Protein AF-A0A7Y5BNW5-F1 (afdb_monomer_lite)

pLDDT: mean 91.75, std 8.3, range [51.16, 98.75]

Foldseek 3Di:
DPQVLVAAWWDDDLWIWGWDDDPNFTWTDTPQDDPQLTWTFDDDDDQWTATPFWQLHRWIKGFDADPVRHTQWIDTFHTTIGGDHPVVVVPDNHFHKYWDDDADDDPVNVVVLVVQVCVLPVAQPQEERPPPDPDQVVNSLVVQLVVLFWWKAAACDAPDQKDAQAFPDFDFPPLPCLRPGSWDKTFSRNLQRNCNNWAQPVPADFDKDWFWIWGAGPVRDIIIMIGTEGAQVCVVVLRTDKGKMFIAGSVQWDFTPPGPPGTGRMITHNHMGGTSYMYIDGLVSNPCSVVHYHDHCVLVVLLVVLLVVLLVQFQAWEDDPQKIKTKGFDDPVNVVSLVSNQVSVCVRCVVWDWDWDDDPTIIITMIGNHRPSVSVVCCVSCVVRYDD

Radius of gyration: 23.51 Å; chains: 1; bounding box: 56×50×73 Å

Secondary structure (DSSP, 8-state):
--GGGG-EEEEETTEEEEEEEETTEEEEE-TTSPTT-PEEEEEEETTEEEEESSTTTT-EEEEEE-TTS-EEEEEETTEEEEEE-HHHHHHS-PPP-EEPPP----HHHHHHHHHHHHHHHHS--SPBP----SS-HHHHHHHHHTTT-EEEEEES----SSB-----S--TT-TTSGGGSSSEEEES-HHHHHHHHHB-TTT--S-EEEEEEEEE-TT--EEEEEEEEEETTTGGG--B--EEEEEEEGGG-EEEESSSS-EEEEEEE-S-B--SEEEEE-GGGSTTGGGPEEE--HHHHHHHHHHHHHHHH-SEEEEETTEEEEEEE--HHHHHHHHHHHHHHHHH-TTSEEEEEE-SSEEEEEEES--HHHHHHHHHHTTTTB--

Sequence (388 aa):
MNLQAYYGIYYMMGFVLHVQEMDGLLVAAVPGVPAGYEIILTPQSNDTFVMHGGPLDNAPLTFTRNPAGEITGATVAHFDFTKISSEKAATLPISERYPGPDFTLTPEKETAFQHLLDTITTAPTGAWIPYDLPYPKHEFIQYLMARDLFIFHGSNKQDIETFVPIRTSVELYDKRGIGNLPAIYGTHDGLWAMFFAIVNRGQLRGSIRNGVTYFHNRTGAQLPIYNFSINQEQLPEKPWTEGALYFFPREKFERQRFTETNYANEWACTEAIPPLAKLHLHPEDFPFLEQIGGHDDSALEKAGKLSHAVRQITLTATLNGDQFTLTVPHTPENLQLLTEFQEVQQTFIPAATISITPAETSLLFTVQNLPPAYQHVYAETYKDLLSA

Structure (mmCIF, N/CA/C/O backbone):
data_AF-A0A7Y5BNW5-F1
#
_entry.id   AF-A0A7Y5BNW5-F1
#
loop_
_atom_site.group_PDB
_atom_site.id
_atom_site.type_symbol
_atom_site.label_atom_id
_atom_site.label_alt_id
_atom_site.label_comp_id
_atom_site.label_asym_id
_atom_site.label_entity_id
_atom_site.label_seq_id
_atom_site.pdbx_PDB_ins_code
_atom_site.Cartn_x
_atom_site.Cartn_y
_atom_site.Cartn_z
_atom_site.occupancy
_atom_site.B_iso_or_equiv
_atom_site.auth_seq_id
_atom_site.auth_comp_id
_atom_site.auth_asym_id
_atom_site.auth_atom_id
_atom_site.pdbx_PDB_model_num
ATOM 1 N N . MET A 1 1 ? -19.134 -31.582 0.088 1.00 82.31 1 MET A N 1
ATOM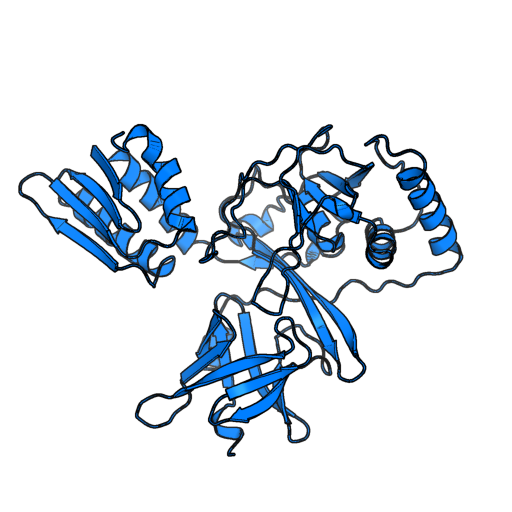 2 C CA . MET A 1 1 ? -19.232 -30.266 0.753 1.00 82.31 1 MET A CA 1
ATOM 3 C C . MET A 1 1 ? -20.235 -29.431 -0.031 1.00 82.31 1 MET A C 1
ATOM 5 O O . MET A 1 1 ? -20.166 -29.469 -1.251 1.00 82.31 1 MET A O 1
ATOM 9 N N . ASN A 1 2 ? -21.195 -28.760 0.615 1.00 91.38 2 ASN A N 1
ATOM 10 C CA . ASN A 1 2 ? -22.135 -27.882 -0.095 1.00 91.38 2 ASN A CA 1
ATOM 11 C C . ASN A 1 2 ? -21.459 -26.526 -0.361 1.00 91.38 2 ASN A C 1
ATOM 13 O O . ASN A 1 2 ? -21.404 -25.694 0.542 1.00 91.38 2 ASN A O 1
ATOM 17 N N . LEU A 1 3 ? -20.933 -26.321 -1.574 1.00 93.62 3 LEU A N 1
ATOM 18 C CA . LEU A 1 3 ? -20.198 -25.100 -1.929 1.00 93.62 3 LEU A CA 1
ATOM 19 C C . LEU A 1 3 ? -21.069 -23.836 -1.861 1.00 93.62 3 LEU A C 1
ATOM 21 O O . LEU A 1 3 ? -20.572 -22.766 -1.517 1.00 93.62 3 LEU A O 1
ATOM 25 N N . GLN A 1 4 ? -22.379 -23.969 -2.085 1.00 96.12 4 GLN A N 1
ATOM 26 C CA . GLN A 1 4 ? -23.316 -22.842 -2.078 1.00 96.12 4 GLN A CA 1
ATOM 27 C C . GLN A 1 4 ? -23.391 -22.130 -0.724 1.00 96.12 4 GLN A C 1
ATOM 29 O O . GLN A 1 4 ? -23.685 -20.939 -0.667 1.00 96.12 4 GLN A O 1
ATOM 34 N N . ALA A 1 5 ? -23.077 -22.829 0.373 1.00 96.50 5 ALA A N 1
ATOM 35 C CA . ALA A 1 5 ? -23.056 -22.232 1.706 1.00 96.50 5 ALA A CA 1
ATOM 36 C C . ALA A 1 5 ? -22.009 -21.105 1.839 1.00 96.50 5 ALA A C 1
ATOM 38 O O . ALA A 1 5 ? -22.191 -20.191 2.647 1.00 96.50 5 ALA A O 1
ATOM 39 N N . TYR A 1 6 ? -20.934 -21.153 1.045 1.00 97.81 6 TYR A N 1
ATOM 40 C CA . TYR A 1 6 ? -19.828 -20.192 1.094 1.00 97.81 6 TYR A CA 1
ATOM 41 C C . TYR A 1 6 ? -20.026 -18.996 0.165 1.00 97.81 6 TYR A C 1
ATOM 43 O O . TYR A 1 6 ? -19.313 -18.003 0.310 1.00 97.81 6 TYR A O 1
ATOM 51 N N . TYR A 1 7 ? -20.985 -19.047 -0.762 1.00 98.06 7 TYR A N 1
ATOM 52 C CA . TYR A 1 7 ? -21.181 -17.962 -1.717 1.00 98.06 7 TYR A CA 1
ATOM 53 C C . TYR A 1 7 ? -21.555 -16.656 -1.021 1.00 98.06 7 TYR A C 1
ATOM 55 O O . TYR A 1 7 ? -22.270 -16.652 -0.012 1.00 98.06 7 TYR A O 1
ATOM 63 N N . GLY A 1 8 ? -21.104 -15.542 -1.584 1.00 96.81 8 GLY A N 1
ATOM 64 C CA . GLY A 1 8 ? -21.474 -14.207 -1.136 1.00 96.81 8 GLY A CA 1
ATOM 65 C C . GLY A 1 8 ? -20.341 -13.201 -1.257 1.00 96.81 8 GLY A C 1
ATOM 66 O O . GLY A 1 8 ? -19.291 -13.473 -1.838 1.00 96.81 8 GLY A O 1
ATOM 67 N N . ILE A 1 9 ? -20.582 -12.024 -0.689 1.00 95.81 9 ILE A N 1
ATOM 68 C CA . ILE A 1 9 ? -19.645 -10.908 -0.698 1.00 95.81 9 ILE A CA 1
ATOM 69 C C . ILE A 1 9 ? -19.010 -10.809 0.682 1.00 95.81 9 ILE A C 1
ATOM 71 O O . ILE A 1 9 ? -19.710 -10.737 1.691 1.00 95.81 9 ILE A O 1
ATOM 75 N N . TYR A 1 10 ? -17.687 -10.800 0.721 1.00 94.00 10 TYR A N 1
ATOM 76 C CA . TYR A 1 10 ? -16.893 -10.718 1.938 1.00 94.00 10 TYR A CA 1
ATOM 77 C C . TYR A 1 10 ? -16.089 -9.427 1.898 1.00 94.00 10 TYR A C 1
ATOM 79 O O . TYR A 1 10 ? -15.409 -9.147 0.913 1.00 94.00 10 TYR A O 1
ATOM 87 N N . TYR A 1 11 ? -16.192 -8.628 2.953 1.00 85.75 11 TYR A N 1
ATOM 88 C CA . TYR A 1 11 ? -15.617 -7.292 3.010 1.00 85.75 11 TYR A CA 1
ATOM 89 C C . TYR A 1 11 ? -14.651 -7.144 4.174 1.00 85.75 11 TYR A C 1
ATOM 91 O O . TYR A 1 11 ? -14.938 -7.570 5.295 1.00 85.75 11 TYR A O 1
ATOM 99 N N . MET A 1 12 ? -13.543 -6.469 3.896 1.00 83.62 12 MET A N 1
ATOM 100 C CA . MET A 1 12 ? -12.568 -6.028 4.876 1.00 83.62 12 MET A CA 1
ATOM 101 C C . MET A 1 12 ? -11.947 -4.715 4.399 1.00 83.62 12 MET A C 1
ATOM 103 O O . MET A 1 12 ? -11.213 -4.709 3.420 1.00 83.62 12 MET A O 1
ATOM 107 N N . MET A 1 13 ? -12.202 -3.612 5.108 1.00 71.19 13 MET A N 1
ATOM 108 C CA . MET A 1 13 ? -11.435 -2.358 4.984 1.00 71.19 13 MET A CA 1
ATOM 109 C C . MET A 1 13 ? -11.188 -1.876 3.533 1.00 71.19 13 MET A C 1
ATOM 111 O O . MET A 1 13 ? -10.055 -1.640 3.127 1.00 71.19 13 MET A O 1
ATOM 115 N N . GLY A 1 14 ? -12.243 -1.752 2.724 1.00 72.88 14 GLY A N 1
ATOM 116 C CA . GLY A 1 14 ? -12.150 -1.352 1.308 1.00 72.88 14 GLY A CA 1
ATOM 117 C C . GLY A 1 14 ? -11.799 -2.493 0.341 1.00 72.88 14 GLY A C 1
ATOM 118 O O . GLY A 1 14 ? -11.855 -2.325 -0.878 1.00 72.88 14 GLY A O 1
ATOM 119 N N . PHE A 1 15 ? -11.480 -3.678 0.860 1.00 82.50 15 PHE A N 1
ATOM 120 C CA . PHE A 1 15 ? -11.256 -4.893 0.089 1.00 82.50 15 PHE A CA 1
ATOM 121 C C . PHE A 1 15 ? -12.512 -5.762 0.050 1.00 82.50 15 PHE A C 1
ATOM 123 O O . PHE A 1 15 ? -13.187 -5.957 1.062 1.00 82.50 15 PHE A O 1
ATOM 130 N N . VAL A 1 16 ? -12.819 -6.296 -1.132 1.00 89.50 16 VAL A N 1
ATOM 131 C CA . VAL A 1 16 ? -14.009 -7.112 -1.384 1.00 89.50 16 VAL A CA 1
ATOM 132 C C . VAL A 1 16 ? -13.605 -8.402 -2.086 1.00 89.50 16 VAL A C 1
ATOM 134 O O . VAL A 1 16 ? -12.867 -8.369 -3.069 1.00 89.50 16 VAL A O 1
ATOM 137 N N . LEU A 1 17 ? -14.129 -9.522 -1.592 1.00 94.25 17 LEU A N 1
ATOM 138 C CA . LEU A 1 17 ? -14.067 -10.840 -2.215 1.00 94.25 17 LEU A CA 1
ATOM 139 C C . LEU A 1 17 ? -15.481 -11.287 -2.595 1.00 94.25 17 LEU A C 1
ATOM 141 O O . LEU A 1 17 ? -16.368 -11.355 -1.744 1.00 94.25 17 LEU A O 1
ATOM 145 N N . HIS A 1 18 ? -15.687 -11.618 -3.864 1.00 96.50 18 HIS A N 1
ATOM 146 C CA . HIS A 1 18 ? -16.896 -12.271 -4.356 1.00 96.50 18 HIS A CA 1
ATOM 147 C C . HIS A 1 18 ? -16.633 -13.769 -4.433 1.00 96.50 18 HIS A C 1
ATOM 149 O O . HIS A 1 18 ? -15.961 -14.240 -5.350 1.00 96.50 18 HIS A O 1
ATOM 155 N N . VAL A 1 19 ? -17.142 -14.511 -3.453 1.00 98.12 19 VAL A N 1
ATOM 156 C CA . VAL A 1 19 ? -17.009 -15.967 -3.418 1.00 98.12 19 VAL A CA 1
ATOM 157 C C . VAL A 1 19 ? -18.179 -16.586 -4.169 1.00 98.12 19 VAL A C 1
ATOM 159 O O . VAL A 1 19 ? -19.339 -16.328 -3.841 1.00 98.12 19 VAL A O 1
ATOM 162 N N . GLN A 1 20 ? -17.875 -17.404 -5.169 1.00 97.56 20 GLN A N 1
ATOM 163 C CA . GLN A 1 20 ? -18.852 -18.056 -6.041 1.00 97.56 20 GLN A CA 1
ATOM 164 C C . GLN A 1 20 ? -18.287 -19.358 -6.619 1.00 97.56 20 GLN A C 1
ATOM 166 O O . GLN A 1 20 ? -17.123 -19.690 -6.401 1.00 97.56 20 GLN A O 1
ATOM 171 N N . GLU A 1 21 ? -19.108 -20.101 -7.357 1.00 96.88 21 GLU A N 1
ATOM 172 C CA . GLU A 1 21 ? -18.652 -21.261 -8.124 1.00 96.88 21 GLU A CA 1
ATOM 173 C C . GLU A 1 21 ? -18.349 -20.882 -9.575 1.00 96.88 21 GLU A C 1
ATOM 175 O O . GLU A 1 21 ? -19.108 -20.148 -10.207 1.00 96.88 21 GLU A O 1
ATOM 180 N N . MET A 1 22 ? -17.244 -21.408 -10.099 1.00 95.12 22 MET A N 1
ATOM 181 C CA . MET A 1 22 ? -16.827 -21.274 -11.490 1.00 95.12 22 MET A CA 1
ATOM 182 C C . MET A 1 22 ? -16.191 -22.589 -11.942 1.00 95.12 22 MET A C 1
ATOM 184 O O . MET A 1 22 ? -15.249 -23.069 -11.315 1.00 95.12 22 MET A O 1
ATOM 188 N N . ASP A 1 23 ? -16.723 -23.195 -13.005 1.00 93.56 23 ASP A N 1
ATOM 189 C CA . ASP A 1 23 ? -16.281 -24.498 -13.531 1.00 93.56 23 ASP A CA 1
ATOM 190 C C . ASP A 1 23 ? -16.211 -25.620 -12.471 1.00 93.56 23 ASP A C 1
ATOM 192 O O . ASP A 1 23 ? -15.296 -26.444 -12.474 1.00 93.56 23 ASP A O 1
ATOM 196 N N . GLY A 1 24 ? -17.161 -25.648 -11.528 1.00 93.69 24 GLY A N 1
ATOM 197 C CA . GLY A 1 24 ? -17.190 -26.637 -10.442 1.00 93.69 24 GLY A CA 1
ATOM 198 C C . GLY A 1 24 ? -16.185 -26.385 -9.311 1.00 93.69 24 GLY A C 1
ATOM 199 O O . GLY A 1 24 ? -16.056 -27.215 -8.410 1.00 93.69 24 GLY A O 1
ATOM 200 N N . LEU A 1 25 ? -15.470 -25.257 -9.341 1.00 95.12 25 LEU A N 1
ATOM 201 C CA . LEU A 1 25 ? -14.518 -24.840 -8.313 1.00 95.12 25 LEU A CA 1
ATOM 202 C C . LEU A 1 25 ? -15.071 -23.658 -7.521 1.00 95.12 25 LEU A C 1
ATOM 204 O O . LEU A 1 25 ? -15.709 -22.767 -8.078 1.00 95.12 25 LEU A O 1
ATOM 208 N N . LEU A 1 26 ? -14.783 -23.621 -6.220 1.00 97.81 26 LEU A N 1
ATOM 209 C CA . LEU A 1 26 ? -15.026 -22.433 -5.411 1.00 97.81 26 LEU A CA 1
ATOM 210 C C . LEU A 1 26 ? -13.926 -21.410 -5.710 1.00 97.81 26 LEU A C 1
ATOM 212 O O . LEU A 1 26 ? -12.740 -21.720 -5.592 1.00 97.81 26 LEU A O 1
ATOM 216 N N . VAL A 1 27 ? -14.316 -20.201 -6.096 1.00 97.62 27 VAL A N 1
ATOM 217 C CA . VAL A 1 27 ? -13.388 -19.117 -6.422 1.00 97.62 27 VAL A CA 1
ATOM 218 C C . VAL A 1 27 ? -13.749 -17.852 -5.658 1.00 97.62 27 VAL A C 1
ATOM 220 O O . VAL A 1 27 ? -14.920 -17.608 -5.368 1.00 97.62 27 VAL A O 1
ATOM 223 N N . ALA A 1 28 ? -12.746 -17.035 -5.351 1.00 97.38 28 ALA A N 1
ATOM 224 C CA . ALA A 1 28 ? -12.906 -15.687 -4.836 1.00 97.38 28 ALA A CA 1
ATOM 225 C C . ALA A 1 28 ? -12.423 -14.682 -5.891 1.00 97.38 28 ALA A C 1
ATOM 227 O O . ALA A 1 28 ? -11.228 -14.568 -6.169 1.00 97.38 28 ALA A O 1
ATOM 228 N N . ALA A 1 29 ? -13.365 -13.957 -6.490 1.00 95.31 29 ALA A N 1
ATOM 229 C CA . ALA A 1 29 ? -13.084 -12.885 -7.434 1.00 95.31 29 ALA A CA 1
ATOM 230 C C . ALA A 1 29 ? -12.920 -11.550 -6.696 1.00 95.31 29 ALA A C 1
ATOM 232 O O . ALA A 1 29 ? -13.643 -11.259 -5.740 1.00 95.31 29 ALA A O 1
ATOM 233 N N . VAL A 1 30 ? -11.986 -10.723 -7.154 1.00 93.31 30 VAL A N 1
ATOM 234 C CA . VAL A 1 30 ? -11.744 -9.382 -6.608 1.00 93.31 30 VAL A CA 1
ATOM 235 C C . VAL A 1 30 ? -12.225 -8.357 -7.637 1.00 93.31 30 VAL A C 1
ATOM 237 O O . VAL A 1 30 ? -11.793 -8.430 -8.787 1.00 93.31 30 VAL A O 1
ATOM 240 N N . PRO A 1 31 ? -13.097 -7.395 -7.282 1.00 90.06 31 PRO A N 1
ATOM 241 C CA . PRO A 1 31 ? -13.533 -6.367 -8.225 1.00 90.06 31 PRO A CA 1
ATOM 242 C C . PRO A 1 31 ? -12.350 -5.618 -8.855 1.00 90.06 31 PRO A C 1
ATOM 244 O O . PRO A 1 31 ? -11.447 -5.183 -8.134 1.00 90.06 31 PRO A O 1
ATOM 247 N N . GLY A 1 32 ? -12.377 -5.493 -10.187 1.00 88.56 32 GLY A N 1
ATOM 248 C CA . GLY A 1 32 ? -11.316 -4.907 -11.020 1.00 88.56 32 GLY A CA 1
ATOM 249 C C . GLY A 1 32 ? -10.221 -5.887 -11.463 1.00 88.56 32 GLY A C 1
ATOM 250 O O . GLY A 1 32 ? -9.386 -5.531 -12.289 1.00 88.56 32 GLY A O 1
ATOM 251 N N . VAL A 1 33 ? -10.236 -7.132 -10.976 1.00 93.12 33 VAL A N 1
ATOM 252 C CA . VAL A 1 33 ? -9.357 -8.197 -11.478 1.00 93.12 33 VAL A CA 1
ATOM 253 C C . VAL A 1 33 ? -10.026 -8.889 -12.674 1.00 93.12 33 VAL A C 1
ATOM 255 O O . VAL A 1 33 ? -11.183 -9.301 -12.550 1.00 93.12 33 VAL A O 1
ATOM 258 N N . PRO A 1 34 ? -9.349 -9.008 -13.834 1.00 93.06 34 PRO A N 1
ATOM 259 C CA . PRO A 1 34 ? -9.910 -9.648 -15.021 1.00 93.06 34 PRO A CA 1
ATOM 260 C C . PRO A 1 34 ? -10.296 -11.113 -14.801 1.00 93.06 34 PRO A C 1
ATOM 262 O O . PRO A 1 34 ? -9.694 -11.819 -13.990 1.00 93.06 34 PRO A O 1
ATOM 265 N N . ALA A 1 35 ? -11.259 -11.583 -15.595 1.00 93.56 35 ALA A N 1
ATOM 266 C CA . ALA A 1 35 ? -11.637 -12.990 -15.610 1.00 93.56 35 ALA A CA 1
ATOM 267 C C . ALA A 1 35 ? -10.436 -13.891 -15.952 1.00 93.56 35 ALA A C 1
ATOM 269 O O . ALA A 1 35 ? -9.610 -13.548 -16.802 1.00 93.56 35 ALA A O 1
ATOM 270 N N . GLY A 1 36 ? -10.346 -15.047 -15.296 1.00 94.25 36 GLY A N 1
ATOM 271 C CA . GLY A 1 36 ? -9.221 -15.981 -15.406 1.00 94.25 36 GLY A CA 1
ATOM 272 C C . GLY A 1 36 ? -8.105 -15.764 -14.376 1.00 94.25 36 GLY A C 1
ATOM 273 O O . GLY A 1 36 ? -7.190 -16.587 -14.307 1.00 94.25 36 GLY A O 1
ATOM 274 N N . TYR A 1 37 ? -8.179 -14.696 -13.577 1.00 96.38 37 TYR A N 1
ATOM 275 C CA . TYR A 1 37 ? -7.280 -14.400 -12.451 1.00 96.38 37 TYR A CA 1
ATOM 276 C C . TYR A 1 37 ? -7.985 -14.520 -11.088 1.00 96.38 37 TYR A C 1
ATOM 278 O O . TYR A 1 37 ? -7.538 -13.954 -10.089 1.00 96.38 37 TYR A O 1
ATOM 286 N N . GLU A 1 38 ? -9.112 -15.232 -11.026 1.00 96.50 38 GLU A N 1
ATOM 287 C CA . GLU A 1 38 ? -9.806 -15.503 -9.772 1.00 96.50 38 GLU A CA 1
ATOM 288 C C . GLU A 1 38 ? -8.948 -16.366 -8.840 1.00 96.50 38 GLU A C 1
ATOM 290 O O . GLU A 1 38 ? -8.232 -17.272 -9.272 1.00 96.50 38 GLU A O 1
ATOM 295 N N . ILE A 1 39 ? -9.082 -16.134 -7.533 1.00 97.25 39 ILE A N 1
ATOM 296 C CA . ILE A 1 39 ? -8.398 -16.937 -6.525 1.00 97.25 39 ILE A CA 1
ATOM 297 C C . ILE A 1 39 ? -9.153 -18.256 -6.367 1.00 97.25 39 ILE A C 1
ATOM 299 O O . ILE A 1 39 ? -10.319 -18.254 -5.977 1.00 97.25 39 ILE A O 1
ATOM 303 N N . ILE A 1 40 ? -8.504 -19.388 -6.621 1.00 97.25 40 ILE A N 1
ATOM 304 C CA . ILE A 1 40 ? -9.112 -20.711 -6.438 1.00 97.25 40 ILE A CA 1
ATOM 305 C C . ILE A 1 40 ? -9.028 -21.098 -4.962 1.00 97.25 40 ILE A C 1
ATOM 307 O O . ILE A 1 40 ? -7.971 -20.980 -4.347 1.00 97.25 40 ILE A O 1
ATOM 311 N N . LEU A 1 41 ? -10.137 -21.576 -4.399 1.00 97.75 41 LEU A N 1
ATOM 312 C CA . LEU A 1 41 ? -10.224 -22.049 -3.022 1.00 97.75 41 LEU A CA 1
ATOM 313 C C . LEU A 1 41 ? -10.304 -23.580 -3.014 1.00 97.75 41 LEU A C 1
ATOM 315 O O . LEU A 1 41 ? -11.370 -24.162 -3.226 1.00 97.75 41 LEU A O 1
ATOM 319 N N . THR A 1 42 ? -9.176 -24.244 -2.759 1.00 96.94 42 THR A N 1
ATOM 320 C CA . THR A 1 42 ? -9.113 -25.713 -2.689 1.00 96.94 42 THR A CA 1
ATOM 321 C C . THR A 1 42 ? -9.442 -26.178 -1.271 1.00 96.94 42 THR A C 1
ATOM 323 O O . THR A 1 42 ? -8.801 -25.716 -0.329 1.00 96.94 42 THR A O 1
ATOM 326 N N . PRO A 1 43 ? -10.409 -27.088 -1.064 1.00 96.88 43 PRO A N 1
ATOM 327 C CA . PRO A 1 43 ? -10.777 -27.535 0.277 1.00 96.88 43 PRO A CA 1
ATOM 328 C C . PRO A 1 43 ? -9.619 -28.275 0.961 1.00 96.88 43 PRO A C 1
ATOM 330 O O . PRO A 1 43 ? -9.002 -29.154 0.359 1.00 96.88 43 PRO A O 1
ATOM 333 N N . GLN A 1 44 ? -9.364 -27.956 2.232 1.00 95.56 44 GLN A N 1
ATOM 334 C CA . GLN A 1 44 ? -8.353 -28.625 3.058 1.00 95.56 44 GLN A CA 1
ATOM 335 C C . GLN A 1 44 ? -9.007 -29.476 4.153 1.00 95.56 44 GLN A C 1
ATOM 337 O O . GLN A 1 44 ? -8.820 -30.691 4.195 1.00 95.56 44 GLN A O 1
ATOM 342 N N . SER A 1 45 ? -9.792 -28.857 5.035 1.00 93.44 45 SER A N 1
ATOM 343 C CA . SER A 1 45 ? -10.547 -29.541 6.089 1.00 93.44 45 SER A CA 1
ATOM 344 C C . SER A 1 45 ? -11.641 -28.627 6.641 1.00 93.44 45 SER A C 1
ATOM 346 O O . SER A 1 45 ? -11.445 -27.423 6.753 1.00 93.44 45 SER A O 1
ATOM 348 N N . ASN A 1 46 ? -12.799 -29.184 7.008 1.00 91.75 46 ASN A N 1
ATOM 349 C CA . ASN A 1 46 ? -13.941 -28.415 7.525 1.00 91.75 46 ASN A CA 1
ATOM 350 C C . ASN A 1 46 ? -14.300 -27.211 6.622 1.00 91.75 46 ASN A C 1
ATOM 352 O O . ASN A 1 46 ? -14.542 -27.395 5.432 1.00 91.75 46 ASN A O 1
ATOM 356 N N . ASP A 1 47 ? -14.335 -26.004 7.193 1.00 96.62 47 ASP A N 1
ATOM 357 C CA . ASP A 1 47 ? -14.563 -24.722 6.520 1.00 96.62 47 ASP A CA 1
ATOM 358 C C . ASP A 1 47 ? -13.244 -24.023 6.113 1.00 96.62 47 ASP A C 1
ATOM 360 O O . ASP A 1 47 ? -13.235 -22.821 5.847 1.00 96.62 47 ASP A O 1
ATOM 364 N N . THR A 1 48 ? -12.126 -24.755 6.071 1.00 97.62 48 THR A N 1
ATOM 365 C CA . THR A 1 48 ? -10.800 -24.254 5.686 1.00 97.62 48 THR A CA 1
ATOM 366 C C . THR A 1 48 ? -10.430 -24.675 4.264 1.00 97.62 48 THR A C 1
ATOM 368 O O . THR A 1 48 ? -10.540 -25.843 3.875 1.00 97.62 48 THR A O 1
ATOM 371 N N . PHE A 1 49 ? -9.936 -23.702 3.505 1.00 97.88 49 PHE A N 1
ATOM 372 C CA . PHE A 1 49 ? -9.505 -23.803 2.118 1.00 97.88 49 PHE A CA 1
ATOM 373 C C . PHE A 1 49 ? -8.093 -23.237 1.967 1.00 97.88 49 PHE A C 1
ATOM 375 O O . PHE A 1 49 ? -7.684 -22.373 2.736 1.00 97.88 49 PHE A O 1
ATOM 382 N N . VAL A 1 50 ? -7.363 -23.681 0.951 1.00 96.50 50 VAL A N 1
ATOM 383 C CA . VAL A 1 50 ? -6.103 -23.067 0.520 1.00 96.50 50 VAL A CA 1
ATOM 384 C C . VAL A 1 50 ? -6.388 -22.152 -0.664 1.00 96.50 50 VAL A C 1
ATOM 386 O O . VAL A 1 50 ? -7.103 -22.538 -1.590 1.00 96.50 50 VAL A O 1
ATOM 389 N N . MET A 1 51 ? -5.849 -20.936 -0.618 1.00 96.12 51 MET A N 1
ATOM 390 C CA . MET A 1 51 ? -5.960 -19.956 -1.697 1.00 96.12 51 MET A CA 1
ATOM 391 C C . MET A 1 51 ? -4.908 -20.207 -2.781 1.00 96.12 51 MET A C 1
ATOM 393 O O . MET A 1 51 ? -3.742 -20.426 -2.455 1.00 96.12 51 MET A O 1
ATOM 397 N N . HIS A 1 52 ? -5.295 -20.101 -4.054 1.00 95.38 52 HIS A N 1
ATOM 398 C CA . HIS A 1 52 ? -4.374 -20.178 -5.190 1.00 95.38 52 HIS A CA 1
ATOM 399 C C . HIS A 1 52 ? -4.584 -19.031 -6.186 1.00 95.38 52 HIS A C 1
ATOM 401 O O . HIS A 1 52 ? -5.715 -18.796 -6.603 1.00 95.38 52 HIS A O 1
ATOM 407 N N . GLY A 1 53 ? -3.512 -18.355 -6.605 1.00 92.31 53 GLY A N 1
ATOM 408 C CA . GLY A 1 53 ? -3.533 -17.346 -7.675 1.00 92.31 53 GLY A CA 1
ATOM 409 C C . GLY A 1 53 ? -3.710 -15.886 -7.234 1.00 92.31 53 GLY A C 1
ATOM 410 O O . GLY A 1 53 ? -3.941 -15.017 -8.070 1.00 92.31 53 GLY A O 1
ATOM 411 N N . GLY A 1 54 ? -3.595 -15.581 -5.940 1.00 91.75 54 GLY A N 1
ATOM 412 C CA . GLY A 1 54 ? -3.747 -14.220 -5.402 1.00 91.75 54 GLY A CA 1
ATOM 413 C C . GLY A 1 54 ? -2.576 -13.765 -4.524 1.00 91.75 54 GLY A C 1
ATOM 414 O O . GLY A 1 54 ? -1.608 -14.500 -4.354 1.00 91.75 54 GLY A O 1
ATOM 415 N N . PRO A 1 55 ? -2.671 -12.589 -3.878 1.00 88.75 55 PRO A N 1
ATOM 416 C CA . PRO A 1 55 ? -1.597 -12.056 -3.023 1.00 88.75 55 PRO A CA 1
ATOM 417 C C . PRO A 1 55 ? -1.273 -12.905 -1.791 1.00 88.75 55 PRO A C 1
ATOM 419 O O . PRO A 1 55 ? -0.203 -12.777 -1.200 1.00 88.75 55 PRO A O 1
ATOM 422 N N . LEU A 1 56 ? -2.217 -13.752 -1.393 1.00 91.12 56 LEU A N 1
ATOM 423 C CA . LEU A 1 56 ? -2.098 -14.690 -0.285 1.00 91.12 56 LEU A CA 1
ATOM 424 C C . LEU A 1 56 ? -2.053 -16.125 -0.821 1.00 91.12 56 LEU A C 1
ATOM 426 O O . LEU A 1 56 ? -2.670 -17.024 -0.259 1.00 91.12 56 LEU A O 1
ATOM 430 N N . ASP A 1 57 ? -1.365 -16.326 -1.949 1.00 92.56 57 ASP A N 1
ATOM 431 C CA . ASP A 1 57 ? -1.159 -17.645 -2.542 1.00 92.56 57 ASP A CA 1
ATOM 432 C C . ASP A 1 57 ? -0.606 -18.625 -1.499 1.00 92.56 57 ASP A C 1
ATOM 434 O O . ASP A 1 57 ? 0.327 -18.304 -0.754 1.00 92.56 57 ASP A O 1
ATOM 438 N N . ASN A 1 58 ? -1.206 -19.813 -1.453 1.00 92.88 58 ASN A N 1
ATOM 439 C CA . ASN A 1 58 ? -0.971 -20.893 -0.493 1.00 92.88 58 ASN A CA 1
ATOM 440 C C . ASN A 1 58 ? -1.363 -20.595 0.965 1.00 92.88 58 ASN A C 1
ATOM 442 O O . ASN A 1 58 ? -1.127 -21.433 1.837 1.00 92.88 58 ASN A O 1
ATOM 446 N N . ALA A 1 59 ? -1.987 -19.450 1.256 1.00 93.25 59 ALA A N 1
ATOM 447 C CA . ALA A 1 59 ? -2.480 -19.167 2.597 1.00 93.25 59 ALA A CA 1
ATOM 448 C C . ALA A 1 59 ? -3.777 -19.946 2.895 1.00 93.25 59 ALA A C 1
ATOM 450 O O . ALA A 1 59 ? -4.633 -20.092 2.012 1.00 93.25 59 ALA A O 1
ATOM 451 N N . PRO A 1 60 ? -3.966 -20.411 4.144 1.00 95.56 60 PRO A N 1
ATOM 452 C CA . PRO A 1 60 ? -5.236 -20.967 4.576 1.00 95.56 60 PRO A CA 1
ATOM 453 C C . PRO A 1 60 ? -6.268 -19.850 4.779 1.00 95.56 60 PRO A C 1
ATOM 455 O O . PRO A 1 60 ? -6.025 -18.878 5.500 1.00 95.56 60 PRO A O 1
ATOM 458 N N . LEU A 1 61 ? -7.443 -20.026 4.184 1.00 96.38 61 LEU A N 1
ATOM 459 C CA . LEU A 1 61 ? -8.645 -19.231 4.399 1.00 96.38 61 LEU A CA 1
ATOM 460 C C . LEU A 1 61 ? -9.671 -20.093 5.131 1.00 96.38 61 LEU A C 1
ATOM 462 O O . LEU A 1 61 ? -10.056 -21.152 4.643 1.00 96.38 61 LEU A O 1
ATOM 466 N N . THR A 1 62 ? -10.127 -19.646 6.296 1.00 97.50 62 THR A N 1
ATOM 467 C CA . THR A 1 62 ? -11.125 -20.360 7.104 1.00 97.50 62 THR A CA 1
ATOM 468 C C . THR A 1 62 ? -12.403 -19.550 7.186 1.00 97.50 62 THR A C 1
ATOM 470 O O . THR A 1 62 ? -12.377 -18.410 7.640 1.00 97.50 62 THR A O 1
ATOM 473 N N . PHE A 1 63 ? -13.527 -20.124 6.763 1.00 97.81 63 PHE A N 1
ATOM 474 C CA . PHE A 1 63 ? -14.826 -19.485 6.937 1.00 97.81 63 PHE A CA 1
ATOM 475 C C . PHE A 1 63 ? -15.352 -19.664 8.364 1.00 97.81 63 PHE A C 1
ATOM 477 O O . PHE A 1 63 ? -15.186 -20.714 8.984 1.00 97.81 63 PHE A O 1
ATOM 484 N N . THR A 1 64 ? -16.043 -18.642 8.860 1.00 94.00 64 THR A N 1
ATOM 485 C CA . THR A 1 64 ? -16.620 -18.615 10.208 1.00 94.00 64 THR A CA 1
ATOM 486 C C . THR A 1 64 ? -18.127 -18.799 10.131 1.00 94.00 64 THR A C 1
ATOM 488 O O . THR A 1 64 ? -18.785 -18.172 9.296 1.00 94.00 64 THR A O 1
ATOM 491 N N . ARG A 1 65 ? -18.683 -19.633 11.020 1.00 95.62 65 ARG A N 1
ATOM 492 C CA . ARG A 1 65 ? -20.129 -19.854 11.153 1.00 95.62 65 ARG A CA 1
ATOM 493 C C . ARG A 1 65 ? -20.693 -19.267 12.443 1.00 95.62 65 ARG A C 1
ATOM 495 O O . ARG A 1 65 ? -20.019 -19.252 13.470 1.00 95.62 65 ARG A O 1
ATOM 502 N N . ASN A 1 66 ? -21.957 -18.855 12.403 1.00 89.06 66 ASN A N 1
ATOM 503 C CA . ASN A 1 66 ? -22.742 -18.567 13.605 1.00 89.06 66 ASN A CA 1
ATOM 504 C C . ASN A 1 66 ? -23.286 -19.869 14.251 1.00 89.06 66 ASN A C 1
ATOM 506 O O . ASN A 1 66 ? -23.183 -20.943 13.652 1.00 89.06 66 ASN A O 1
ATOM 510 N N . PRO A 1 67 ? -23.906 -19.813 15.450 1.00 93.38 67 PRO A N 1
ATOM 511 C CA . PRO A 1 67 ? -24.490 -20.993 16.102 1.00 93.38 67 PRO A CA 1
ATOM 512 C C . PRO A 1 67 ? -25.609 -21.693 15.314 1.00 93.38 67 PRO A C 1
ATOM 514 O O . PRO A 1 67 ? -25.878 -22.865 15.561 1.00 93.38 67 PRO A O 1
ATOM 517 N N . ALA A 1 68 ? -26.251 -21.000 14.367 1.00 94.94 68 ALA A N 1
ATOM 518 C CA . ALA A 1 68 ? -27.238 -21.586 13.457 1.00 94.94 68 ALA A CA 1
ATOM 519 C C . ALA A 1 68 ? -26.588 -22.331 12.271 1.00 94.94 68 ALA A C 1
ATOM 521 O O . ALA A 1 68 ? -27.285 -22.945 11.466 1.00 94.94 68 ALA A O 1
ATOM 522 N N . GLY A 1 69 ? -25.254 -22.306 12.170 1.00 94.56 69 GLY A N 1
ATOM 523 C CA . GLY A 1 69 ? -24.488 -22.961 11.116 1.00 94.56 69 GLY A CA 1
ATOM 524 C C . GLY A 1 69 ? -24.344 -22.133 9.838 1.00 94.56 69 GLY A C 1
ATOM 525 O O . GLY A 1 69 ? -23.870 -22.663 8.835 1.00 94.56 69 GLY A O 1
ATOM 526 N N . GLU A 1 70 ? -24.714 -20.855 9.832 1.00 94.38 70 GLU A N 1
ATOM 527 C CA . GLU A 1 70 ? -24.609 -19.982 8.656 1.00 94.38 70 GLU A CA 1
ATOM 528 C C . GLU A 1 70 ? -23.229 -19.332 8.576 1.00 94.38 70 GLU A C 1
ATOM 530 O O . GLU A 1 70 ? -22.689 -18.907 9.595 1.00 94.38 70 GLU A O 1
ATOM 535 N N . ILE A 1 71 ? -22.669 -19.210 7.369 1.00 96.50 71 ILE A N 1
ATOM 536 C CA . ILE A 1 71 ? -21.381 -18.537 7.154 1.00 96.50 71 ILE A CA 1
ATOM 537 C C . ILE A 1 71 ? -21.553 -17.026 7.334 1.00 96.50 71 ILE A C 1
ATOM 539 O O . ILE A 1 71 ? -22.323 -16.404 6.601 1.00 96.50 71 ILE A O 1
ATOM 543 N N . THR A 1 72 ? -20.805 -16.433 8.263 1.00 90.94 72 THR A N 1
ATOM 544 C CA . THR A 1 72 ? -20.856 -14.998 8.597 1.00 90.94 72 THR A CA 1
ATOM 545 C C . THR A 1 72 ? -19.587 -14.238 8.231 1.00 90.94 72 THR A C 1
ATOM 547 O O . THR A 1 72 ? -19.582 -13.008 8.248 1.00 90.94 72 THR A O 1
ATOM 550 N N . GLY A 1 73 ? -18.508 -14.936 7.887 1.00 93.19 73 GLY A N 1
ATOM 551 C CA . GLY A 1 73 ? -17.234 -14.307 7.561 1.00 93.19 73 GLY A CA 1
ATOM 552 C C . GLY A 1 73 ? -16.179 -15.306 7.116 1.00 93.19 73 GLY A C 1
ATOM 553 O O . GLY A 1 73 ? -16.466 -16.493 6.950 1.00 93.19 73 GLY A O 1
ATOM 554 N N . ALA A 1 74 ? -14.965 -14.807 6.923 1.00 95.44 74 ALA A N 1
ATOM 555 C CA . ALA A 1 74 ? -13.788 -15.607 6.623 1.00 95.44 74 ALA A CA 1
ATOM 556 C C . ALA A 1 74 ? -12.534 -14.940 7.184 1.00 95.44 74 ALA A C 1
ATOM 558 O O . ALA A 1 74 ? -12.454 -13.718 7.216 1.00 95.44 74 ALA A O 1
ATOM 559 N N . THR A 1 75 ? -11.545 -15.734 7.566 1.00 92.94 75 THR A N 1
ATOM 560 C CA . THR A 1 75 ? -10.248 -15.252 8.038 1.00 92.94 75 THR A CA 1
ATOM 561 C C . THR A 1 75 ? -9.147 -15.855 7.177 1.00 92.94 75 THR A C 1
ATOM 563 O O . THR A 1 75 ? -9.125 -17.065 6.953 1.00 92.94 75 THR A O 1
ATOM 566 N N . VAL A 1 76 ? -8.222 -15.022 6.704 1.00 90.81 76 VAL A N 1
ATOM 567 C CA . VAL A 1 76 ? -6.983 -15.452 6.037 1.00 90.81 76 VAL A CA 1
ATOM 568 C C . VAL A 1 76 ? -5.808 -14.711 6.659 1.00 90.81 76 VAL A C 1
ATOM 570 O O . VAL A 1 76 ? -5.814 -13.487 6.767 1.00 90.81 76 VAL A O 1
ATOM 573 N N . ALA A 1 77 ? -4.782 -15.447 7.084 1.00 86.00 77 ALA A N 1
ATOM 574 C CA . ALA A 1 77 ? -3.683 -14.899 7.879 1.00 86.00 77 ALA A CA 1
ATOM 575 C C . ALA A 1 77 ? -4.199 -14.102 9.101 1.00 86.00 77 ALA A C 1
ATOM 577 O O . ALA A 1 77 ? -4.709 -14.698 10.042 1.00 86.00 77 ALA A O 1
ATOM 578 N N . HIS A 1 78 ? -4.063 -12.775 9.102 1.00 80.25 78 HIS A N 1
ATOM 579 C CA . HIS A 1 78 ? -4.520 -11.880 10.176 1.00 80.25 78 HIS A CA 1
ATOM 580 C C . HIS A 1 78 ? -5.637 -10.921 9.722 1.00 80.25 78 HIS A C 1
ATOM 582 O O . HIS A 1 78 ? -5.900 -9.914 10.388 1.00 80.25 78 HIS A O 1
ATOM 588 N N . PHE A 1 79 ? -6.245 -11.228 8.575 1.00 84.19 79 PHE A N 1
ATOM 589 C CA . PHE A 1 79 ? -7.291 -10.463 7.916 1.00 84.19 79 PHE A CA 1
ATOM 590 C C . PHE A 1 79 ? -8.645 -11.119 8.148 1.00 84.19 79 PHE A C 1
ATOM 592 O O . PHE A 1 79 ? -8.849 -12.273 7.766 1.00 84.19 79 PHE A O 1
ATOM 599 N N . ASP A 1 80 ? -9.566 -10.361 8.737 1.00 84.75 80 ASP A N 1
ATOM 600 C CA . ASP A 1 80 ? -10.919 -10.808 9.044 1.00 84.75 80 ASP A CA 1
ATOM 601 C C . ASP A 1 80 ? -11.917 -10.147 8.096 1.00 84.75 80 ASP A C 1
ATOM 603 O O . ASP A 1 80 ? -12.085 -8.926 8.062 1.00 84.75 80 ASP A O 1
ATOM 607 N N . PHE A 1 81 ? -12.605 -10.980 7.329 1.00 89.56 81 PHE A N 1
ATOM 608 C CA . PHE A 1 81 ? -13.640 -10.584 6.398 1.00 89.56 81 PHE A CA 1
ATOM 609 C C . PHE A 1 81 ? -15.015 -10.844 6.991 1.00 89.56 81 PHE A C 1
ATOM 611 O O . PHE A 1 81 ? -15.321 -11.940 7.463 1.00 89.56 81 PHE A O 1
ATOM 618 N N . THR A 1 82 ? -15.892 -9.853 6.878 1.00 88.94 82 THR A N 1
ATOM 619 C CA . THR A 1 82 ? -17.306 -10.000 7.230 1.00 88.94 82 THR A CA 1
ATOM 620 C C . THR A 1 82 ? -18.115 -10.287 5.975 1.00 88.94 82 THR A C 1
ATOM 622 O O . THR A 1 82 ? -17.976 -9.578 4.977 1.00 88.94 82 THR A O 1
ATOM 625 N N . LYS A 1 83 ? -18.989 -11.295 6.019 1.00 92.00 83 LYS A N 1
ATOM 626 C CA . LYS A 1 83 ? -19.959 -11.527 4.949 1.00 92.00 83 LYS A CA 1
ATOM 627 C C . LYS A 1 83 ? -21.013 -10.421 4.986 1.00 92.00 83 LYS A C 1
ATOM 629 O O . LYS A 1 83 ? -21.609 -10.160 6.029 1.00 92.00 83 LYS A O 1
ATOM 634 N N . ILE A 1 84 ? -21.240 -9.762 3.858 1.00 87.31 84 ILE A N 1
ATOM 635 C CA . ILE A 1 84 ? -22.178 -8.644 3.726 1.00 87.31 84 ILE A CA 1
ATOM 636 C C . ILE A 1 84 ? -23.206 -8.917 2.629 1.00 87.31 84 ILE A C 1
ATOM 638 O O . ILE A 1 84 ? -22.993 -9.751 1.748 1.00 87.31 84 ILE A O 1
ATOM 642 N N . SER A 1 85 ? -24.333 -8.205 2.689 1.00 88.44 85 SER A N 1
ATOM 643 C CA . SER A 1 85 ? -25.350 -8.260 1.640 1.00 88.44 85 SER A CA 1
ATOM 644 C C . SER A 1 85 ? -24.922 -7.464 0.402 1.00 88.44 85 SER A C 1
ATOM 646 O O . SER A 1 85 ? -24.067 -6.575 0.480 1.00 88.44 85 SER A O 1
ATOM 648 N N . SER A 1 86 ? -25.542 -7.758 -0.740 1.00 89.00 86 SER A N 1
ATOM 649 C CA . SER A 1 86 ? -25.298 -7.043 -1.997 1.00 89.00 86 SER A CA 1
ATOM 650 C C . SER A 1 86 ? -25.679 -5.564 -1.917 1.00 89.00 86 SER A C 1
ATOM 652 O O . SER A 1 86 ? -24.975 -4.726 -2.473 1.00 89.00 86 SER A O 1
ATOM 654 N N . GLU A 1 87 ? -26.733 -5.222 -1.174 1.00 85.81 87 GLU A N 1
ATOM 655 C CA . GLU A 1 87 ? -27.154 -3.834 -0.953 1.00 85.81 87 GLU A CA 1
ATOM 656 C C . GLU A 1 87 ? -26.087 -3.061 -0.180 1.00 85.81 87 GLU A C 1
ATOM 658 O O . GLU A 1 87 ? -25.720 -1.955 -0.570 1.00 85.81 87 GLU A O 1
ATOM 663 N N . LYS A 1 88 ? -25.532 -3.660 0.885 1.00 77.31 88 LYS A N 1
ATOM 664 C CA . LYS A 1 88 ? -24.442 -3.040 1.643 1.00 77.31 88 LYS A CA 1
ATOM 665 C C . LYS A 1 88 ? -23.200 -2.882 0.768 1.00 77.31 88 LYS A C 1
ATOM 667 O O . LYS A 1 88 ? -22.607 -1.809 0.771 1.00 77.31 88 LYS A O 1
ATOM 672 N N . ALA A 1 89 ? -22.840 -3.905 -0.008 1.00 81.44 89 ALA A N 1
ATOM 673 C CA . ALA A 1 89 ? -21.689 -3.858 -0.909 1.00 81.44 89 ALA A CA 1
ATOM 674 C C . ALA A 1 89 ? -21.775 -2.707 -1.924 1.00 81.44 89 ALA A C 1
ATOM 676 O O . ALA A 1 89 ? -20.780 -2.025 -2.144 1.00 81.44 89 ALA A O 1
ATOM 677 N N . ALA A 1 90 ? -22.966 -2.437 -2.468 1.00 82.12 90 ALA A N 1
ATOM 678 C CA . ALA A 1 90 ? -23.198 -1.357 -3.429 1.00 82.12 90 ALA A CA 1
ATOM 679 C C . ALA A 1 90 ? -22.995 0.058 -2.851 1.00 82.12 90 ALA A C 1
ATOM 681 O O . ALA A 1 90 ? -22.813 1.007 -3.607 1.00 82.12 90 ALA A O 1
ATOM 682 N N . THR A 1 91 ? -23.032 0.208 -1.524 1.00 75.75 91 THR A N 1
ATOM 683 C CA . THR A 1 91 ? -22.825 1.499 -0.840 1.00 75.75 91 THR A CA 1
ATOM 684 C C . THR A 1 91 ? -21.405 1.709 -0.326 1.00 75.75 91 THR A C 1
ATOM 686 O O . THR A 1 91 ? -21.086 2.795 0.154 1.00 75.75 91 THR A O 1
ATOM 689 N N . LEU A 1 92 ? -20.556 0.678 -0.367 1.00 70.56 92 LEU A N 1
ATOM 690 C CA . LEU A 1 92 ? -19.214 0.776 0.193 1.00 70.56 92 LEU A CA 1
ATOM 691 C C . LEU A 1 92 ? -18.276 1.495 -0.782 1.00 70.56 92 LEU A C 1
ATOM 693 O O . LEU A 1 92 ? -18.300 1.202 -1.978 1.00 70.56 92 LEU A O 1
ATOM 697 N N . PRO A 1 93 ? -17.401 2.384 -0.285 1.00 66.38 93 PRO A N 1
ATOM 698 C CA . PRO A 1 93 ? -16.346 2.963 -1.098 1.00 66.38 93 PRO A CA 1
ATOM 699 C C . PRO A 1 93 ? -15.305 1.876 -1.386 1.00 66.38 93 PRO A C 1
ATOM 701 O O . PRO A 1 93 ? -14.455 1.566 -0.547 1.00 66.38 93 PRO A O 1
ATOM 704 N N . ILE A 1 94 ? -15.402 1.250 -2.556 1.00 69.88 94 ILE A N 1
ATOM 705 C CA . ILE A 1 94 ? -14.418 0.279 -3.034 1.00 69.88 94 ILE A CA 1
ATOM 706 C C . ILE A 1 94 ? -13.408 1.051 -3.872 1.00 69.88 94 ILE A C 1
ATOM 708 O O . ILE A 1 94 ? -13.778 1.675 -4.862 1.00 69.88 94 ILE A O 1
ATOM 712 N N . SER A 1 95 ? -12.134 1.007 -3.479 1.00 71.38 95 SER A N 1
ATOM 713 C CA . SER A 1 95 ? -11.066 1.557 -4.310 1.00 71.38 95 SER A CA 1
ATOM 714 C C . SER A 1 95 ? -11.067 0.853 -5.661 1.00 71.38 95 SER A C 1
ATOM 716 O O . SER A 1 95 ? -11.033 -0.382 -5.719 1.00 71.38 95 SER A O 1
ATOM 718 N N . GLU A 1 96 ? -11.093 1.639 -6.732 1.00 84.31 96 GLU A N 1
ATOM 719 C CA . GLU A 1 96 ? -10.948 1.105 -8.077 1.00 84.31 96 GLU A CA 1
ATOM 720 C C . GLU A 1 96 ? -9.601 0.390 -8.221 1.00 84.31 96 GLU A C 1
ATOM 722 O O . GLU A 1 96 ? -8.603 0.736 -7.576 1.00 84.31 96 GLU A O 1
ATOM 727 N N . ARG A 1 97 ? -9.609 -0.666 -9.033 1.00 90.38 97 ARG A N 1
ATOM 728 C CA . ARG A 1 97 ? -8.462 -1.535 -9.264 1.00 90.38 97 ARG A CA 1
ATOM 729 C C . ARG A 1 97 ? -8.221 -1.654 -10.752 1.00 90.38 97 ARG A C 1
ATOM 731 O O . ARG A 1 97 ? -9.159 -1.927 -11.500 1.00 90.38 97 ARG A O 1
ATOM 738 N N . TYR A 1 98 ? -6.968 -1.500 -11.153 1.00 90.31 98 TYR A N 1
ATOM 739 C CA . TYR A 1 98 ? -6.592 -1.430 -12.557 1.00 90.31 98 TYR A CA 1
ATOM 740 C C . TYR A 1 98 ? -5.423 -2.367 -12.847 1.00 90.31 98 TYR A C 1
ATOM 742 O O . TYR A 1 98 ? -4.481 -2.418 -12.052 1.00 90.31 98 TYR A O 1
ATOM 750 N N . PRO A 1 99 ? -5.441 -3.098 -13.972 1.00 94.25 99 PRO A N 1
ATOM 751 C CA . PRO A 1 99 ? -4.245 -3.780 -14.440 1.00 94.25 99 PRO A CA 1
ATOM 752 C C . PRO A 1 99 ? -3.137 -2.768 -14.757 1.00 94.25 99 PRO A C 1
ATOM 754 O O . PRO A 1 99 ? -3.402 -1.594 -15.024 1.00 94.25 99 PRO A O 1
ATOM 757 N N . GLY A 1 100 ? -1.887 -3.234 -14.728 1.00 92.75 100 GLY A N 1
ATOM 758 C CA . GLY A 1 100 ? -0.750 -2.457 -15.227 1.00 92.75 100 GLY A CA 1
ATOM 759 C C . GLY A 1 100 ? -0.955 -1.975 -16.670 1.00 92.75 100 GLY A C 1
ATOM 760 O O . GLY A 1 100 ? -1.643 -2.660 -17.430 1.00 92.75 100 GLY A O 1
ATOM 761 N N . PRO A 1 101 ? -0.367 -0.830 -17.068 1.00 94.94 101 PRO A N 1
ATOM 762 C CA . PRO A 1 101 ? -0.423 -0.385 -18.453 1.00 94.94 101 PRO A CA 1
ATOM 763 C C . PRO A 1 101 ? 0.260 -1.410 -19.361 1.00 94.94 101 PRO A C 1
ATOM 765 O O . PRO A 1 101 ? 1.281 -2.005 -18.989 1.00 94.94 101 PRO A O 1
ATOM 768 N N . ASP A 1 102 ? -0.298 -1.591 -20.556 1.00 92.19 102 ASP A N 1
ATOM 769 C CA . ASP A 1 102 ? 0.280 -2.466 -21.568 1.00 92.19 102 ASP A CA 1
ATOM 770 C C . ASP A 1 102 ? 1.702 -2.018 -21.906 1.00 92.19 102 ASP A C 1
ATOM 772 O O . ASP A 1 102 ? 1.961 -0.848 -22.187 1.00 92.19 102 ASP A O 1
ATOM 776 N N . PHE A 1 103 ? 2.627 -2.974 -21.923 1.00 93.88 103 PHE A N 1
ATOM 777 C CA . PHE A 1 103 ? 4.019 -2.726 -22.258 1.00 93.88 103 PHE A CA 1
ATOM 778 C C . PHE A 1 103 ? 4.479 -3.686 -23.345 1.00 93.88 103 PHE A C 1
ATOM 780 O O . PHE A 1 103 ? 4.554 -4.898 -23.148 1.00 93.88 103 PHE A O 1
ATOM 787 N N . THR A 1 104 ? 4.809 -3.124 -24.505 1.00 95.94 104 THR A N 1
ATOM 788 C CA . THR A 1 104 ? 5.423 -3.867 -25.608 1.00 95.94 104 THR A CA 1
ATOM 789 C C . THR A 1 104 ? 6.868 -3.421 -25.766 1.00 95.94 104 THR A C 1
ATOM 791 O O . THR A 1 104 ? 7.133 -2.278 -26.154 1.00 95.94 104 THR A O 1
ATOM 794 N N . LEU A 1 105 ? 7.795 -4.337 -25.480 1.00 97.12 105 LEU A N 1
ATOM 795 C CA . LEU A 1 105 ? 9.229 -4.133 -25.649 1.00 97.12 105 LEU A CA 1
ATOM 796 C C . LEU A 1 105 ? 9.634 -4.463 -27.091 1.00 97.12 105 LEU A C 1
ATOM 798 O O . LEU A 1 105 ? 9.745 -5.629 -27.461 1.00 97.12 105 LEU A O 1
ATOM 802 N N . THR A 1 106 ? 9.832 -3.431 -27.910 1.00 98.06 106 THR A N 1
ATOM 803 C CA . THR A 1 106 ? 10.414 -3.584 -29.252 1.00 98.06 106 THR A CA 1
ATOM 804 C C . THR A 1 106 ? 11.947 -3.586 -29.171 1.00 98.06 106 THR A C 1
ATOM 806 O O . THR A 1 106 ? 12.494 -3.049 -28.202 1.00 98.06 106 THR A O 1
ATOM 809 N N . PRO A 1 107 ? 12.666 -4.117 -30.178 1.00 98.31 107 PRO A N 1
ATOM 810 C CA . PRO A 1 107 ? 14.133 -4.085 -30.202 1.00 98.31 107 PRO A CA 1
ATOM 811 C C . PRO A 1 107 ? 14.728 -2.671 -30.073 1.00 98.31 107 PRO A C 1
ATOM 813 O O . PRO A 1 107 ? 15.773 -2.477 -29.447 1.00 98.31 107 PRO A O 1
ATOM 816 N N . GLU A 1 108 ? 14.053 -1.660 -30.625 1.00 98.25 108 GLU A N 1
ATOM 817 C CA . GLU A 1 108 ? 14.467 -0.257 -30.537 1.00 98.25 108 GLU A CA 1
ATOM 818 C C . GLU A 1 108 ? 14.312 0.288 -29.112 1.00 98.25 108 GLU A C 1
ATOM 820 O O . GLU A 1 108 ? 15.224 0.947 -28.608 1.00 98.25 108 GLU A O 1
ATOM 825 N N . LYS A 1 109 ? 13.185 -0.011 -28.443 1.00 98.31 109 LYS A N 1
ATOM 826 C CA . LYS A 1 109 ? 12.970 0.332 -27.028 1.00 98.31 109 LYS A CA 1
ATOM 827 C C . LYS A 1 109 ? 13.990 -0.366 -26.140 1.00 98.31 109 LYS A C 1
ATOM 829 O O . LYS A 1 109 ? 14.589 0.283 -25.293 1.00 98.31 109 LYS A O 1
ATOM 834 N N . GLU A 1 110 ? 14.222 -1.659 -26.359 1.00 98.50 110 GLU A N 1
ATOM 835 C CA . GLU A 1 110 ? 15.201 -2.436 -25.597 1.00 98.50 110 GLU A CA 1
ATOM 836 C C . GLU A 1 110 ? 16.598 -1.833 -25.705 1.00 98.50 110 GLU A C 1
ATOM 838 O O . GLU A 1 110 ? 17.227 -1.576 -24.685 1.00 98.50 110 GLU A O 1
ATOM 843 N N . THR A 1 111 ? 17.047 -1.512 -26.918 1.00 98.50 111 THR A N 1
ATOM 844 C CA . THR A 1 111 ? 18.358 -0.885 -27.131 1.00 98.50 111 THR A CA 1
ATOM 845 C C . THR A 1 111 ? 18.457 0.470 -26.422 1.00 98.50 111 THR A C 1
ATOM 847 O O . THR A 1 111 ? 19.440 0.742 -25.732 1.00 98.50 111 THR A O 1
ATOM 850 N N . ALA A 1 112 ? 17.432 1.320 -26.550 1.00 98.38 112 ALA A N 1
ATOM 851 C CA . ALA A 1 112 ? 17.419 2.645 -25.931 1.00 98.38 112 ALA A CA 1
ATOM 852 C C . ALA A 1 112 ? 17.388 2.578 -24.393 1.00 98.38 112 ALA A C 1
ATOM 854 O O . ALA A 1 112 ? 18.135 3.287 -23.716 1.00 98.38 112 ALA A O 1
ATOM 855 N N . PHE A 1 113 ? 16.553 1.704 -23.831 1.00 98.50 113 PHE A N 1
ATOM 856 C CA . PHE A 1 113 ? 16.451 1.508 -22.389 1.00 98.50 113 PHE A CA 1
ATOM 857 C C . PHE A 1 113 ? 17.687 0.819 -21.809 1.00 98.50 113 PHE A C 1
ATOM 859 O O . PHE A 1 113 ? 18.105 1.170 -20.706 1.00 98.50 113 PHE A O 1
ATOM 866 N N . GLN A 1 114 ? 18.311 -0.106 -22.545 1.00 98.25 114 GLN A N 1
ATOM 867 C CA . GLN A 1 114 ? 19.573 -0.716 -22.134 1.00 98.25 114 GLN A CA 1
ATOM 868 C C . GLN A 1 114 ? 20.683 0.327 -22.039 1.00 98.25 114 GLN A C 1
ATOM 870 O O . GLN A 1 114 ? 21.393 0.348 -21.042 1.00 98.25 114 GLN A O 1
ATOM 875 N N . HIS A 1 115 ? 20.776 1.245 -23.003 1.00 97.12 115 HIS A N 1
ATOM 876 C CA . HIS A 1 115 ? 21.756 2.326 -22.940 1.00 97.12 115 HIS A CA 1
ATOM 877 C C . HIS A 1 115 ? 21.583 3.181 -21.674 1.00 97.12 115 HIS A C 1
ATOM 879 O O . HIS A 1 115 ? 22.560 3.454 -20.981 1.00 97.12 115 HIS A O 1
ATOM 885 N N . LEU A 1 116 ? 20.348 3.559 -21.311 1.00 96.88 116 LEU A N 1
ATOM 886 C CA . LEU A 1 116 ? 20.102 4.263 -20.045 1.00 96.88 116 LEU A CA 1
ATOM 887 C C . LEU A 1 116 ? 20.473 3.404 -18.829 1.00 96.88 116 LEU A C 1
ATOM 889 O O . LEU A 1 116 ? 21.120 3.896 -17.908 1.00 96.88 116 LEU A O 1
ATOM 893 N N . LEU A 1 117 ? 20.120 2.120 -18.820 1.00 97.38 117 LEU A N 1
ATOM 894 C CA . LEU A 1 117 ? 20.483 1.210 -17.734 1.00 97.38 117 LEU A CA 1
ATOM 895 C C . LEU A 1 117 ? 22.005 1.082 -17.549 1.00 97.38 117 LEU A C 1
ATOM 897 O O . LEU A 1 117 ? 22.494 1.089 -16.416 1.00 97.38 117 LEU A O 1
ATOM 901 N N . ASP A 1 118 ? 22.760 1.005 -18.641 1.00 96.19 118 ASP A N 1
ATOM 902 C CA . ASP A 1 118 ? 24.220 0.910 -18.604 1.00 96.19 118 ASP A CA 1
ATOM 903 C C . ASP A 1 118 ? 24.832 2.153 -17.945 1.00 96.19 118 ASP A C 1
ATOM 905 O O . ASP A 1 118 ? 25.765 2.030 -17.145 1.00 96.19 118 ASP A O 1
ATOM 909 N N . THR A 1 119 ? 24.259 3.342 -18.188 1.00 92.31 119 THR A N 1
ATOM 910 C CA . THR A 1 119 ? 24.703 4.580 -17.520 1.00 92.31 119 THR A CA 1
ATOM 911 C C . THR A 1 119 ? 24.480 4.548 -16.008 1.00 92.31 119 THR A C 1
ATOM 913 O O . THR A 1 119 ? 25.343 5.007 -15.262 1.00 92.31 119 THR A O 1
ATOM 916 N N . ILE A 1 120 ? 23.374 3.957 -15.541 1.00 95.06 120 ILE A N 1
ATOM 917 C CA . ILE A 1 120 ? 23.065 3.835 -14.107 1.00 95.06 120 ILE A CA 1
ATOM 918 C C . ILE A 1 120 ? 24.020 2.843 -13.431 1.00 95.06 120 ILE A C 1
ATOM 920 O O . ILE A 1 120 ? 24.471 3.073 -12.311 1.00 95.06 120 ILE A O 1
ATOM 924 N N . THR A 1 121 ? 24.314 1.724 -14.096 1.00 94.12 121 THR A N 1
ATOM 925 C CA . THR A 1 121 ? 25.026 0.589 -13.485 1.00 94.12 121 THR A CA 1
ATOM 926 C C . THR A 1 121 ? 26.546 0.695 -13.574 1.00 94.12 121 THR A C 1
ATOM 928 O O . THR A 1 121 ? 27.238 0.209 -12.682 1.00 94.12 121 THR A O 1
ATOM 931 N N . THR A 1 122 ? 27.085 1.350 -14.606 1.00 90.62 122 THR A N 1
ATOM 932 C CA . THR A 1 122 ? 28.540 1.441 -14.823 1.00 90.62 122 THR A CA 1
ATOM 933 C C . THR A 1 122 ? 29.188 2.554 -13.994 1.00 90.62 122 THR A C 1
ATOM 935 O O . THR A 1 122 ? 30.347 2.435 -13.597 1.00 90.62 122 THR A O 1
ATOM 938 N N . ALA A 1 123 ? 28.460 3.638 -13.713 1.00 83.75 123 ALA A N 1
ATOM 939 C CA . ALA A 1 123 ? 28.956 4.769 -12.931 1.00 83.75 123 ALA A CA 1
ATOM 940 C C . ALA A 1 123 ? 27.829 5.381 -12.074 1.00 83.75 123 ALA A C 1
ATOM 942 O O . ALA A 1 123 ? 27.323 6.458 -12.404 1.00 83.75 123 ALA A O 1
ATOM 943 N N . PRO A 1 124 ? 27.421 4.718 -10.972 1.00 83.44 124 PRO A N 1
ATOM 944 C CA . PRO A 1 124 ? 26.379 5.240 -10.099 1.00 83.44 124 PRO A CA 1
ATOM 945 C C . PRO A 1 124 ? 26.879 6.508 -9.403 1.00 83.44 124 PRO A C 1
ATOM 947 O O . PRO A 1 124 ? 27.801 6.478 -8.590 1.00 83.44 124 PRO A O 1
ATOM 950 N N . THR A 1 125 ? 26.277 7.639 -9.751 1.00 90.00 125 THR A N 1
ATOM 951 C CA . THR A 1 125 ? 26.654 8.969 -9.239 1.00 90.00 125 THR A CA 1
ATOM 952 C C . THR A 1 125 ? 25.555 9.599 -8.388 1.00 90.00 125 THR A C 1
ATOM 954 O O . THR A 1 125 ? 25.754 10.684 -7.849 1.00 90.00 125 THR A O 1
ATOM 957 N N . GLY A 1 126 ? 24.377 8.969 -8.303 1.00 93.62 126 GLY A N 1
ATOM 958 C CA . GLY A 1 126 ? 23.171 9.589 -7.748 1.00 93.62 126 GLY A CA 1
ATOM 959 C C . GLY A 1 126 ? 22.624 10.734 -8.610 1.00 93.62 126 GLY A C 1
ATOM 960 O O . GLY A 1 126 ? 21.714 11.450 -8.184 1.00 93.62 126 GLY A O 1
ATOM 961 N N . ALA A 1 127 ? 23.171 10.924 -9.816 1.00 95.06 127 ALA A N 1
ATOM 962 C CA . ALA A 1 127 ? 22.805 12.007 -10.713 1.00 95.06 127 ALA A CA 1
ATOM 963 C C . ALA A 1 127 ? 21.428 11.802 -11.359 1.00 95.06 127 ALA A C 1
ATOM 965 O O . ALA A 1 127 ? 20.835 10.718 -11.336 1.00 95.06 127 ALA A O 1
ATOM 966 N N . TRP A 1 128 ? 20.931 12.884 -11.956 1.00 97.38 128 TRP A N 1
ATOM 967 C CA . TRP A 1 128 ? 19.738 12.854 -12.788 1.00 97.38 128 TRP A CA 1
ATOM 968 C C . TRP A 1 128 ? 19.986 12.055 -14.064 1.00 97.38 128 TRP A C 1
ATOM 970 O O . TRP A 1 128 ? 20.986 12.271 -14.746 1.00 97.38 128 TRP A O 1
ATOM 980 N N . ILE A 1 129 ? 19.046 11.179 -14.409 1.00 96.88 129 ILE A N 1
ATOM 981 C CA . ILE A 1 129 ? 19.007 10.551 -15.727 1.00 96.88 129 ILE A CA 1
ATOM 982 C C . ILE A 1 129 ? 18.533 11.604 -16.740 1.00 96.88 129 ILE A C 1
ATOM 984 O O . ILE A 1 129 ? 17.402 12.082 -16.601 1.00 96.88 129 ILE A O 1
ATOM 988 N N . PRO A 1 130 ? 19.338 11.956 -17.761 1.00 94.94 130 PRO A N 1
ATOM 989 C CA . PRO A 1 130 ? 18.875 12.785 -18.868 1.00 94.94 130 PRO A CA 1
ATOM 990 C C . PRO A 1 130 ? 17.933 11.950 -19.743 1.00 94.94 130 PRO A C 1
ATOM 992 O O . PRO A 1 130 ? 18.361 11.168 -20.593 1.00 94.94 130 PRO A O 1
ATOM 995 N N . TYR A 1 131 ? 16.635 12.036 -19.459 1.00 97.50 131 TYR A N 1
ATOM 996 C CA . TYR A 1 131 ? 15.625 11.250 -20.156 1.00 97.50 131 TYR A CA 1
ATOM 997 C C . TYR A 1 131 ? 15.126 11.999 -21.396 1.00 97.50 131 TYR A C 1
ATOM 999 O O . TYR A 1 131 ? 14.125 12.707 -21.340 1.00 97.50 131 TYR A O 1
ATOM 1007 N N . ASP A 1 132 ? 15.818 11.795 -22.516 1.00 96.81 132 ASP A N 1
ATOM 1008 C CA . ASP A 1 132 ? 15.500 12.417 -23.814 1.00 96.81 132 ASP A CA 1
ATOM 1009 C C . ASP A 1 132 ? 14.862 11.424 -24.809 1.00 96.81 132 ASP A C 1
ATOM 1011 O O . ASP A 1 132 ? 14.799 11.671 -26.016 1.00 96.81 132 ASP A O 1
ATOM 1015 N N . LEU A 1 133 ? 14.420 10.257 -24.326 1.00 98.00 133 LEU A N 1
ATOM 1016 C CA . LEU A 1 133 ? 13.810 9.232 -25.173 1.00 98.00 133 LEU A CA 1
ATOM 1017 C C . LEU A 1 133 ? 12.378 9.624 -25.577 1.00 98.00 133 LEU A C 1
ATOM 1019 O O . LEU A 1 133 ? 11.638 10.159 -24.754 1.00 98.00 133 LEU A O 1
ATOM 1023 N N . PRO A 1 134 ? 11.925 9.276 -26.797 1.00 97.56 134 PRO A N 1
ATOM 1024 C CA . PRO A 1 134 ? 10.565 9.559 -27.264 1.00 97.56 134 PRO A CA 1
ATOM 1025 C C . PRO A 1 134 ? 9.518 8.575 -26.703 1.00 97.56 134 PRO A C 1
ATOM 1027 O O . PRO A 1 134 ? 8.442 8.420 -27.280 1.00 97.56 134 PRO A O 1
ATOM 1030 N N . TYR A 1 135 ? 9.845 7.862 -25.624 1.00 98.31 135 TYR A N 1
ATOM 1031 C CA . TYR A 1 135 ? 8.995 6.845 -25.010 1.00 98.31 135 TYR A CA 1
ATOM 1032 C C . TYR A 1 135 ? 8.498 7.333 -23.646 1.00 98.31 135 TYR A C 1
ATOM 1034 O O . TYR A 1 135 ? 9.208 8.087 -22.980 1.00 98.31 135 TYR A O 1
ATOM 1042 N N . PRO A 1 136 ? 7.307 6.913 -23.192 1.00 98.19 136 PRO A N 1
ATOM 1043 C CA . PRO A 1 136 ? 6.844 7.252 -21.854 1.00 98.19 136 PRO A CA 1
ATOM 1044 C C . PRO A 1 136 ? 7.805 6.740 -20.774 1.00 98.19 136 PRO A C 1
ATOM 1046 O O . PRO A 1 136 ? 8.253 5.591 -20.820 1.00 98.19 136 PRO A O 1
ATOM 1049 N N . LYS A 1 137 ? 8.068 7.555 -19.744 1.00 98.69 137 LYS A N 1
ATOM 1050 C CA . LYS A 1 137 ? 8.965 7.168 -18.641 1.00 98.69 137 LYS A CA 1
ATOM 1051 C C . LYS A 1 137 ? 8.515 5.881 -17.949 1.00 98.69 137 LYS A C 1
ATOM 1053 O O . LYS A 1 137 ? 9.360 5.061 -17.602 1.00 98.69 137 LYS A O 1
ATOM 1058 N N . HIS A 1 138 ? 7.207 5.663 -17.798 1.00 98.44 138 HIS A N 1
ATOM 1059 C CA . HIS A 1 138 ? 6.682 4.451 -17.166 1.00 98.44 138 HIS A CA 1
ATOM 1060 C C . HIS A 1 138 ? 7.068 3.160 -17.908 1.00 98.44 138 HIS A C 1
ATOM 1062 O O . HIS A 1 138 ? 7.292 2.146 -17.254 1.00 98.44 138 HIS A O 1
ATOM 1068 N N . GLU A 1 139 ? 7.242 3.190 -19.234 1.00 98.50 139 GLU A N 1
ATOM 1069 C CA . GLU A 1 139 ? 7.704 2.021 -19.992 1.00 98.50 139 GLU A CA 1
ATOM 1070 C C . GLU A 1 139 ? 9.167 1.685 -19.674 1.00 98.50 139 GLU A C 1
ATOM 1072 O O . GLU A 1 139 ? 9.527 0.517 -19.524 1.00 98.50 139 GLU A O 1
ATOM 1077 N N . PHE A 1 140 ? 10.016 2.707 -19.514 1.00 98.62 140 PHE A N 1
ATOM 1078 C CA . PHE A 1 140 ? 11.384 2.508 -19.033 1.00 98.62 140 PHE A CA 1
ATOM 1079 C C . PHE A 1 140 ? 11.385 1.936 -17.612 1.00 98.62 140 PHE A C 1
ATOM 1081 O O . PHE A 1 140 ? 12.147 1.022 -17.311 1.00 98.62 140 PHE A O 1
ATOM 1088 N N . ILE A 1 141 ? 10.492 2.410 -16.744 1.00 98.56 141 ILE A N 1
ATOM 1089 C CA . ILE A 1 141 ? 10.354 1.861 -15.392 1.00 98.56 141 ILE A CA 1
ATOM 1090 C C . ILE A 1 141 ? 9.911 0.391 -15.421 1.00 98.56 141 ILE A C 1
ATOM 1092 O O . ILE A 1 141 ? 10.524 -0.427 -14.738 1.00 98.56 141 ILE A O 1
ATOM 1096 N N . GLN A 1 142 ? 8.940 0.015 -16.258 1.00 98.12 142 GLN A N 1
ATOM 1097 C CA . GLN A 1 142 ? 8.546 -1.389 -16.449 1.00 98.12 142 GLN A CA 1
ATOM 1098 C C . GLN A 1 142 ? 9.705 -2.246 -16.982 1.00 98.12 142 GLN A C 1
ATOM 1100 O O . GLN A 1 142 ? 9.922 -3.365 -16.512 1.00 98.12 142 GLN A O 1
ATOM 1105 N N . TYR A 1 143 ? 10.506 -1.705 -17.905 1.00 98.44 143 TYR A N 1
ATOM 1106 C CA . TYR A 1 143 ? 11.731 -2.347 -18.381 1.00 98.44 143 TYR A CA 1
ATOM 1107 C C . TYR A 1 143 ? 12.739 -2.599 -17.247 1.00 98.44 143 TYR A C 1
ATOM 1109 O O . TYR A 1 143 ? 13.336 -3.678 -17.186 1.00 98.44 143 TYR A O 1
ATOM 1117 N N . LEU A 1 144 ? 12.922 -1.637 -16.336 1.00 98.31 144 LEU A N 1
ATOM 1118 C CA . LEU A 1 144 ? 13.798 -1.785 -15.170 1.00 98.31 144 LEU A CA 1
ATOM 1119 C C . LEU A 1 144 ? 13.249 -2.791 -14.147 1.00 98.31 144 LEU A C 1
ATOM 1121 O O . LEU A 1 144 ? 14.016 -3.601 -13.626 1.00 98.31 144 LEU A O 1
ATOM 1125 N N . MET A 1 145 ? 11.938 -2.782 -13.890 1.00 97.25 145 MET A N 1
ATOM 1126 C CA . MET A 1 145 ? 11.271 -3.729 -12.984 1.00 97.25 145 MET A CA 1
ATOM 1127 C C . MET A 1 145 ? 11.521 -5.184 -13.402 1.00 97.25 145 MET A C 1
ATOM 1129 O O . MET A 1 145 ? 11.818 -6.024 -12.559 1.00 97.25 145 MET A O 1
ATOM 1133 N N . ALA A 1 146 ? 11.490 -5.474 -14.708 1.00 95.88 146 ALA A N 1
ATOM 1134 C CA . ALA A 1 146 ? 11.727 -6.819 -15.241 1.00 95.88 146 ALA A CA 1
ATOM 1135 C C . ALA A 1 146 ? 13.159 -7.354 -15.019 1.00 95.88 146 ALA A C 1
ATOM 1137 O O . ALA A 1 146 ? 13.396 -8.548 -15.189 1.00 95.88 146 ALA A O 1
ATOM 1138 N N . ARG A 1 147 ? 14.120 -6.493 -14.661 1.00 96.50 147 ARG A N 1
ATOM 1139 C CA . ARG A 1 147 ? 15.529 -6.870 -14.432 1.00 96.50 147 ARG A CA 1
ATOM 1140 C C . ARG A 1 147 ? 15.854 -7.157 -12.975 1.00 96.50 147 ARG A C 1
ATOM 1142 O O . ARG A 1 147 ? 16.921 -7.687 -12.694 1.00 96.50 147 ARG A O 1
ATOM 1149 N N . ASP A 1 148 ? 14.947 -6.800 -12.070 1.00 95.56 148 ASP A N 1
ATOM 1150 C CA . ASP A 1 148 ? 15.066 -7.030 -10.630 1.00 95.56 148 ASP A CA 1
ATOM 1151 C C . ASP A 1 148 ? 16.369 -6.497 -9.999 1.00 95.56 148 ASP A C 1
ATOM 1153 O O . ASP A 1 148 ? 16.895 -7.063 -9.045 1.00 95.56 148 ASP A O 1
ATOM 1157 N N . LEU A 1 149 ? 16.901 -5.390 -10.531 1.00 97.06 149 LEU A N 1
ATOM 1158 C CA . LEU A 1 149 ? 18.158 -4.782 -10.066 1.00 97.06 149 LEU A CA 1
ATOM 1159 C C . LEU A 1 149 ? 17.954 -3.681 -9.020 1.00 97.06 149 LEU A C 1
ATOM 1161 O O . LEU A 1 149 ? 18.871 -3.376 -8.259 1.00 97.06 149 LEU A O 1
ATOM 1165 N N . PHE A 1 150 ? 16.769 -3.069 -8.991 1.00 98.31 150 PHE A N 1
ATOM 1166 C CA . PHE A 1 150 ? 16.541 -1.831 -8.253 1.00 98.31 150 PHE A CA 1
ATOM 1167 C C . PHE A 1 150 ? 15.417 -1.941 -7.235 1.00 98.31 150 PHE A C 1
ATOM 1169 O O . PHE A 1 150 ? 14.463 -2.705 -7.394 1.00 98.31 150 PHE A O 1
ATOM 1176 N N . ILE A 1 151 ? 15.526 -1.093 -6.218 1.00 98.62 151 ILE A N 1
ATOM 1177 C CA . ILE A 1 151 ? 14.400 -0.649 -5.403 1.00 98.62 151 ILE A CA 1
ATOM 1178 C C . ILE A 1 151 ? 14.127 0.816 -5.721 1.00 98.62 151 ILE A C 1
ATOM 1180 O O . ILE A 1 151 ? 15.040 1.638 -5.797 1.00 98.62 151 ILE A O 1
ATOM 1184 N N . PHE A 1 152 ? 12.856 1.126 -5.928 1.00 98.75 152 PHE A N 1
ATOM 1185 C CA . PHE A 1 152 ? 12.353 2.433 -6.303 1.00 98.75 152 PHE A CA 1
ATOM 1186 C C . PHE A 1 152 ? 11.798 3.163 -5.081 1.00 98.75 152 PHE A C 1
ATOM 1188 O O . PHE A 1 152 ? 11.089 2.577 -4.259 1.00 98.75 152 PHE A O 1
ATOM 1195 N N . HIS A 1 153 ? 12.076 4.461 -4.991 1.00 98.31 153 HIS A N 1
ATOM 1196 C CA . HIS A 1 153 ? 11.501 5.354 -3.988 1.00 98.31 153 HIS A CA 1
ATOM 1197 C C . HIS A 1 153 ? 11.020 6.641 -4.654 1.00 98.31 153 HIS A C 1
ATOM 1199 O O . HIS A 1 153 ? 11.812 7.347 -5.276 1.00 98.31 153 HIS A O 1
ATOM 1205 N N . GLY A 1 154 ? 9.735 6.964 -4.519 1.00 98.00 154 GLY A N 1
ATOM 1206 C CA . GLY A 1 154 ? 9.180 8.230 -4.996 1.00 98.00 154 GLY A CA 1
ATOM 1207 C C . GLY A 1 154 ? 9.137 9.281 -3.895 1.00 98.00 154 GLY A C 1
ATOM 1208 O O . GLY A 1 154 ? 8.738 8.982 -2.771 1.00 98.00 154 GLY A O 1
ATOM 1209 N N . SER A 1 155 ? 9.523 10.516 -4.210 1.00 96.75 155 SER A N 1
ATOM 1210 C CA . SER A 1 155 ? 9.462 11.634 -3.264 1.00 96.75 155 SER A CA 1
ATOM 1211 C C . SER A 1 155 ? 9.275 12.976 -3.969 1.00 96.75 155 SER A C 1
ATOM 1213 O O . SER A 1 155 ? 9.838 13.205 -5.039 1.00 96.75 155 SER A O 1
ATOM 1215 N N . ASN A 1 156 ? 8.544 13.904 -3.337 1.00 96.50 156 ASN A N 1
ATOM 1216 C CA . ASN A 1 156 ? 8.482 15.299 -3.795 1.00 96.50 156 ASN A CA 1
ATOM 1217 C C . ASN A 1 156 ? 9.794 16.062 -3.504 1.00 96.50 156 ASN A C 1
ATOM 1219 O O . ASN A 1 156 ? 10.035 17.118 -4.082 1.00 96.50 156 ASN A O 1
ATOM 1223 N N . LYS A 1 157 ? 10.652 15.554 -2.604 1.00 95.81 157 LYS A N 1
ATOM 1224 C CA . LYS A 1 157 ? 11.987 16.121 -2.349 1.00 95.81 157 LYS A CA 1
ATOM 1225 C C . LYS A 1 157 ? 12.953 15.601 -3.407 1.00 95.81 157 LYS A C 1
ATOM 1227 O O . LYS A 1 157 ? 13.234 14.405 -3.439 1.00 95.81 157 LYS A O 1
ATOM 1232 N N . GLN A 1 158 ? 13.450 16.488 -4.260 1.00 96.56 158 GLN A N 1
ATOM 1233 C CA . GLN A 1 158 ? 14.217 16.146 -5.467 1.00 96.56 158 GLN A CA 1
ATOM 1234 C C . GLN A 1 158 ? 15.745 16.232 -5.282 1.00 96.56 158 GLN A C 1
ATOM 1236 O O . GLN A 1 158 ? 16.526 15.775 -6.121 1.00 96.56 158 GLN A O 1
ATOM 1241 N N . ASP A 1 159 ? 16.188 16.812 -4.174 1.00 95.81 159 ASP A N 1
ATOM 1242 C CA . ASP A 1 159 ? 17.572 17.148 -3.848 1.00 95.81 159 ASP A CA 1
ATOM 1243 C C . ASP A 1 159 ? 18.196 16.205 -2.806 1.00 95.81 159 ASP A C 1
ATOM 1245 O O . ASP A 1 159 ? 19.246 16.508 -2.248 1.00 95.81 159 ASP A O 1
ATOM 1249 N N . ILE A 1 160 ? 17.592 15.038 -2.551 1.00 96.31 160 ILE A N 1
ATOM 1250 C CA . ILE A 1 160 ? 18.136 14.090 -1.575 1.00 96.31 160 ILE A CA 1
ATOM 1251 C C . ILE A 1 160 ? 19.385 13.418 -2.159 1.00 96.31 160 ILE A C 1
ATOM 1253 O O . ILE A 1 160 ? 19.300 12.640 -3.110 1.00 96.31 160 ILE A O 1
ATOM 1257 N N . GLU A 1 161 ? 20.545 13.710 -1.575 1.00 96.62 161 GLU A N 1
ATOM 1258 C CA . GLU A 1 161 ? 21.827 13.081 -1.930 1.00 96.62 161 GLU A CA 1
ATOM 1259 C C . GLU A 1 161 ? 22.072 11.784 -1.155 1.00 96.62 161 GLU A C 1
ATOM 1261 O O . GLU A 1 161 ? 22.682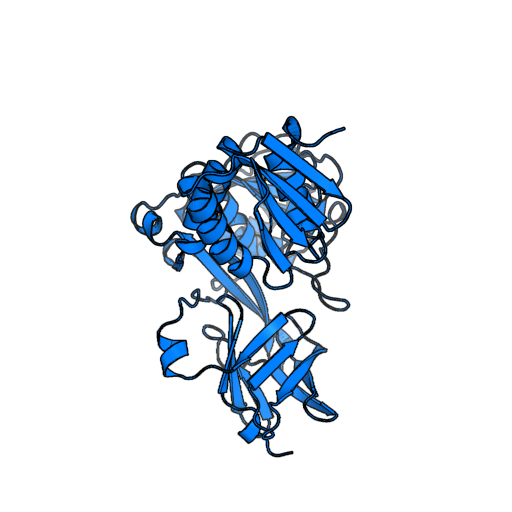 10.845 -1.656 1.00 96.62 161 GLU A O 1
ATOM 1266 N N . THR A 1 162 ? 21.604 11.718 0.090 1.00 97.12 162 THR A N 1
ATOM 1267 C CA . THR A 1 162 ? 21.716 10.536 0.947 1.00 97.12 162 THR A CA 1
ATOM 1268 C C . THR A 1 162 ? 20.446 10.395 1.757 1.00 97.12 162 THR A C 1
ATOM 1270 O O . THR A 1 162 ? 20.024 11.318 2.455 1.00 97.12 162 THR A O 1
ATOM 1273 N N . PHE A 1 163 ? 19.832 9.225 1.660 1.00 97.25 163 PHE A N 1
ATOM 1274 C CA . PHE A 1 163 ? 18.675 8.883 2.461 1.00 97.25 163 PHE A CA 1
ATOM 1275 C C . PHE A 1 163 ? 19.136 8.364 3.814 1.00 97.25 163 PHE A C 1
ATOM 1277 O O . PHE A 1 163 ? 20.105 7.611 3.905 1.00 97.25 163 PHE A O 1
ATOM 1284 N N . VAL A 1 164 ? 18.427 8.773 4.862 1.00 96.00 164 VAL A N 1
ATOM 1285 C CA . VAL A 1 164 ? 18.660 8.313 6.230 1.00 96.00 164 VAL A CA 1
ATOM 1286 C C . VAL A 1 164 ? 17.449 7.509 6.718 1.00 96.00 164 VAL A C 1
ATOM 1288 O O . VAL A 1 164 ? 16.319 7.891 6.404 1.00 96.00 164 VAL A O 1
ATOM 1291 N N . PRO A 1 165 ? 17.652 6.417 7.476 1.00 93.06 165 PRO A N 1
ATOM 1292 C CA . PRO A 1 165 ? 16.580 5.601 8.048 1.00 93.06 165 PRO A CA 1
ATOM 1293 C C . PRO A 1 165 ? 15.714 6.388 9.041 1.00 93.06 165 PRO A C 1
ATOM 1295 O O . PRO A 1 165 ? 16.033 6.504 10.223 1.00 93.06 165 PRO A O 1
ATOM 1298 N N . ILE A 1 166 ? 14.607 6.950 8.559 1.00 85.12 166 ILE A N 1
ATOM 1299 C CA . ILE A 1 166 ? 13.623 7.666 9.376 1.00 85.12 166 ILE A CA 1
ATOM 1300 C C . ILE A 1 166 ? 12.216 7.246 8.967 1.00 85.12 166 ILE A C 1
ATOM 1302 O O . ILE A 1 166 ? 11.937 7.042 7.788 1.00 85.12 166 ILE A O 1
ATOM 1306 N N . ARG A 1 167 ? 11.296 7.178 9.931 1.00 79.94 167 ARG A N 1
ATOM 1307 C CA . ARG A 1 167 ? 9.873 6.963 9.659 1.00 79.94 167 ARG A CA 1
ATOM 1308 C C . ARG A 1 167 ? 9.117 8.269 9.887 1.00 79.94 167 ARG A C 1
ATOM 1310 O O . ARG A 1 167 ? 9.142 8.820 10.980 1.00 79.94 167 ARG A O 1
ATOM 1317 N N . THR A 1 168 ? 8.467 8.776 8.842 1.00 70.06 168 THR A N 1
ATOM 1318 C CA . THR A 1 168 ? 7.681 10.029 8.890 1.00 70.06 168 THR A CA 1
ATOM 1319 C C . THR A 1 168 ? 6.184 9.816 8.661 1.00 70.06 168 THR A C 1
ATOM 1321 O O . THR A 1 168 ? 5.401 10.755 8.771 1.00 70.06 168 THR A O 1
ATOM 1324 N N . SER A 1 169 ? 5.767 8.591 8.345 1.00 69.00 169 SER A N 1
ATOM 1325 C CA . SER A 1 169 ? 4.369 8.175 8.204 1.00 69.00 169 SER A CA 1
ATOM 1326 C C . SER A 1 169 ? 4.083 6.984 9.107 1.00 69.00 169 SER A C 1
ATOM 1328 O O . SER A 1 169 ? 4.998 6.269 9.487 1.00 69.00 169 SER A O 1
ATOM 1330 N N . VAL A 1 170 ? 2.821 6.736 9.438 1.00 70.38 170 VAL A N 1
ATOM 1331 C CA . VAL A 1 170 ? 2.428 5.549 10.204 1.00 70.38 170 VAL A CA 1
ATOM 1332 C C . VAL A 1 170 ? 1.524 4.708 9.327 1.00 70.38 170 VAL A C 1
ATOM 1334 O O . VAL A 1 170 ? 0.563 5.226 8.759 1.00 70.38 170 VAL A O 1
ATOM 1337 N N . GLU A 1 171 ? 1.849 3.427 9.192 1.00 72.44 171 GLU A N 1
ATOM 1338 C CA . GLU A 1 171 ? 0.931 2.480 8.573 1.00 72.44 171 GLU A CA 1
ATOM 1339 C C . GLU A 1 171 ? -0.127 2.101 9.606 1.00 72.44 171 GLU A C 1
ATOM 1341 O O . GLU A 1 171 ? 0.174 1.520 10.654 1.00 72.44 171 GLU A O 1
ATOM 1346 N N . LEU A 1 172 ? -1.371 2.492 9.327 1.00 63.00 172 LEU A N 1
ATOM 1347 C CA . LEU A 1 172 ? -2.509 2.115 10.153 1.00 63.00 172 LEU A CA 1
ATOM 1348 C C . LEU A 1 172 ? -2.691 0.595 10.069 1.00 63.00 172 LEU A C 1
ATOM 1350 O O . LEU A 1 172 ? -2.534 0.010 9.003 1.00 63.00 172 LEU A O 1
ATOM 1354 N N . TYR A 1 173 ? -3.071 -0.034 11.182 1.00 59.84 173 TYR A N 1
ATOM 1355 C CA . TYR A 1 173 ? -3.344 -1.478 11.275 1.00 59.84 173 TYR A CA 1
ATOM 1356 C C . TYR A 1 173 ? -2.138 -2.420 11.143 1.00 59.84 173 TYR A C 1
ATOM 1358 O O . TYR A 1 173 ? -2.321 -3.640 11.127 1.00 59.84 173 TYR A O 1
ATOM 1366 N N . ASP A 1 174 ? -0.913 -1.897 11.172 1.00 66.50 174 ASP A N 1
ATOM 1367 C CA . ASP A 1 174 ? 0.289 -2.712 11.338 1.00 66.50 174 ASP A CA 1
ATOM 1368 C C . ASP A 1 174 ? 0.371 -3.277 12.769 1.00 66.50 174 ASP A C 1
ATOM 1370 O O . ASP A 1 174 ? 1.015 -2.740 13.672 1.00 66.50 174 ASP A O 1
ATOM 1374 N N . LYS A 1 175 ? -0.312 -4.401 12.996 1.00 60.72 175 LYS A N 1
ATOM 1375 C CA . LYS A 1 175 ? -0.344 -5.081 14.301 1.00 60.72 175 LYS A CA 1
ATOM 1376 C C . LYS A 1 175 ? 1.033 -5.598 14.735 1.00 60.72 175 LYS A C 1
ATOM 1378 O O . LYS A 1 175 ? 1.211 -5.894 15.914 1.00 60.72 175 LYS A O 1
ATOM 1383 N N . ARG A 1 176 ? 1.976 -5.759 13.800 1.00 64.44 176 ARG A N 1
ATOM 1384 C CA . ARG A 1 176 ? 3.280 -6.399 14.036 1.00 64.44 176 ARG A CA 1
ATOM 1385 C C . ARG A 1 176 ? 4.439 -5.400 14.113 1.00 64.44 176 ARG A C 1
ATOM 1387 O O . ARG A 1 176 ? 5.539 -5.813 14.462 1.00 64.44 176 ARG A O 1
ATOM 1394 N N . GLY A 1 177 ? 4.200 -4.118 13.835 1.00 65.19 177 GLY A N 1
ATOM 1395 C CA . GLY A 1 177 ? 5.221 -3.066 13.855 1.00 65.19 177 GLY A CA 1
ATOM 1396 C C . GLY A 1 177 ? 6.222 -3.144 12.696 1.00 65.19 177 GLY A C 1
ATOM 1397 O O . GLY A 1 177 ? 7.232 -2.444 12.718 1.00 65.19 177 GLY A O 1
ATOM 1398 N N . ILE A 1 178 ? 5.968 -4.003 11.705 1.00 67.12 178 ILE A N 1
ATOM 1399 C CA . ILE A 1 178 ? 6.883 -4.267 10.587 1.00 67.12 178 ILE A CA 1
ATOM 1400 C C . ILE A 1 178 ? 6.893 -3.130 9.561 1.00 67.12 178 ILE A C 1
ATOM 1402 O O . ILE A 1 178 ? 7.934 -2.836 8.985 1.00 67.12 178 ILE A O 1
ATOM 1406 N N . GLY A 1 179 ? 5.759 -2.455 9.376 1.00 69.25 179 GLY A N 1
ATOM 1407 C CA . GLY A 1 179 ? 5.603 -1.325 8.464 1.00 69.25 179 GLY A CA 1
ATOM 1408 C C . GLY A 1 179 ? 5.985 0.003 9.112 1.00 69.25 179 GLY A C 1
ATOM 1409 O O . GLY A 1 179 ? 5.847 1.049 8.493 1.00 69.25 179 GLY A O 1
ATOM 1410 N N . ASN A 1 180 ? 6.438 0.009 10.370 1.00 75.88 180 ASN A N 1
ATOM 1411 C CA . ASN A 1 180 ? 6.728 1.227 11.136 1.00 75.88 180 ASN A CA 1
ATOM 1412 C C . ASN A 1 180 ? 8.165 1.281 11.685 1.00 75.88 180 ASN A C 1
ATOM 1414 O O . ASN A 1 180 ? 8.455 2.028 12.619 1.00 75.88 180 ASN A O 1
ATOM 1418 N N . LEU A 1 181 ? 9.086 0.531 11.078 1.00 81.56 181 LEU A N 1
ATOM 1419 C CA . LEU A 1 181 ? 10.519 0.596 11.366 1.00 81.56 181 LEU A CA 1
ATOM 1420 C C . LEU A 1 181 ? 11.125 1.955 10.960 1.00 81.56 181 LEU A C 1
ATOM 1422 O O . LEU A 1 181 ? 10.706 2.533 9.948 1.00 81.56 181 LEU A O 1
ATOM 1426 N N . PRO A 1 182 ? 12.150 2.452 11.678 1.00 86.56 182 PRO A N 1
ATOM 1427 C CA . PRO A 1 182 ? 12.976 3.564 11.216 1.00 86.56 182 PRO A CA 1
ATOM 1428 C C . PRO A 1 182 ? 13.852 3.089 10.048 1.00 86.56 182 PRO A C 1
ATOM 1430 O O . PRO A 1 182 ? 14.945 2.564 10.242 1.00 86.56 182 PRO A O 1
ATOM 1433 N N . ALA A 1 183 ? 13.342 3.228 8.827 1.00 92.00 183 ALA A N 1
ATOM 1434 C CA . ALA A 1 183 ? 13.962 2.704 7.617 1.00 92.00 183 ALA A CA 1
ATOM 1435 C C . ALA A 1 183 ? 13.702 3.610 6.411 1.00 92.00 183 ALA A C 1
ATOM 1437 O O . ALA A 1 183 ? 12.767 4.409 6.393 1.00 92.00 183 ALA A O 1
ATOM 1438 N N . ILE A 1 184 ? 14.531 3.459 5.385 1.00 95.12 184 ILE A N 1
ATOM 1439 C CA . ILE A 1 184 ? 14.253 3.959 4.043 1.00 95.12 184 ILE A CA 1
ATOM 1440 C C . ILE A 1 184 ? 13.342 2.931 3.387 1.00 95.12 184 ILE A C 1
ATOM 1442 O O . ILE A 1 184 ? 13.736 1.780 3.205 1.00 95.12 184 ILE A O 1
ATOM 1446 N N . TYR A 1 185 ? 12.126 3.339 3.050 1.00 94.56 185 TYR A N 1
ATOM 1447 C CA . TYR A 1 185 ? 11.151 2.464 2.410 1.00 94.56 185 TYR A CA 1
ATOM 1448 C C . TYR A 1 185 ? 11.206 2.607 0.899 1.00 94.56 185 TYR A C 1
ATOM 1450 O O . TYR A 1 185 ? 11.372 3.707 0.381 1.00 94.56 185 TYR A O 1
ATOM 1458 N N . GLY A 1 186 ? 11.036 1.506 0.187 1.00 95.81 186 GLY A N 1
ATOM 1459 C CA . GLY A 1 186 ? 10.927 1.495 -1.261 1.00 95.81 186 GLY A CA 1
ATOM 1460 C C . GLY A 1 186 ? 10.139 0.288 -1.737 1.00 95.81 186 GLY A C 1
ATOM 1461 O O . GLY A 1 186 ? 9.606 -0.491 -0.950 1.00 95.81 186 GLY A O 1
ATOM 1462 N N . THR A 1 187 ? 10.058 0.124 -3.046 1.00 97.81 187 THR A N 1
ATOM 1463 C CA . THR A 1 187 ? 9.372 -1.007 -3.666 1.00 97.81 187 THR A CA 1
ATOM 1464 C C . THR A 1 187 ? 10.123 -1.460 -4.906 1.00 97.81 187 THR A C 1
ATOM 1466 O O . THR A 1 187 ? 10.800 -0.679 -5.561 1.00 97.81 187 THR A O 1
ATOM 1469 N N . HIS A 1 188 ? 10.002 -2.736 -5.242 1.00 97.44 188 HIS A N 1
ATOM 1470 C CA . HIS A 1 188 ? 10.459 -3.276 -6.523 1.00 97.44 188 HIS A CA 1
ATOM 1471 C C . HIS A 1 188 ? 9.516 -2.909 -7.684 1.00 97.44 188 HIS A C 1
ATOM 1473 O O . HIS A 1 188 ? 9.876 -3.070 -8.844 1.00 97.44 188 HIS A O 1
ATOM 1479 N N . ASP A 1 189 ? 8.314 -2.414 -7.378 1.00 98.00 189 ASP A N 1
ATOM 1480 C CA . ASP A 1 189 ? 7.352 -1.912 -8.354 1.00 98.00 189 ASP A CA 1
ATOM 1481 C C . ASP A 1 189 ? 7.525 -0.401 -8.538 1.00 98.00 189 ASP A C 1
ATOM 1483 O O . ASP A 1 189 ? 7.081 0.410 -7.721 1.00 98.00 189 ASP A O 1
ATOM 1487 N N . GLY A 1 190 ? 8.202 -0.016 -9.616 1.00 98.19 190 GLY A N 1
ATOM 1488 C CA . GLY A 1 190 ? 8.496 1.384 -9.880 1.00 98.19 190 GLY A CA 1
ATOM 1489 C C . GLY A 1 190 ? 7.259 2.213 -10.221 1.00 98.19 190 GLY A C 1
ATOM 1490 O O . GLY A 1 190 ? 7.240 3.395 -9.891 1.00 98.19 190 GLY A O 1
ATOM 1491 N N . LEU A 1 191 ? 6.205 1.621 -10.798 1.00 98.44 191 LEU A N 1
ATOM 1492 C CA . LEU A 1 191 ? 4.959 2.343 -11.085 1.00 98.44 191 LEU A CA 1
ATOM 1493 C C . LEU A 1 191 ? 4.254 2.753 -9.792 1.00 98.44 191 LEU A C 1
ATOM 1495 O O . LEU A 1 191 ? 3.791 3.884 -9.667 1.00 98.44 191 LEU A O 1
ATOM 1499 N N . TRP A 1 192 ? 4.237 1.869 -8.795 1.00 98.25 192 TRP A N 1
ATOM 1500 C CA . TRP A 1 192 ? 3.737 2.195 -7.466 1.00 98.25 192 TRP A CA 1
ATOM 1501 C C . TRP A 1 192 ? 4.562 3.316 -6.817 1.00 98.25 192 TRP A C 1
ATOM 1503 O O . TRP A 1 192 ? 3.994 4.256 -6.263 1.00 98.25 192 TRP A O 1
ATOM 1513 N N . ALA A 1 193 ? 5.891 3.285 -6.950 1.00 98.44 193 ALA A N 1
ATOM 1514 C CA . ALA A 1 193 ? 6.752 4.351 -6.439 1.00 98.44 193 ALA A CA 1
ATOM 1515 C C . ALA A 1 193 ? 6.507 5.714 -7.122 1.00 98.44 193 ALA A C 1
ATOM 1517 O O . ALA A 1 193 ? 6.578 6.741 -6.447 1.00 98.44 193 ALA A O 1
ATOM 1518 N N . MET A 1 194 ? 6.164 5.754 -8.417 1.00 98.75 194 MET A N 1
ATOM 1519 C CA . MET A 1 194 ? 5.851 7.007 -9.129 1.00 98.75 194 MET A CA 1
ATOM 1520 C C . MET A 1 194 ? 4.704 7.788 -8.472 1.00 98.75 194 MET A C 1
ATOM 1522 O O . MET A 1 194 ? 4.767 9.014 -8.410 1.00 98.75 194 MET A O 1
ATOM 1526 N N . PHE A 1 195 ? 3.705 7.103 -7.904 1.00 98.19 195 PHE A N 1
ATOM 1527 C CA . PHE A 1 195 ? 2.611 7.748 -7.168 1.00 98.19 195 PHE A CA 1
ATOM 1528 C C . PHE A 1 195 ? 3.126 8.614 -6.008 1.00 98.19 195 PHE A C 1
ATOM 1530 O O . PHE A 1 195 ? 2.709 9.759 -5.845 1.00 98.19 195 PHE A O 1
ATOM 1537 N N . PHE A 1 196 ? 4.094 8.117 -5.234 1.00 97.12 196 PHE A N 1
ATOM 1538 C CA . PHE A 1 196 ? 4.681 8.876 -4.125 1.00 97.12 196 PHE A CA 1
ATOM 1539 C C . PHE A 1 196 ? 5.524 10.069 -4.587 1.00 97.12 196 PHE A C 1
ATOM 1541 O O . PHE A 1 196 ? 5.679 11.033 -3.837 1.00 97.12 196 PHE A O 1
ATOM 1548 N N . ALA A 1 197 ? 6.065 10.022 -5.808 1.00 98.19 197 ALA A N 1
ATOM 1549 C CA . ALA A 1 197 ? 6.796 11.145 -6.384 1.00 98.19 197 ALA A CA 1
ATOM 1550 C C . ALA A 1 197 ? 5.860 12.288 -6.797 1.00 98.19 197 ALA A C 1
ATOM 1552 O O . ALA A 1 197 ? 6.220 13.449 -6.607 1.00 98.19 197 ALA A O 1
ATOM 1553 N N . ILE A 1 198 ? 4.673 11.966 -7.325 1.00 98.31 198 ILE A N 1
ATOM 1554 C CA . ILE A 1 198 ? 3.770 12.957 -7.928 1.00 98.31 198 ILE A CA 1
ATOM 1555 C C . ILE A 1 198 ? 2.671 13.459 -6.991 1.00 98.31 198 ILE A C 1
ATOM 1557 O O . ILE A 1 198 ? 2.117 14.531 -7.207 1.00 98.31 198 ILE A O 1
ATOM 1561 N N . VAL A 1 199 ? 2.342 12.727 -5.928 1.00 96.94 199 VAL A N 1
ATOM 1562 C CA . VAL A 1 199 ? 1.339 13.173 -4.955 1.00 96.94 199 VAL A CA 1
ATOM 1563 C C . VAL A 1 199 ? 1.933 14.222 -4.020 1.00 96.94 199 VAL A C 1
ATOM 1565 O O . VAL A 1 199 ? 2.897 13.937 -3.310 1.00 96.94 199 VAL A O 1
ATOM 1568 N N . ASN A 1 200 ? 1.337 15.417 -3.961 1.00 95.38 200 ASN A N 1
ATOM 1569 C CA . ASN A 1 200 ? 1.799 16.502 -3.098 1.00 95.38 200 ASN A CA 1
ATOM 1570 C C . ASN A 1 200 ? 1.364 16.280 -1.644 1.00 95.38 200 ASN A C 1
ATOM 1572 O O . ASN A 1 200 ? 0.373 16.835 -1.160 1.00 95.38 200 ASN A O 1
ATOM 1576 N N . ARG A 1 201 ? 2.142 15.482 -0.907 1.00 88.88 201 ARG A N 1
ATOM 1577 C CA . ARG A 1 201 ? 1.835 15.158 0.495 1.00 88.88 201 ARG A CA 1
ATOM 1578 C C . ARG A 1 201 ? 1.850 16.376 1.422 1.00 88.88 201 ARG A C 1
ATOM 1580 O O . ARG A 1 201 ? 1.238 16.314 2.480 1.00 88.88 201 ARG A O 1
ATOM 1587 N N . GLY A 1 202 ? 2.525 17.463 1.041 1.00 88.00 202 GLY A N 1
ATOM 1588 C CA . GLY A 1 202 ? 2.535 18.712 1.808 1.00 88.00 202 GLY A CA 1
ATOM 1589 C C . GLY A 1 202 ? 1.219 19.495 1.734 1.00 88.00 202 GLY A C 1
ATOM 1590 O O . GLY A 1 202 ? 0.962 20.322 2.603 1.00 88.00 202 GLY A O 1
ATOM 1591 N N . GLN A 1 203 ? 0.393 19.235 0.717 1.00 88.94 203 GLN A N 1
ATOM 1592 C CA . GLN A 1 203 ? -0.923 19.862 0.534 1.00 88.94 203 GLN A CA 1
ATOM 1593 C C . GLN A 1 203 ? -2.091 18.902 0.804 1.00 88.94 203 GLN A C 1
ATOM 1595 O O . GLN A 1 203 ? -3.234 19.336 0.964 1.00 88.94 203 GLN A O 1
ATOM 1600 N N . LEU A 1 204 ? -1.822 17.599 0.892 1.00 89.25 204 LEU A N 1
ATOM 1601 C CA . LEU A 1 204 ? -2.831 16.614 1.259 1.00 89.25 204 LEU A CA 1
ATOM 1602 C C . LEU A 1 204 ? -3.192 16.664 2.748 1.00 89.25 204 LEU A C 1
ATOM 1604 O O . LEU A 1 204 ? -2.348 16.815 3.629 1.00 89.25 204 LEU A O 1
ATOM 1608 N N . ARG A 1 205 ? -4.480 16.460 3.008 1.00 86.06 205 ARG A N 1
ATOM 1609 C CA . ARG A 1 205 ? -5.115 16.270 4.307 1.00 86.06 205 ARG A CA 1
ATOM 1610 C C . ARG A 1 205 ? -5.710 14.864 4.347 1.00 86.06 205 ARG A C 1
ATOM 1612 O O . ARG A 1 205 ? -6.311 14.397 3.383 1.00 86.06 205 ARG A O 1
ATOM 1619 N N . GLY A 1 206 ? -5.556 14.196 5.483 1.00 83.50 206 GLY A N 1
ATOM 1620 C CA . GLY A 1 206 ? -5.984 12.809 5.637 1.00 83.50 206 GLY A CA 1
ATOM 1621 C C . GLY A 1 206 ? -4.953 11.819 5.098 1.00 83.50 206 GLY A C 1
ATOM 1622 O O . GLY A 1 206 ? -3.744 12.012 5.245 1.00 83.50 206 GLY A O 1
ATOM 1623 N N . SER A 1 207 ? -5.441 10.720 4.539 1.00 86.12 207 SER A N 1
ATOM 1624 C CA . SER A 1 207 ? -4.657 9.564 4.125 1.00 86.12 207 SER A CA 1
ATOM 1625 C C . SER A 1 207 ? -4.589 9.409 2.608 1.00 86.12 207 SER A C 1
ATOM 1627 O O . SER A 1 207 ? -5.366 9.972 1.837 1.00 86.12 207 SER A O 1
ATOM 1629 N N . ILE A 1 208 ? -3.632 8.590 2.190 1.00 90.69 208 ILE A N 1
ATOM 1630 C CA . ILE A 1 208 ? -3.562 8.018 0.851 1.00 90.69 208 ILE A CA 1
ATOM 1631 C C . ILE A 1 208 ? -3.786 6.516 0.990 1.00 90.69 208 ILE A C 1
ATOM 1633 O O . ILE A 1 208 ? -3.259 5.902 1.918 1.00 90.69 208 ILE A O 1
ATOM 1637 N N . ARG A 1 209 ? -4.535 5.908 0.070 1.00 88.88 209 ARG A N 1
ATOM 1638 C CA . ARG A 1 209 ? -4.663 4.448 -0.015 1.00 88.88 209 ARG A CA 1
ATOM 1639 C C . ARG A 1 209 ? -4.099 4.030 -1.350 1.00 88.88 209 ARG A C 1
ATOM 1641 O O . ARG A 1 209 ? -4.502 4.525 -2.395 1.00 88.88 209 ARG A O 1
ATOM 1648 N N . ASN A 1 210 ? -3.103 3.172 -1.313 1.00 92.69 210 ASN A N 1
ATOM 1649 C CA . ASN A 1 210 ? -2.363 2.808 -2.500 1.00 92.69 210 ASN A CA 1
ATOM 1650 C C . ASN A 1 210 ? -1.836 1.393 -2.353 1.00 92.69 210 ASN A C 1
ATOM 1652 O O . ASN A 1 210 ? -1.710 0.883 -1.240 1.00 92.69 210 ASN A O 1
ATOM 1656 N N . GLY A 1 211 ? -1.551 0.767 -3.479 1.00 92.25 211 GLY A N 1
ATOM 1657 C CA . GLY A 1 211 ? -0.935 -0.537 -3.479 1.00 92.25 211 GLY A CA 1
ATOM 1658 C C . GLY A 1 211 ? -0.867 -1.122 -4.871 1.00 92.25 211 GLY A C 1
ATOM 1659 O O . GLY A 1 211 ? -1.581 -0.722 -5.790 1.00 92.25 211 GLY A O 1
ATOM 1660 N N . VAL A 1 212 ? -0.001 -2.115 -4.984 1.00 94.75 212 VAL A N 1
ATOM 1661 C CA . VAL A 1 212 ? -0.011 -3.084 -6.067 1.00 94.75 212 VAL A CA 1
ATOM 1662 C C . VAL A 1 212 ? -0.209 -4.456 -5.447 1.00 94.75 212 VAL A C 1
ATOM 1664 O O . VAL A 1 212 ? 0.321 -4.746 -4.376 1.00 94.75 212 VAL A O 1
ATOM 1667 N N . THR A 1 213 ? -1.001 -5.291 -6.100 1.00 92.94 213 THR A N 1
ATOM 1668 C CA . THR A 1 213 ? -1.287 -6.667 -5.707 1.00 92.94 213 THR A CA 1
ATOM 1669 C C . THR A 1 213 ? -1.041 -7.556 -6.914 1.00 92.94 213 THR A C 1
ATOM 1671 O O . THR A 1 213 ? -1.539 -7.262 -7.995 1.00 92.94 213 THR A O 1
ATOM 1674 N N . TYR A 1 214 ? -0.290 -8.639 -6.747 1.00 93.88 214 TYR A N 1
ATOM 1675 C CA . TYR A 1 214 ? -0.019 -9.567 -7.839 1.00 93.88 214 TYR A CA 1
ATOM 1676 C C . TYR A 1 214 ? -0.984 -10.749 -7.791 1.00 93.88 214 TYR A C 1
ATOM 1678 O O . TYR A 1 214 ? -1.153 -11.386 -6.750 1.00 93.88 214 TYR A O 1
ATOM 1686 N N . PHE A 1 215 ? -1.611 -11.017 -8.930 1.00 95.00 215 PHE A N 1
ATOM 1687 C CA . PHE A 1 215 ? -2.451 -12.184 -9.168 1.00 95.00 215 PHE A CA 1
ATOM 1688 C C . PHE A 1 215 ? -1.765 -13.101 -10.167 1.00 95.00 215 PHE A C 1
ATOM 1690 O O . PHE A 1 215 ? -1.004 -12.641 -11.017 1.00 95.00 215 PHE A O 1
ATOM 1697 N N . HIS A 1 216 ? -2.056 -14.391 -10.090 1.00 94.31 216 HIS A N 1
ATOM 1698 C CA . HIS A 1 216 ? -1.553 -15.385 -11.022 1.00 94.31 216 HIS A CA 1
ATOM 1699 C C . HIS A 1 216 ? -2.715 -16.206 -11.549 1.00 94.31 216 HIS A C 1
ATOM 1701 O O . HIS A 1 216 ? -3.533 -16.708 -10.781 1.00 94.31 216 HIS A O 1
ATOM 1707 N N . ASN A 1 217 ? -2.783 -16.361 -12.864 1.00 92.25 217 ASN A N 1
ATOM 1708 C CA . ASN A 1 217 ? -3.767 -17.249 -13.462 1.00 92.25 217 ASN A CA 1
ATOM 1709 C C . ASN A 1 217 ? -3.300 -18.717 -13.399 1.00 92.25 217 ASN A C 1
ATOM 1711 O O . ASN A 1 217 ? -2.185 -19.040 -12.979 1.00 92.25 217 ASN A O 1
ATOM 1715 N N . ARG A 1 218 ? -4.137 -19.628 -13.904 1.00 86.12 218 ARG A N 1
ATOM 1716 C CA . ARG A 1 218 ? -3.853 -21.076 -13.936 1.00 86.12 218 ARG A CA 1
ATOM 1717 C C . ARG A 1 218 ? -2.624 -21.466 -14.769 1.00 86.12 218 ARG A C 1
ATOM 1719 O O . ARG A 1 218 ? -2.110 -22.565 -14.593 1.00 86.12 218 ARG A O 1
ATOM 1726 N N . THR A 1 219 ? -2.157 -20.604 -15.675 1.00 90.00 219 THR A N 1
ATOM 1727 C CA . THR A 1 219 ? -0.936 -20.842 -16.465 1.00 90.00 219 THR A CA 1
ATOM 1728 C C . THR A 1 219 ? 0.316 -20.288 -15.782 1.00 90.00 219 THR A C 1
ATOM 1730 O O . THR A 1 219 ? 1.398 -20.358 -16.359 1.00 90.00 219 THR A O 1
ATOM 1733 N N . GLY A 1 220 ? 0.180 -19.709 -14.584 1.00 90.00 220 GLY A N 1
ATOM 1734 C CA . GLY A 1 220 ? 1.257 -19.052 -13.846 1.00 90.00 220 GLY A CA 1
ATOM 1735 C C . GLY A 1 220 ? 1.574 -17.635 -14.330 1.00 90.00 220 GLY A C 1
ATOM 1736 O O . GLY A 1 220 ? 2.508 -17.020 -13.816 1.00 90.00 220 GLY A O 1
ATOM 1737 N N . ALA A 1 221 ? 0.817 -17.093 -15.292 1.00 92.44 221 ALA A N 1
ATOM 1738 C CA . ALA A 1 221 ? 1.031 -15.727 -15.753 1.00 92.44 221 ALA A CA 1
ATOM 1739 C C . ALA A 1 221 ? 0.645 -14.756 -14.638 1.00 92.44 221 ALA A C 1
ATOM 1741 O O . ALA A 1 221 ? -0.451 -14.847 -14.087 1.00 92.44 221 ALA A O 1
ATOM 1742 N N . GLN A 1 222 ? 1.552 -13.837 -14.321 1.00 93.12 222 GLN A N 1
ATOM 1743 C CA . GLN A 1 222 ? 1.375 -12.835 -13.279 1.00 93.12 222 GLN A CA 1
ATOM 1744 C C . GLN A 1 222 ? 0.692 -11.583 -13.842 1.00 93.12 222 GLN A C 1
ATOM 1746 O O . GLN A 1 222 ? 0.974 -11.173 -14.966 1.00 93.12 222 GLN A O 1
ATOM 1751 N N . LEU A 1 223 ? -0.174 -10.960 -13.048 1.00 94.56 223 LEU A N 1
ATOM 1752 C CA . LEU A 1 223 ? -0.844 -9.702 -13.355 1.00 94.56 223 LEU A CA 1
ATOM 1753 C C . LEU A 1 223 ? -0.755 -8.765 -12.144 1.00 94.56 223 LEU A C 1
ATOM 1755 O O . LEU A 1 223 ? -1.319 -9.087 -11.093 1.00 94.56 223 LEU A O 1
ATOM 1759 N N . PRO A 1 224 ? -0.057 -7.622 -12.253 1.00 95.81 224 PRO A N 1
ATOM 1760 C CA . PRO A 1 224 ? -0.140 -6.578 -11.246 1.00 95.81 224 PRO A CA 1
ATOM 1761 C C . PRO A 1 224 ? -1.481 -5.849 -11.347 1.00 95.81 224 PRO A C 1
ATOM 1763 O O . PRO A 1 224 ? -1.918 -5.458 -12.431 1.00 95.81 224 PRO A O 1
ATOM 1766 N N . ILE A 1 225 ? -2.106 -5.645 -10.195 1.00 96.00 225 ILE A N 1
ATOM 1767 C CA . ILE A 1 225 ? -3.346 -4.900 -10.025 1.00 96.00 225 ILE A CA 1
ATOM 1768 C C . ILE A 1 225 ? -3.074 -3.754 -9.061 1.00 96.00 225 ILE A C 1
ATOM 1770 O O . ILE A 1 225 ? -2.697 -3.978 -7.910 1.00 96.00 225 ILE A O 1
ATOM 1774 N N . TYR A 1 226 ? -3.272 -2.536 -9.538 1.00 96.25 226 TYR A N 1
ATOM 1775 C CA . TYR A 1 226 ? -2.977 -1.304 -8.828 1.00 96.25 226 TYR A CA 1
ATOM 1776 C C . TYR A 1 226 ? -4.243 -0.670 -8.274 1.00 96.25 226 TYR A C 1
ATOM 1778 O O . TYR A 1 226 ? -5.301 -0.735 -8.897 1.00 96.25 226 TYR A O 1
ATOM 1786 N N . ASN A 1 227 ? -4.116 0.006 -7.138 1.00 94.44 227 ASN A N 1
ATOM 1787 C CA . ASN A 1 227 ? -5.120 0.928 -6.632 1.00 94.44 227 ASN A CA 1
ATOM 1788 C C . ASN A 1 227 ? -4.431 2.190 -6.117 1.00 94.44 227 ASN A C 1
ATOM 1790 O O . ASN A 1 227 ? -3.403 2.108 -5.447 1.00 94.44 227 ASN A O 1
ATOM 1794 N N . PHE A 1 228 ? -5.023 3.346 -6.395 1.00 94.56 228 PHE A N 1
ATOM 1795 C CA . PHE A 1 228 ? -4.540 4.641 -5.930 1.00 94.56 228 PHE A CA 1
ATOM 1796 C C . PHE A 1 228 ? -5.734 5.506 -5.565 1.00 94.56 228 PHE A C 1
ATOM 1798 O O . PHE A 1 228 ? -6.633 5.696 -6.381 1.00 94.56 228 PHE A O 1
ATOM 1805 N N . SER A 1 229 ? -5.752 6.037 -4.351 1.00 93.25 229 SER A N 1
ATOM 1806 C CA . SER A 1 229 ? -6.745 7.016 -3.946 1.00 93.25 229 SER A CA 1
ATOM 1807 C C . SER A 1 229 ? -6.211 7.986 -2.905 1.00 93.25 229 SER A C 1
ATOM 1809 O O . SER A 1 229 ? -5.309 7.682 -2.113 1.00 93.25 229 SER A O 1
ATOM 1811 N N . ILE A 1 230 ? -6.799 9.174 -2.923 1.00 93.31 230 ILE A N 1
ATOM 1812 C CA . ILE A 1 230 ? -6.588 10.239 -1.946 1.00 93.31 230 ILE A CA 1
ATOM 1813 C C . ILE A 1 230 ? -7.930 10.615 -1.316 1.00 93.31 230 ILE A C 1
ATOM 1815 O O . ILE A 1 230 ? -8.977 10.118 -1.730 1.00 93.31 230 ILE A O 1
ATOM 1819 N N . ASN A 1 231 ? -7.916 11.502 -0.326 1.00 90.31 231 ASN A N 1
ATOM 1820 C CA . ASN A 1 231 ? -9.146 12.039 0.245 1.00 90.31 231 ASN A CA 1
ATOM 1821 C C . ASN A 1 231 ? -10.067 12.603 -0.860 1.00 90.31 231 ASN A C 1
ATOM 1823 O O . ASN A 1 231 ? -9.663 13.461 -1.650 1.00 90.31 231 ASN A O 1
ATOM 1827 N N . GLN A 1 232 ? -11.308 12.110 -0.907 1.00 90.31 232 GLN A N 1
ATOM 1828 C CA . GLN A 1 232 ? -12.306 12.452 -1.921 1.00 90.31 232 GLN A CA 1
ATOM 1829 C C . GLN A 1 232 ? -12.577 13.958 -2.002 1.00 90.31 232 GLN A C 1
ATOM 1831 O O . GLN A 1 232 ? -12.830 14.465 -3.096 1.00 90.31 232 GLN A O 1
ATOM 1836 N N . GLU A 1 233 ? -12.502 14.674 -0.877 1.00 90.44 233 GLU A N 1
ATOM 1837 C CA . GLU A 1 233 ? -12.727 16.123 -0.836 1.00 90.44 233 GLU A CA 1
ATOM 1838 C C . GLU A 1 233 ? -11.637 16.909 -1.575 1.00 90.44 233 GLU A C 1
ATOM 1840 O O . GLU A 1 233 ? -11.903 17.993 -2.087 1.00 90.44 233 GLU A O 1
ATOM 1845 N N . GLN A 1 234 ? -10.425 16.355 -1.674 1.00 92.12 234 GLN A N 1
ATOM 1846 C CA . GLN A 1 234 ? -9.278 17.012 -2.303 1.00 92.12 234 GLN A CA 1
ATOM 1847 C C . GLN A 1 234 ? -8.994 16.527 -3.720 1.00 92.12 234 GLN A C 1
ATOM 1849 O O . GLN A 1 234 ? -8.224 17.161 -4.436 1.00 92.12 234 GLN A O 1
ATOM 1854 N N . LEU A 1 235 ? -9.617 15.433 -4.162 1.00 92.25 235 LEU A N 1
ATOM 1855 C CA . LEU A 1 235 ? -9.445 14.932 -5.525 1.00 92.25 235 LEU A CA 1
ATOM 1856 C C . LEU A 1 235 ? -9.712 15.998 -6.611 1.00 92.25 235 LEU A C 1
ATOM 1858 O O . LEU A 1 235 ? -8.899 16.102 -7.533 1.00 92.25 235 LEU A O 1
ATOM 1862 N N . PRO A 1 236 ? -10.757 16.852 -6.507 1.00 94.06 236 PRO A N 1
ATOM 1863 C CA . PRO A 1 236 ? -10.989 17.924 -7.480 1.00 94.06 236 PRO A CA 1
ATOM 1864 C C . PRO A 1 236 ? -9.889 18.994 -7.520 1.00 94.06 236 PRO A C 1
ATOM 1866 O O . PRO A 1 236 ? -9.745 19.671 -8.535 1.00 94.06 236 PRO A O 1
ATOM 1869 N N . GLU A 1 237 ? -9.113 19.150 -6.441 1.00 95.31 237 GLU A N 1
ATOM 1870 C CA . GLU A 1 237 ? -8.010 20.117 -6.354 1.00 95.31 237 GLU A CA 1
ATOM 1871 C C . GLU A 1 237 ? -6.779 19.663 -7.154 1.00 95.31 237 GLU A C 1
ATOM 1873 O O . GLU A 1 237 ? -5.876 20.467 -7.370 1.00 95.31 237 GLU A O 1
ATOM 1878 N N . LYS A 1 238 ? -6.747 18.397 -7.608 1.00 94.25 238 LYS A N 1
ATOM 1879 C CA . LYS A 1 238 ? -5.615 17.779 -8.316 1.00 94.25 238 LYS A CA 1
ATOM 1880 C C . LYS A 1 238 ? -4.278 18.074 -7.611 1.00 94.25 238 LYS A C 1
ATOM 1882 O O . LYS A 1 238 ? -3.433 18.758 -8.191 1.00 94.25 238 LYS A O 1
ATOM 1887 N N . PRO A 1 239 ? -4.075 17.594 -6.365 1.00 96.00 239 PRO A N 1
ATOM 1888 C CA . PRO A 1 239 ? -2.913 17.917 -5.531 1.00 96.00 239 PRO A CA 1
ATOM 1889 C C . PRO A 1 239 ? -1.654 17.167 -5.998 1.00 96.00 239 PRO A C 1
ATOM 1891 O O . PRO A 1 239 ? -1.039 16.393 -5.260 1.00 96.00 239 PRO A O 1
ATOM 1894 N N . TRP A 1 240 ? -1.285 17.380 -7.257 1.00 97.50 240 TRP A N 1
ATOM 1895 C CA . TRP A 1 240 ? -0.167 16.757 -7.942 1.00 97.50 240 TRP A CA 1
ATOM 1896 C C . TRP A 1 240 ? 1.002 17.736 -8.010 1.00 97.50 240 TRP A C 1
ATOM 1898 O O . TRP A 1 240 ? 0.823 18.952 -8.066 1.00 97.50 240 TRP A O 1
ATOM 1908 N N . THR A 1 241 ? 2.215 17.210 -7.996 1.00 98.00 241 THR A N 1
ATOM 1909 C CA . THR A 1 241 ? 3.451 17.982 -8.079 1.00 98.00 241 THR A CA 1
ATOM 1910 C C . THR A 1 241 ? 4.477 17.216 -8.893 1.00 98.00 241 THR A C 1
ATOM 1912 O O . THR A 1 241 ? 4.394 16.000 -9.042 1.00 98.00 241 THR A O 1
ATOM 1915 N N . GLU A 1 242 ? 5.478 17.926 -9.393 1.00 98.44 242 GLU A N 1
ATOM 1916 C CA . GLU A 1 242 ? 6.700 17.280 -9.846 1.00 98.44 242 GLU A CA 1
ATOM 1917 C C . GLU A 1 242 ? 7.450 16.652 -8.668 1.00 98.44 242 GLU A C 1
ATOM 1919 O O . GLU A 1 242 ? 7.395 17.143 -7.531 1.00 98.44 242 GLU A O 1
ATOM 1924 N N . GLY A 1 243 ? 8.202 15.597 -8.960 1.00 98.44 243 GLY A N 1
ATOM 1925 C CA . GLY A 1 243 ? 9.003 14.889 -7.975 1.00 98.44 243 GLY A CA 1
ATOM 1926 C C . GLY A 1 243 ? 10.152 14.113 -8.596 1.00 98.44 243 GLY A C 1
ATOM 1927 O O . GLY A 1 243 ? 10.506 14.279 -9.763 1.00 98.44 243 GLY A O 1
ATOM 1928 N N . ALA A 1 244 ? 10.754 13.259 -7.778 1.00 98.62 244 ALA A N 1
ATOM 1929 C CA . ALA A 1 244 ? 11.851 12.397 -8.175 1.00 98.62 244 ALA A CA 1
ATOM 1930 C C . ALA A 1 244 ? 11.527 10.937 -7.863 1.00 98.62 244 ALA A C 1
ATOM 1932 O O . ALA A 1 244 ? 11.011 10.609 -6.790 1.00 98.62 244 ALA A O 1
ATOM 1933 N N . LEU A 1 245 ? 11.889 10.065 -8.799 1.00 98.75 245 LEU A N 1
ATOM 1934 C CA . LEU A 1 245 ? 11.972 8.630 -8.591 1.00 98.75 245 LEU A CA 1
ATOM 1935 C C . LEU A 1 245 ? 13.438 8.247 -8.422 1.00 98.75 245 LEU A C 1
ATOM 1937 O O . LEU A 1 245 ? 14.237 8.379 -9.347 1.00 98.75 245 LEU A O 1
ATOM 1941 N N . TYR A 1 246 ? 13.787 7.795 -7.230 1.00 98.69 246 TYR A N 1
ATOM 1942 C CA . TYR A 1 246 ? 15.133 7.382 -6.865 1.00 98.69 246 TYR A CA 1
ATOM 1943 C C . TYR A 1 246 ? 15.306 5.882 -7.082 1.00 98.69 246 TYR A C 1
ATOM 1945 O O . TYR A 1 246 ? 14.412 5.099 -6.750 1.00 98.69 246 TYR A O 1
ATOM 1953 N N . PHE A 1 247 ? 16.469 5.494 -7.603 1.00 98.50 247 PHE A N 1
ATOM 1954 C CA . PHE A 1 247 ? 16.852 4.100 -7.810 1.00 98.50 247 PHE A CA 1
ATOM 1955 C C . PHE A 1 247 ? 17.918 3.705 -6.800 1.00 98.50 247 PHE A C 1
ATOM 1957 O O . PHE A 1 247 ? 18.959 4.355 -6.706 1.00 98.50 247 PHE A O 1
ATOM 1964 N N . PHE A 1 248 ? 17.686 2.620 -6.076 1.00 98.50 248 PHE A N 1
ATOM 1965 C CA . PHE A 1 248 ? 18.618 2.081 -5.096 1.00 98.50 248 PHE A CA 1
ATOM 1966 C C . PHE A 1 248 ? 19.093 0.678 -5.465 1.00 98.50 248 PHE A C 1
ATOM 1968 O O . PHE A 1 248 ? 18.350 -0.051 -6.128 1.00 98.50 248 PHE A O 1
ATOM 1975 N N . PRO A 1 249 ? 20.290 0.276 -4.997 1.00 97.00 249 PRO A N 1
ATOM 1976 C CA . PRO A 1 249 ? 20.737 -1.107 -5.107 1.00 97.00 249 PRO A CA 1
ATOM 1977 C C . PRO A 1 249 ? 19.790 -2.028 -4.335 1.00 97.00 249 PRO A C 1
ATOM 1979 O O . PRO A 1 249 ? 19.547 -1.824 -3.141 1.00 97.00 249 PRO A O 1
ATOM 1982 N N . ARG A 1 250 ? 19.238 -3.041 -5.006 1.00 97.31 250 ARG A N 1
ATOM 1983 C CA . ARG A 1 250 ? 18.259 -3.946 -4.395 1.00 97.31 250 ARG A CA 1
ATOM 1984 C C . ARG A 1 250 ? 18.815 -4.707 -3.199 1.00 97.31 250 ARG A C 1
ATOM 1986 O O . ARG A 1 250 ? 18.110 -4.891 -2.214 1.00 97.31 250 ARG A O 1
ATOM 1993 N N . GLU A 1 251 ? 20.075 -5.114 -3.262 1.00 96.69 251 GLU A N 1
ATOM 1994 C CA . GLU A 1 251 ? 20.757 -5.904 -2.238 1.00 96.69 251 GLU A CA 1
ATOM 1995 C C . GLU A 1 251 ? 20.897 -5.191 -0.885 1.00 96.69 251 GLU A C 1
ATOM 1997 O O . GLU A 1 251 ? 21.230 -5.829 0.110 1.00 96.69 251 GLU A O 1
ATOM 2002 N N . LYS A 1 252 ? 20.647 -3.877 -0.834 1.00 97.06 252 LYS A N 1
ATOM 2003 C CA . LYS A 1 252 ? 20.638 -3.085 0.404 1.00 97.06 252 LYS A CA 1
ATOM 2004 C C . LYS A 1 252 ? 19.296 -3.081 1.125 1.00 97.06 252 LYS A C 1
ATOM 2006 O O . LYS A 1 252 ? 19.209 -2.543 2.227 1.00 97.06 252 LYS A O 1
ATOM 2011 N N . PHE A 1 253 ? 18.261 -3.640 0.511 1.00 97.31 253 PHE A N 1
ATOM 2012 C CA . PHE A 1 253 ? 16.916 -3.640 1.053 1.00 97.31 253 PHE A CA 1
ATOM 2013 C C . PHE A 1 253 ? 16.464 -5.051 1.397 1.00 97.31 253 PHE A C 1
ATOM 2015 O O . PHE A 1 253 ? 16.740 -6.015 0.685 1.00 97.31 253 PHE A O 1
ATOM 2022 N N . GLU A 1 254 ? 15.661 -5.144 2.447 1.00 95.06 254 GLU A N 1
ATOM 2023 C CA . GLU A 1 254 ? 14.971 -6.363 2.831 1.00 95.06 254 GLU A CA 1
ATOM 2024 C C . GLU A 1 254 ? 13.480 -6.239 2.526 1.00 95.06 254 GLU A C 1
ATOM 2026 O O . GLU A 1 254 ? 12.809 -5.275 2.916 1.00 95.06 254 GLU A O 1
ATOM 2031 N N . ARG A 1 255 ? 12.943 -7.238 1.822 1.00 93.12 255 ARG A N 1
ATOM 2032 C CA . ARG A 1 255 ? 11.513 -7.309 1.531 1.00 93.12 255 ARG A CA 1
ATOM 2033 C C . ARG A 1 255 ? 10.743 -7.585 2.814 1.00 93.12 255 ARG A C 1
ATOM 2035 O O . ARG A 1 255 ? 11.029 -8.559 3.512 1.00 93.12 255 ARG A O 1
ATOM 2042 N N . GLN A 1 256 ? 9.734 -6.769 3.097 1.00 89.44 256 GLN A N 1
ATOM 2043 C CA . GLN A 1 256 ? 8.959 -6.910 4.323 1.00 89.44 256 GLN A CA 1
ATOM 2044 C C . GLN A 1 256 ? 8.068 -8.158 4.265 1.00 89.44 256 GLN A C 1
ATOM 2046 O O . GLN A 1 256 ? 7.505 -8.504 3.223 1.00 89.44 256 GLN A O 1
ATOM 2051 N N . ARG A 1 257 ? 7.955 -8.876 5.385 1.00 83.94 257 ARG A N 1
ATOM 2052 C CA . ARG A 1 257 ? 7.101 -10.070 5.488 1.00 83.94 257 ARG A CA 1
ATOM 2053 C C . ARG A 1 257 ? 5.652 -9.652 5.686 1.00 83.94 257 ARG A C 1
ATOM 2055 O O . ARG A 1 257 ? 5.348 -9.001 6.670 1.00 83.94 257 ARG A O 1
ATOM 2062 N N . PHE A 1 258 ? 4.751 -10.083 4.809 1.00 78.69 258 PHE A N 1
ATOM 2063 C CA . PHE A 1 258 ? 3.318 -9.799 4.944 1.00 78.69 258 PHE A CA 1
ATOM 2064 C C . PHE A 1 258 ? 2.604 -10.879 5.765 1.00 78.69 258 PHE A C 1
ATOM 2066 O O . PHE A 1 258 ? 1.776 -10.596 6.630 1.00 78.69 258 PHE A O 1
ATOM 2073 N N . THR A 1 259 ? 2.980 -12.138 5.541 1.00 76.00 259 THR A N 1
ATOM 2074 C CA . THR A 1 259 ? 2.561 -13.301 6.332 1.00 76.00 259 THR A CA 1
ATOM 2075 C C . THR A 1 259 ? 3.787 -14.168 6.649 1.00 76.00 259 THR A C 1
ATOM 2077 O O . THR A 1 259 ? 4.930 -13.762 6.428 1.00 76.00 259 THR A O 1
ATOM 2080 N N . GLU A 1 260 ? 3.586 -15.365 7.203 1.00 75.56 260 GLU A N 1
ATOM 2081 C CA . GLU A 1 260 ? 4.684 -16.324 7.401 1.00 75.56 260 GLU A CA 1
ATOM 2082 C C . GLU A 1 260 ? 5.292 -16.795 6.070 1.00 75.56 260 GLU A C 1
ATOM 2084 O O . GLU A 1 260 ? 6.500 -17.032 5.995 1.00 75.56 260 GLU A O 1
ATOM 2089 N N . THR A 1 261 ? 4.467 -16.872 5.023 1.00 78.44 261 THR A N 1
ATOM 2090 C CA . THR A 1 261 ? 4.803 -17.449 3.713 1.00 78.44 261 THR A CA 1
ATOM 2091 C C . THR A 1 261 ? 4.775 -16.441 2.564 1.00 78.44 261 THR A C 1
ATOM 2093 O O . THR A 1 261 ? 5.290 -16.740 1.491 1.00 78.44 261 THR A O 1
ATOM 2096 N N . ASN A 1 262 ? 4.203 -15.250 2.762 1.00 83.00 262 ASN A N 1
ATOM 2097 C CA . ASN A 1 262 ? 4.061 -14.217 1.738 1.00 83.00 262 ASN A CA 1
ATOM 2098 C C . ASN A 1 262 ? 4.797 -12.933 2.140 1.00 83.00 262 ASN A C 1
ATOM 2100 O O . ASN A 1 262 ? 4.904 -12.577 3.317 1.00 83.00 262 ASN A O 1
ATOM 2104 N N . TYR A 1 263 ? 5.269 -12.206 1.133 1.00 87.44 263 TYR A N 1
ATOM 2105 C CA . TYR A 1 263 ? 6.009 -10.960 1.295 1.00 87.44 263 TYR A CA 1
ATOM 2106 C C . TYR A 1 263 ? 5.194 -9.775 0.783 1.00 87.44 263 TYR A C 1
ATOM 2108 O O . TYR A 1 263 ? 4.475 -9.890 -0.208 1.00 87.44 263 TYR A O 1
ATOM 2116 N N . ALA A 1 264 ? 5.339 -8.632 1.446 1.00 88.44 264 ALA A N 1
ATOM 2117 C CA . ALA A 1 264 ? 4.753 -7.375 1.014 1.00 88.44 264 ALA A CA 1
ATOM 2118 C C . ALA A 1 264 ? 5.492 -6.860 -0.224 1.00 88.44 264 ALA A C 1
ATOM 2120 O O . ALA A 1 264 ? 6.595 -7.304 -0.549 1.00 88.44 264 ALA A O 1
ATOM 2121 N N . ASN A 1 265 ? 4.901 -5.903 -0.930 1.00 92.69 265 ASN A N 1
ATOM 2122 C CA . ASN A 1 265 ? 5.597 -5.239 -2.032 1.00 92.69 265 ASN A CA 1
ATOM 2123 C C . ASN A 1 265 ? 6.545 -4.138 -1.551 1.00 92.69 265 ASN A C 1
ATOM 2125 O O . ASN A 1 265 ? 7.400 -3.702 -2.320 1.00 92.69 265 ASN A O 1
ATOM 2129 N N . GLU A 1 266 ? 6.425 -3.760 -0.279 1.00 92.00 266 GLU A N 1
ATOM 2130 C CA . GLU A 1 266 ? 7.303 -2.832 0.416 1.00 92.00 266 GLU A CA 1
ATOM 2131 C C . GLU A 1 266 ? 8.622 -3.504 0.836 1.00 92.00 266 GLU A C 1
ATOM 2133 O O . GLU A 1 266 ? 8.679 -4.670 1.245 1.00 92.00 266 GLU A O 1
ATOM 2138 N N . TRP A 1 267 ? 9.695 -2.735 0.717 1.00 95.00 267 TRP A N 1
ATOM 2139 C CA . TRP A 1 267 ? 11.059 -3.080 1.077 1.00 95.00 267 TRP A CA 1
ATOM 2140 C C . TRP A 1 267 ? 11.615 -2.007 2.010 1.00 95.00 267 TRP A C 1
ATOM 2142 O O . TRP A 1 267 ? 11.279 -0.832 1.862 1.00 95.00 267 TRP A O 1
ATOM 2152 N N . ALA A 1 268 ? 12.497 -2.393 2.929 1.00 94.94 268 ALA A N 1
ATOM 2153 C CA . ALA A 1 268 ? 13.088 -1.478 3.899 1.00 94.94 268 ALA A CA 1
ATOM 2154 C C . ALA A 1 268 ? 14.616 -1.596 3.919 1.00 94.94 268 ALA A C 1
ATOM 2156 O O . ALA A 1 268 ? 15.161 -2.696 3.853 1.00 94.94 268 ALA A O 1
ATOM 2157 N N . CYS A 1 269 ? 15.300 -0.461 4.038 1.00 96.00 269 CYS A N 1
ATOM 2158 C CA . CYS A 1 269 ? 16.735 -0.374 4.289 1.00 96.00 269 CYS A CA 1
ATOM 2159 C C . CYS A 1 269 ? 16.979 0.384 5.601 1.00 96.00 269 CYS A C 1
ATOM 2161 O O . CYS A 1 269 ? 16.510 1.510 5.777 1.00 96.00 269 CYS A O 1
ATOM 2163 N N . THR A 1 270 ? 17.710 -0.227 6.531 1.00 94.88 270 THR A N 1
ATOM 2164 C CA . THR A 1 270 ? 18.027 0.351 7.851 1.00 94.88 270 THR A CA 1
ATOM 2165 C C . THR A 1 270 ? 19.383 1.057 7.888 1.00 94.88 270 THR A C 1
ATOM 2167 O O . THR A 1 270 ? 19.840 1.457 8.955 1.00 94.88 270 THR A O 1
ATOM 2170 N N . GLU A 1 271 ? 20.042 1.210 6.740 1.00 96.00 271 GLU A N 1
ATOM 2171 C CA . GLU A 1 271 ? 21.325 1.900 6.594 1.00 96.00 271 GLU A CA 1
ATOM 2172 C C . GLU A 1 271 ? 21.138 3.196 5.801 1.00 96.00 271 GLU A C 1
ATOM 2174 O O . GLU A 1 271 ? 20.260 3.293 4.948 1.00 96.00 271 GLU A O 1
ATOM 2179 N N . ALA A 1 272 ? 21.967 4.209 6.067 1.00 97.44 272 ALA A N 1
ATOM 2180 C CA . ALA A 1 272 ? 21.986 5.405 5.231 1.00 97.44 272 ALA A CA 1
ATOM 2181 C C . ALA A 1 272 ? 22.638 5.089 3.881 1.00 97.44 272 ALA A C 1
ATOM 2183 O O . ALA A 1 272 ? 23.738 4.534 3.847 1.00 97.44 272 ALA A O 1
ATOM 2184 N N . ILE A 1 273 ? 21.981 5.453 2.779 1.00 97.56 273 ILE A N 1
ATOM 2185 C CA . ILE A 1 273 ? 22.454 5.127 1.428 1.00 97.56 273 ILE A CA 1
ATOM 2186 C C . ILE A 1 273 ? 22.179 6.265 0.430 1.00 97.56 273 ILE A C 1
ATOM 2188 O O . ILE A 1 273 ? 21.115 6.894 0.478 1.00 97.56 273 ILE A O 1
ATOM 2192 N N . PRO A 1 274 ? 23.113 6.547 -0.495 1.00 97.38 274 PRO A N 1
ATOM 2193 C CA . PRO A 1 274 ? 22.834 7.383 -1.654 1.00 97.38 274 PRO A CA 1
ATOM 2194 C C . PRO A 1 274 ? 22.059 6.589 -2.726 1.00 97.38 274 PRO A C 1
ATOM 2196 O O . PRO A 1 274 ? 22.198 5.364 -2.810 1.00 97.38 274 PRO A O 1
ATOM 2199 N N . PRO A 1 275 ? 21.252 7.256 -3.567 1.00 97.81 275 PRO A N 1
ATOM 2200 C CA . PRO A 1 275 ? 20.675 6.630 -4.753 1.00 97.81 275 PRO A CA 1
ATOM 2201 C C . PRO A 1 275 ? 21.762 6.350 -5.805 1.00 97.81 275 PRO A C 1
ATOM 2203 O O . PRO A 1 275 ? 22.768 7.052 -5.879 1.00 97.81 275 PRO A O 1
ATOM 2206 N N . LEU A 1 276 ? 21.543 5.359 -6.672 1.00 98.00 276 LEU A N 1
ATOM 2207 C CA . LEU A 1 276 ? 22.400 5.093 -7.838 1.00 98.00 276 LEU A CA 1
ATOM 2208 C C . LEU A 1 276 ? 22.191 6.151 -8.925 1.00 98.00 276 LEU A C 1
ATOM 2210 O O . LEU A 1 276 ? 23.146 6.616 -9.547 1.00 98.00 276 LEU A O 1
ATOM 2214 N N . ALA A 1 277 ? 20.932 6.539 -9.120 1.00 98.12 277 ALA A N 1
ATOM 2215 C CA . ALA A 1 277 ? 20.486 7.600 -10.010 1.00 98.12 277 ALA A CA 1
ATOM 2216 C C . ALA A 1 277 ? 19.076 8.053 -9.595 1.00 98.12 277 ALA A C 1
ATOM 2218 O O . ALA A 1 277 ? 18.418 7.412 -8.766 1.00 98.12 277 ALA A O 1
ATOM 2219 N N . LYS A 1 278 ? 18.597 9.144 -10.191 1.00 98.06 278 LYS A N 1
ATOM 2220 C CA . LYS A 1 278 ? 17.224 9.627 -10.018 1.00 98.06 278 LYS A CA 1
ATOM 2221 C C . LYS A 1 278 ? 16.623 10.107 -11.330 1.00 98.06 278 LYS A C 1
ATOM 2223 O O . LYS A 1 278 ? 17.313 10.664 -12.179 1.00 98.06 278 LYS A O 1
ATOM 2228 N N . LEU A 1 279 ? 15.327 9.885 -11.491 1.00 98.56 279 LEU A N 1
ATOM 2229 C CA . LEU A 1 279 ? 14.546 10.307 -12.646 1.00 98.56 279 LEU A CA 1
ATOM 2230 C C . LEU A 1 279 ? 13.574 11.405 -12.222 1.00 98.56 279 LEU A C 1
ATOM 2232 O O . LEU A 1 279 ? 12.838 11.242 -11.248 1.00 98.56 279 LEU A O 1
ATOM 2236 N N . HIS A 1 280 ? 13.584 12.523 -12.944 1.00 98.62 280 HIS A N 1
ATOM 2237 C CA . HIS A 1 280 ? 12.618 13.601 -12.737 1.00 98.62 280 HIS A CA 1
ATOM 2238 C C . HIS A 1 280 ? 11.266 13.177 -13.302 1.00 98.62 280 HIS A C 1
ATOM 2240 O O . HIS A 1 280 ? 11.214 12.590 -14.385 1.00 98.62 280 HIS A O 1
ATOM 2246 N N . LEU A 1 281 ? 10.192 13.438 -12.562 1.00 98.69 281 LEU A N 1
ATOM 2247 C CA . LEU A 1 281 ? 8.831 13.068 -12.932 1.00 98.69 281 LEU A CA 1
ATOM 2248 C C . LEU A 1 281 ? 7.909 14.279 -12.869 1.00 98.69 281 LEU A C 1
ATOM 2250 O O . LEU A 1 281 ? 7.850 14.965 -11.846 1.00 98.69 281 LEU A O 1
ATOM 2254 N N . HIS A 1 282 ? 7.134 14.460 -13.930 1.00 98.56 282 HIS A N 1
ATOM 2255 C CA . HIS A 1 282 ? 5.927 15.269 -13.926 1.00 98.56 282 HIS A CA 1
ATOM 2256 C C . HIS A 1 282 ? 4.707 14.386 -13.614 1.00 98.56 282 HIS A C 1
ATOM 2258 O O . HIS A 1 282 ? 4.761 13.171 -13.835 1.00 98.56 282 HIS A O 1
ATOM 2264 N N . PRO A 1 283 ? 3.591 14.952 -13.117 1.00 98.50 283 PRO A N 1
ATOM 2265 C CA . PRO A 1 283 ? 2.363 14.193 -12.886 1.00 98.50 283 PRO A CA 1
ATOM 2266 C C . PRO A 1 283 ? 1.912 13.351 -14.087 1.00 98.50 283 PRO A C 1
ATOM 2268 O O . PRO A 1 283 ? 1.533 12.199 -13.908 1.00 98.50 283 PRO A O 1
ATOM 2271 N N . GLU A 1 284 ? 1.998 13.885 -15.305 1.00 98.44 284 GLU A N 1
ATOM 2272 C CA . GLU A 1 284 ? 1.607 13.211 -16.550 1.00 98.44 284 GLU A CA 1
ATOM 2273 C C . GLU A 1 284 ? 2.482 12.006 -16.926 1.00 98.44 284 GLU A C 1
ATOM 2275 O O . GLU A 1 284 ? 2.066 11.177 -17.736 1.00 98.44 284 GLU A O 1
ATOM 2280 N N . ASP A 1 285 ? 3.668 11.863 -16.326 1.00 98.56 285 ASP A N 1
ATOM 2281 C CA . ASP A 1 285 ? 4.489 10.665 -16.509 1.00 98.56 285 ASP A CA 1
ATOM 2282 C C . ASP A 1 285 ? 3.856 9.442 -15.820 1.00 98.56 285 ASP A C 1
ATOM 2284 O O . ASP A 1 285 ? 4.144 8.299 -16.193 1.00 98.56 285 ASP A O 1
ATOM 2288 N N . PHE A 1 286 ? 3.006 9.663 -14.808 1.00 98.56 286 PHE A N 1
ATOM 2289 C CA . PHE A 1 286 ? 2.341 8.610 -14.051 1.00 98.56 286 PHE A CA 1
ATOM 2290 C C . PHE A 1 286 ? 1.151 8.029 -14.836 1.00 98.56 286 PHE A C 1
ATOM 2292 O O . PHE A 1 286 ? 0.164 8.728 -15.070 1.00 98.56 286 PHE A O 1
ATOM 2299 N N . PRO A 1 287 ? 1.177 6.731 -15.199 1.00 98.06 287 PRO A N 1
ATOM 2300 C CA . PRO A 1 287 ? 0.201 6.153 -16.127 1.00 98.06 287 PRO A CA 1
ATOM 2301 C C . PRO A 1 287 ? -1.211 6.009 -15.543 1.00 98.06 287 PRO A C 1
ATOM 2303 O O . PRO A 1 287 ? -2.144 5.712 -16.285 1.00 98.06 287 PRO A O 1
ATOM 2306 N N . PHE A 1 288 ? -1.369 6.209 -14.231 1.00 97.62 288 PHE A N 1
ATOM 2307 C CA . PHE A 1 288 ? -2.651 6.101 -13.537 1.00 97.62 288 PHE A CA 1
ATOM 2308 C C . PHE A 1 288 ? -3.195 7.450 -13.051 1.00 97.62 288 PHE A C 1
ATOM 2310 O O . PHE A 1 288 ? -4.070 7.462 -12.190 1.00 97.62 288 PHE A O 1
ATOM 2317 N N . LEU A 1 289 ? -2.663 8.583 -13.533 1.00 97.50 289 LEU A N 1
ATOM 2318 C CA . LEU A 1 289 ? -2.998 9.911 -13.004 1.00 97.50 289 LEU A CA 1
ATOM 2319 C C . LEU A 1 289 ? -4.509 10.185 -12.987 1.00 97.50 289 LEU A C 1
ATOM 2321 O O . LEU A 1 289 ? -5.043 10.640 -11.979 1.00 97.50 289 LEU A O 1
ATOM 2325 N N . GLU A 1 290 ? -5.198 9.869 -14.082 1.00 95.69 290 GLU A N 1
ATOM 2326 C CA . GLU A 1 290 ? -6.645 10.087 -14.220 1.00 95.69 290 GLU A CA 1
ATOM 2327 C C . GLU A 1 290 ? -7.480 8.959 -13.578 1.00 95.69 290 GLU A C 1
ATOM 2329 O O . GLU A 1 290 ? -8.698 9.070 -13.478 1.00 95.69 290 GLU A O 1
ATOM 2334 N N . GLN A 1 291 ? -6.832 7.884 -13.121 1.00 94.88 291 GLN A N 1
ATOM 2335 C CA . GLN A 1 291 ? -7.434 6.746 -12.422 1.00 94.88 291 GLN A CA 1
ATOM 2336 C C . GLN A 1 291 ? -7.313 6.847 -10.890 1.00 94.88 291 GLN A C 1
ATOM 2338 O O . GLN A 1 291 ? -7.798 5.963 -10.174 1.00 94.88 291 GLN A O 1
ATOM 2343 N N . ILE A 1 292 ? -6.662 7.894 -10.365 1.00 94.69 292 ILE A N 1
ATOM 2344 C CA . ILE A 1 292 ? -6.594 8.131 -8.919 1.00 94.69 292 ILE A CA 1
ATOM 2345 C C . ILE A 1 292 ? -8.010 8.419 -8.407 1.00 94.69 292 ILE A C 1
ATOM 2347 O O . ILE A 1 292 ? -8.635 9.410 -8.780 1.00 94.69 292 ILE A O 1
ATOM 2351 N N . GLY A 1 293 ? -8.510 7.547 -7.533 1.00 91.69 293 GLY A N 1
ATOM 2352 C CA . GLY A 1 293 ? -9.838 7.661 -6.943 1.00 91.69 293 GLY A CA 1
ATOM 2353 C C . GLY A 1 293 ? -9.882 8.546 -5.698 1.00 91.69 293 GLY A C 1
ATOM 2354 O O . GLY A 1 293 ? -8.859 8.966 -5.149 1.00 91.69 293 GLY A O 1
ATOM 2355 N N . GLY A 1 294 ? -11.096 8.784 -5.210 1.00 89.81 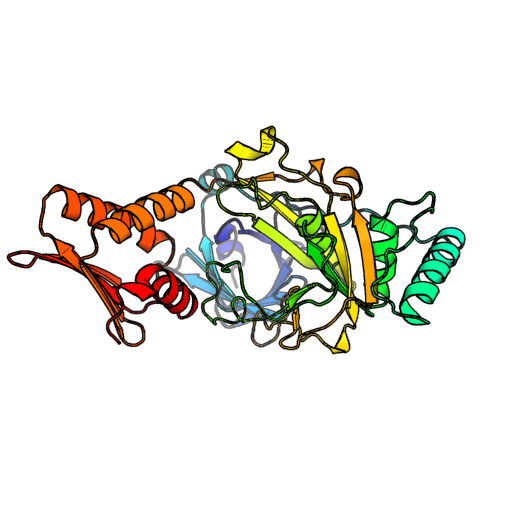294 GLY A N 1
ATOM 2356 C CA . GLY A 1 294 ? -11.338 9.407 -3.915 1.00 89.81 294 GLY A CA 1
ATOM 2357 C C . GLY A 1 294 ? -11.771 8.378 -2.875 1.00 89.81 294 GLY A C 1
ATOM 2358 O O . GLY A 1 294 ? -12.447 7.399 -3.194 1.00 89.81 294 GLY A O 1
ATOM 2359 N N . HIS A 1 295 ? -11.398 8.590 -1.617 1.00 86.81 295 HIS A N 1
ATOM 2360 C CA . HIS A 1 295 ? -11.920 7.824 -0.487 1.00 86.81 295 HIS A CA 1
ATOM 2361 C C . HIS A 1 295 ? -12.371 8.737 0.651 1.00 86.81 295 HIS A C 1
ATOM 2363 O O . HIS A 1 295 ? -11.902 9.864 0.787 1.00 86.81 295 HIS A O 1
ATOM 2369 N N . ASP A 1 296 ? -13.284 8.231 1.479 1.00 84.62 296 ASP A N 1
ATOM 2370 C CA . ASP A 1 296 ? -13.760 8.945 2.662 1.00 84.62 296 ASP A CA 1
ATOM 2371 C C . ASP A 1 296 ? -12.783 8.773 3.834 1.00 84.62 296 ASP A C 1
ATOM 2373 O O . ASP A 1 296 ? -12.513 7.646 4.269 1.00 84.62 296 ASP A O 1
ATOM 2377 N N . ASP A 1 297 ? -12.279 9.902 4.330 1.00 85.88 297 ASP A N 1
ATOM 2378 C CA . ASP A 1 297 ? -11.443 10.011 5.525 1.00 85.88 297 ASP A CA 1
ATOM 2379 C C . ASP A 1 297 ? -12.146 10.743 6.677 1.00 85.88 297 ASP A C 1
ATOM 2381 O O . ASP A 1 297 ? -11.510 11.040 7.684 1.00 85.88 297 ASP A O 1
ATOM 2385 N N . SER A 1 298 ? -13.459 10.980 6.600 1.00 84.06 298 SER A N 1
ATOM 2386 C CA . SER A 1 298 ? -14.243 11.683 7.627 1.00 84.06 298 SER A CA 1
ATOM 2387 C C . SER A 1 298 ? -14.002 11.143 9.041 1.00 84.06 298 SER A C 1
ATOM 2389 O O . SER A 1 298 ? -13.773 11.911 9.980 1.00 84.06 298 SER A O 1
ATOM 2391 N N . ALA A 1 299 ? -13.970 9.816 9.202 1.00 81.31 299 ALA A N 1
ATOM 2392 C CA . ALA A 1 299 ? -13.662 9.166 10.472 1.00 81.31 299 ALA A CA 1
ATOM 2393 C C . ALA A 1 299 ? -12.222 9.442 10.941 1.00 81.31 299 ALA A C 1
ATOM 2395 O O . ALA A 1 299 ? -12.001 9.688 12.127 1.00 81.31 299 ALA A O 1
ATOM 2396 N N . LEU A 1 300 ? -11.247 9.432 10.025 1.00 83.25 300 LEU A N 1
ATOM 2397 C CA . LEU A 1 300 ? -9.835 9.681 10.328 1.00 83.25 300 LEU A CA 1
ATOM 2398 C C . LEU A 1 300 ? -9.597 11.155 10.679 1.00 83.25 300 LEU A C 1
ATOM 2400 O O . LEU A 1 300 ? -8.904 11.462 11.646 1.00 83.25 300 LEU A O 1
ATOM 2404 N N . GLU A 1 301 ? -10.221 12.075 9.948 1.00 85.81 301 GLU A N 1
ATOM 2405 C CA . GLU A 1 301 ? -10.180 13.502 10.254 1.00 85.81 301 GLU A CA 1
ATOM 2406 C C . GLU A 1 301 ? -10.843 13.815 11.594 1.00 85.81 301 GLU A C 1
ATOM 2408 O O . GLU A 1 301 ? -10.301 14.592 12.386 1.00 85.81 301 GLU A O 1
ATOM 2413 N N . LYS A 1 302 ? -12.000 13.197 11.876 1.00 88.69 302 LYS A N 1
ATOM 2414 C CA . LYS A 1 302 ? -12.660 13.300 13.182 1.00 88.69 302 LYS A CA 1
ATOM 2415 C C . LYS A 1 302 ? -11.734 12.781 14.284 1.00 88.69 302 LYS A C 1
ATOM 2417 O O . LYS A 1 302 ? -11.574 13.464 15.294 1.00 88.69 302 LYS A O 1
ATOM 2422 N N . ALA A 1 303 ? -11.068 11.642 14.073 1.00 87.38 303 ALA A N 1
ATOM 2423 C CA . ALA A 1 303 ? -10.095 11.090 15.017 1.00 87.38 303 ALA A CA 1
ATOM 2424 C C . ALA A 1 303 ? -8.936 12.057 15.285 1.00 87.38 303 ALA A C 1
ATOM 2426 O O . ALA A 1 303 ? -8.587 12.276 16.442 1.00 87.38 303 ALA A O 1
ATOM 2427 N N . GLY A 1 304 ? -8.374 12.672 14.238 1.00 87.88 304 GLY A N 1
ATOM 2428 C CA . GLY A 1 304 ? -7.292 13.651 14.357 1.00 87.88 304 GLY A CA 1
ATOM 2429 C C . GLY A 1 304 ? -7.708 14.912 15.122 1.00 87.88 304 GLY A C 1
ATOM 2430 O O . GLY A 1 304 ? -6.998 15.341 16.032 1.00 87.88 304 GLY A O 1
ATOM 2431 N N . LYS A 1 305 ? -8.888 15.472 14.813 1.00 91.50 305 LYS A N 1
ATOM 2432 C CA . LYS A 1 305 ? -9.451 16.644 15.513 1.00 91.50 305 LYS A CA 1
ATOM 2433 C C . LYS A 1 305 ? -9.680 16.352 16.998 1.00 91.50 305 LYS A C 1
ATOM 2435 O O . LYS A 1 305 ? -9.249 17.131 17.848 1.00 91.50 305 LYS A O 1
ATOM 2440 N N . LEU A 1 306 ? -10.310 15.218 17.310 1.00 95.19 306 LEU A N 1
ATOM 2441 C CA . LEU A 1 306 ? -10.565 14.797 18.689 1.00 95.19 306 LEU A CA 1
ATOM 2442 C C . LEU A 1 306 ? -9.264 14.491 19.436 1.00 95.19 306 LEU A C 1
ATOM 2444 O O . LEU A 1 306 ? -9.100 14.946 20.562 1.00 95.19 306 LEU A O 1
ATOM 2448 N N . SER A 1 307 ? -8.312 13.796 18.805 1.00 93.25 307 SER A N 1
ATOM 2449 C CA . SER A 1 307 ? -6.998 13.513 19.394 1.00 93.25 307 SER A CA 1
ATOM 2450 C C . SER A 1 307 ? -6.269 14.801 19.778 1.00 93.25 307 SER A C 1
ATOM 2452 O O . SER A 1 307 ? -5.783 14.910 20.903 1.00 93.25 307 SER A O 1
ATOM 2454 N N . HIS A 1 308 ? -6.263 15.809 18.899 1.00 93.31 308 HIS A N 1
ATOM 2455 C CA . HIS A 1 308 ? -5.673 17.111 19.204 1.00 93.31 308 HIS A CA 1
ATOM 2456 C C . HIS A 1 308 ? -6.381 17.803 20.377 1.00 93.31 308 HIS A C 1
ATOM 2458 O O . HIS A 1 308 ? -5.718 18.271 21.300 1.00 93.31 308 HIS A O 1
ATOM 2464 N N . ALA A 1 309 ? -7.717 17.838 20.377 1.00 96.62 309 ALA A N 1
ATOM 2465 C CA . ALA A 1 309 ? -8.492 18.450 21.454 1.00 96.62 309 ALA A CA 1
ATOM 2466 C C . ALA A 1 309 ? -8.251 17.756 22.808 1.00 96.62 309 ALA A C 1
ATOM 2468 O O . ALA A 1 309 ? -7.968 18.426 23.800 1.00 96.62 309 ALA A O 1
ATOM 2469 N N . VAL A 1 310 ? -8.273 16.418 22.841 1.00 97.69 310 VAL A N 1
ATOM 2470 C CA . VAL A 1 310 ? -7.968 15.619 24.041 1.00 97.69 310 VAL A CA 1
ATOM 2471 C C . VAL A 1 310 ? -6.545 15.891 24.519 1.00 97.69 310 VAL A C 1
ATOM 2473 O O . VAL A 1 310 ? -6.308 16.086 25.711 1.00 97.69 310 VAL A O 1
ATOM 2476 N N . ARG A 1 311 ? -5.586 15.970 23.594 1.00 95.94 311 ARG A N 1
ATOM 2477 C CA . ARG A 1 311 ? -4.192 16.278 23.908 1.00 95.94 311 ARG A CA 1
ATOM 2478 C C . ARG A 1 311 ? -4.018 17.651 24.568 1.00 95.94 311 ARG A C 1
ATOM 2480 O O . ARG A 1 311 ? -3.178 17.757 25.459 1.00 95.94 311 ARG A O 1
ATOM 2487 N N . GLN A 1 312 ? -4.791 18.671 24.183 1.00 97.06 312 GLN A N 1
ATOM 2488 C CA . GLN A 1 312 ? -4.720 20.012 24.790 1.00 97.06 312 GLN A CA 1
ATOM 2489 C C . GLN A 1 312 ? -5.221 20.055 26.240 1.00 97.06 312 GLN A C 1
ATOM 2491 O O . GLN A 1 312 ? -4.732 20.856 27.030 1.00 97.06 312 GLN A O 1
ATOM 2496 N N . ILE A 1 313 ? -6.179 19.197 26.601 1.00 97.88 313 ILE A N 1
ATOM 2497 C CA . ILE A 1 313 ? -6.761 19.156 27.955 1.00 97.88 313 ILE A CA 1
ATOM 2498 C C . ILE A 1 313 ? -6.116 18.102 28.866 1.00 97.88 313 ILE A C 1
ATOM 2500 O O . ILE A 1 313 ? -6.485 17.981 30.034 1.00 97.88 313 ILE A O 1
ATOM 2504 N N . THR A 1 314 ? -5.181 17.307 28.341 1.00 98.19 314 THR A N 1
ATOM 2505 C CA . THR A 1 314 ? -4.498 16.251 29.096 1.00 98.19 314 THR A CA 1
ATOM 2506 C C . THR A 1 314 ? -3.521 16.861 30.101 1.00 98.19 314 THR A C 1
ATOM 2508 O O . THR A 1 314 ? -2.649 17.640 29.728 1.00 98.19 314 THR A O 1
ATOM 2511 N N . LEU A 1 315 ? -3.641 16.463 31.370 1.00 96.81 315 LEU A N 1
ATOM 2512 C CA . LEU A 1 315 ? -2.737 16.856 32.455 1.00 96.81 315 LEU A CA 1
ATOM 2513 C C . LEU A 1 315 ? -1.494 15.968 32.503 1.00 96.81 315 LEU A C 1
ATOM 2515 O O . LEU A 1 315 ? -0.381 16.462 32.650 1.00 96.81 315 LEU A O 1
ATOM 2519 N N . THR A 1 316 ? -1.693 14.654 32.409 1.00 96.81 316 THR A N 1
ATOM 2520 C CA . THR A 1 316 ? -0.624 13.651 32.453 1.00 96.81 316 THR A CA 1
ATOM 2521 C C . THR A 1 316 ? -0.956 12.484 31.535 1.00 96.81 316 THR A C 1
ATOM 2523 O O . THR A 1 316 ? -2.131 12.170 31.314 1.00 96.81 316 THR A O 1
ATOM 2526 N N . ALA A 1 317 ? 0.084 11.827 31.024 1.00 97.19 317 ALA A N 1
ATOM 2527 C CA . ALA A 1 317 ? -0.030 10.598 30.257 1.00 97.19 317 ALA A CA 1
ATOM 2528 C C . ALA A 1 317 ? 0.900 9.525 30.837 1.00 97.19 317 ALA A C 1
ATOM 2530 O O . ALA A 1 317 ? 1.972 9.822 31.358 1.00 97.19 317 ALA A O 1
ATOM 2531 N N . THR A 1 318 ? 0.500 8.261 30.729 1.00 97.12 318 THR A N 1
ATOM 2532 C CA . THR A 1 318 ? 1.357 7.113 31.055 1.00 97.12 318 THR A CA 1
ATOM 2533 C C . THR A 1 318 ? 1.201 6.038 29.993 1.00 97.12 318 THR A C 1
ATOM 2535 O O . THR A 1 318 ? 0.093 5.798 29.510 1.00 97.12 318 THR A O 1
ATOM 2538 N N . LEU A 1 319 ? 2.309 5.387 29.644 1.00 95.62 319 LEU A N 1
ATOM 2539 C CA . LEU A 1 319 ? 2.348 4.234 28.753 1.00 95.62 319 LEU A CA 1
ATOM 2540 C C . LEU A 1 319 ? 3.107 3.109 29.462 1.00 95.62 319 LEU A C 1
ATOM 2542 O O . LEU A 1 319 ? 4.326 3.164 29.586 1.00 95.62 319 LEU A O 1
ATOM 2546 N N . ASN A 1 320 ? 2.377 2.107 29.947 1.00 95.12 320 ASN A N 1
ATOM 2547 C CA . ASN A 1 320 ? 2.916 0.970 30.689 1.00 95.12 320 ASN A CA 1
ATOM 2548 C C . ASN A 1 320 ? 2.628 -0.315 29.908 1.00 95.12 320 ASN A C 1
ATOM 2550 O O . ASN A 1 320 ? 1.550 -0.894 30.031 1.00 95.12 320 ASN A O 1
ATOM 2554 N N . GLY A 1 321 ? 3.584 -0.746 29.082 1.00 91.62 321 GLY A N 1
ATOM 2555 C CA . GLY A 1 321 ? 3.378 -1.870 28.168 1.00 91.62 321 GLY A CA 1
ATOM 2556 C C . GLY A 1 321 ? 2.299 -1.550 27.130 1.00 91.62 321 GLY A C 1
ATOM 2557 O O . GLY A 1 321 ? 2.408 -0.570 26.400 1.00 91.62 321 GLY A O 1
ATOM 2558 N N . ASP A 1 322 ? 1.249 -2.364 27.082 1.00 89.69 322 ASP A N 1
ATOM 2559 C CA . ASP A 1 322 ? 0.096 -2.192 26.192 1.00 89.69 322 ASP A CA 1
ATOM 2560 C C . ASP A 1 322 ? -1.057 -1.392 26.826 1.00 89.69 322 ASP A C 1
ATOM 2562 O O . ASP A 1 322 ? -2.143 -1.305 26.246 1.00 89.69 322 ASP A O 1
ATOM 2566 N N . GLN A 1 323 ? -0.840 -0.789 27.999 1.00 96.88 323 GLN A N 1
ATOM 2567 C CA . GLN A 1 323 ? -1.805 0.099 28.632 1.00 96.88 323 GLN A CA 1
ATOM 2568 C C . GLN A 1 323 ? -1.375 1.561 28.506 1.00 96.88 323 GLN A C 1
ATOM 2570 O O . GLN A 1 323 ? -0.319 1.962 28.997 1.00 96.88 323 GLN A O 1
ATOM 2575 N N . PHE A 1 324 ? -2.250 2.384 27.934 1.00 97.31 324 PHE A N 1
ATOM 2576 C CA . PHE A 1 324 ? -2.094 3.834 27.877 1.00 97.31 324 PHE A CA 1
ATOM 2577 C C . PHE A 1 324 ? -3.176 4.522 28.702 1.00 97.31 324 PHE A C 1
ATOM 2579 O O . PHE A 1 324 ? -4.349 4.166 28.611 1.00 97.31 324 PHE A O 1
ATOM 2586 N N . THR A 1 325 ? -2.797 5.494 29.530 1.00 97.75 325 THR A N 1
ATOM 2587 C CA . THR A 1 325 ? -3.744 6.233 30.378 1.00 97.75 325 THR A CA 1
ATOM 2588 C C . THR A 1 325 ? -3.505 7.732 30.289 1.00 97.75 325 THR A C 1
ATOM 2590 O O . THR A 1 325 ? -2.369 8.183 30.429 1.00 97.75 325 THR A O 1
ATOM 2593 N N . LEU A 1 326 ? -4.587 8.491 30.111 1.00 98.00 326 LEU A N 1
ATOM 2594 C CA . LEU A 1 326 ? -4.618 9.949 30.181 1.00 98.00 326 LEU A CA 1
ATOM 2595 C C . LEU A 1 326 ? -5.381 10.395 31.423 1.00 98.00 326 LEU A C 1
ATOM 2597 O O . LEU A 1 326 ? -6.454 9.864 31.713 1.00 98.00 326 LEU A O 1
ATOM 2601 N N . THR A 1 327 ? -4.867 11.420 32.100 1.00 98.00 327 THR A N 1
ATOM 2602 C CA . THR A 1 327 ? -5.608 12.139 33.143 1.00 98.00 327 THR A CA 1
ATOM 2603 C C . THR A 1 327 ? -6.039 13.496 32.608 1.00 98.00 327 THR A C 1
ATOM 2605 O O . THR A 1 327 ? -5.209 14.272 32.137 1.00 98.00 327 THR A O 1
ATOM 2608 N N . VAL A 1 328 ? -7.330 13.799 32.701 1.00 98.19 328 VAL A N 1
ATOM 2609 C CA . VAL A 1 328 ? -7.961 15.027 32.185 1.00 98.19 328 VAL A CA 1
ATOM 2610 C C . VAL A 1 328 ? -8.809 15.660 33.301 1.00 98.19 328 VAL A C 1
ATOM 2612 O O . VAL A 1 328 ? -9.318 14.911 34.132 1.00 98.19 328 VAL A O 1
ATOM 2615 N N . PRO A 1 329 ? -9.003 16.992 33.389 1.00 98.31 329 PRO A N 1
ATOM 2616 C CA . PRO A 1 329 ? -9.898 17.585 34.387 1.00 98.31 329 PRO A CA 1
ATOM 2617 C C . PRO A 1 329 ? -11.343 17.092 34.241 1.00 98.31 329 PRO A C 1
ATOM 2619 O O . PRO A 1 329 ? -11.849 16.974 33.122 1.00 98.31 329 PRO A O 1
ATOM 2622 N N . HIS A 1 330 ? -12.034 16.854 35.357 1.00 98.19 330 HIS A N 1
ATOM 2623 C CA . HIS A 1 330 ? -13.432 16.425 35.330 1.00 98.19 330 HIS A CA 1
ATOM 2624 C C . HIS A 1 330 ? -14.375 17.609 35.107 1.00 98.19 330 HIS A C 1
ATOM 2626 O O . HIS A 1 330 ? -14.746 18.316 36.041 1.00 98.19 330 HIS A O 1
ATOM 2632 N N . THR A 1 331 ? -14.789 17.795 33.854 1.00 98.12 331 THR A N 1
ATOM 2633 C CA . THR A 1 331 ? -15.894 18.684 33.473 1.00 98.12 331 THR A CA 1
ATOM 2634 C C . THR A 1 331 ? -16.862 17.947 32.541 1.00 98.12 331 THR A C 1
ATOM 2636 O O . THR A 1 331 ? -16.451 16.976 31.892 1.00 98.12 331 THR A O 1
ATOM 2639 N N . PRO A 1 332 ? -18.137 18.373 32.445 1.00 97.69 332 PRO A N 1
ATOM 2640 C CA . PRO A 1 332 ? -19.088 17.797 31.493 1.00 97.69 332 PRO A CA 1
ATOM 2641 C C . PRO A 1 332 ? -18.591 17.842 30.041 1.00 97.69 332 PRO A C 1
ATOM 2643 O O . PRO A 1 332 ? -18.748 16.872 29.304 1.00 97.69 332 PRO A O 1
ATOM 2646 N N . GLU A 1 333 ? -17.934 18.935 29.648 1.00 98.19 333 GLU A N 1
ATOM 2647 C CA . GLU A 1 333 ? -17.396 19.133 28.298 1.00 98.19 333 GLU A CA 1
ATOM 2648 C C . GLU A 1 333 ? -16.264 18.142 27.999 1.00 98.19 333 GLU A C 1
ATOM 2650 O O . GLU A 1 333 ? -16.232 17.532 26.931 1.00 98.19 333 GLU A O 1
ATOM 2655 N N . ASN A 1 334 ? -15.363 17.924 28.961 1.00 98.25 334 ASN A N 1
ATOM 2656 C CA . ASN A 1 334 ? -14.264 16.972 28.811 1.00 98.25 334 ASN A CA 1
ATOM 2657 C C . ASN A 1 334 ? -14.763 15.523 28.776 1.00 98.25 334 ASN A C 1
ATOM 2659 O O . ASN A 1 334 ? -14.227 14.711 28.024 1.00 98.25 334 ASN A O 1
ATOM 2663 N N . LEU A 1 335 ? -15.801 15.192 29.554 1.00 98.12 335 LEU A N 1
ATOM 2664 C CA . LEU A 1 335 ? -16.427 13.869 29.511 1.00 98.12 335 LEU A CA 1
ATOM 2665 C C . LEU A 1 335 ? -17.063 13.602 28.144 1.00 98.12 335 LEU A C 1
ATOM 2667 O O . LEU A 1 335 ? -16.868 12.523 27.580 1.00 98.12 335 LEU A O 1
ATOM 2671 N N . GLN A 1 336 ? -17.775 14.586 27.590 1.00 98.06 336 GLN A N 1
ATOM 2672 C CA . GLN A 1 336 ? -18.330 14.482 26.243 1.00 98.06 336 GLN A CA 1
ATOM 2673 C C . GLN A 1 336 ? -17.219 14.290 25.203 1.00 98.06 336 GLN A C 1
ATOM 2675 O O . GLN A 1 336 ? -17.288 13.352 24.410 1.00 98.06 336 GLN A O 1
ATOM 2680 N N . LEU A 1 337 ? -16.167 15.115 25.246 1.00 98.06 337 LEU A N 1
ATOM 2681 C CA . LEU A 1 33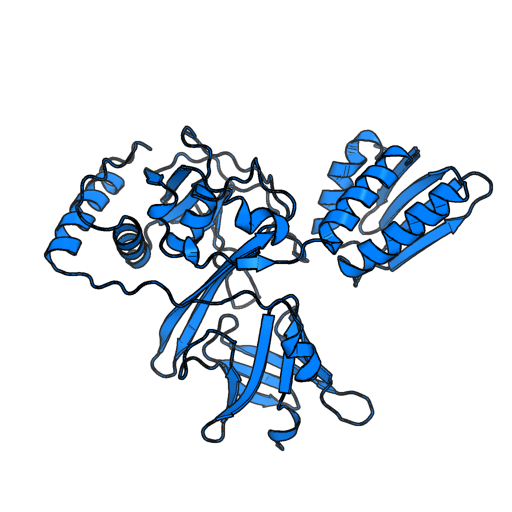7 ? -15.042 15.009 24.318 1.00 98.06 337 LEU A CA 1
ATOM 2682 C C . LEU A 1 337 ? -14.376 13.624 24.370 1.00 98.06 337 LEU A C 1
ATOM 2684 O O . LEU A 1 337 ? -14.108 13.034 23.325 1.00 98.06 337 LEU A O 1
ATOM 2688 N N . LEU A 1 338 ? -14.119 13.094 25.571 1.00 98.00 338 LEU A N 1
ATOM 2689 C CA . LEU A 1 338 ? -13.525 11.766 25.738 1.00 98.00 338 LEU A CA 1
ATOM 2690 C C . LEU A 1 338 ? -14.455 10.651 25.255 1.00 98.00 338 LEU A C 1
ATOM 2692 O O . LEU A 1 338 ? -13.962 9.673 24.702 1.00 98.00 338 LEU A O 1
ATOM 2696 N N . THR A 1 339 ? -15.771 10.801 25.420 1.00 97.81 339 THR A N 1
ATOM 2697 C CA . THR A 1 339 ? -16.764 9.834 24.922 1.00 97.81 339 THR A CA 1
ATOM 2698 C C . THR A 1 339 ? -16.746 9.783 23.396 1.00 97.81 339 THR A C 1
ATOM 2700 O O . THR A 1 339 ? -16.603 8.711 22.812 1.00 97.81 339 THR A O 1
ATOM 2703 N N . GLU A 1 340 ? -16.784 10.943 22.736 1.00 97.38 340 GLU A N 1
ATOM 2704 C CA . GLU A 1 340 ? -16.672 11.019 21.275 1.00 97.38 340 GLU A CA 1
ATOM 2705 C C . GLU A 1 340 ? -15.321 10.477 20.783 1.00 97.38 340 GLU A C 1
ATOM 2707 O O . GLU A 1 340 ? -15.250 9.784 19.764 1.00 97.38 340 GLU A O 1
ATOM 2712 N N . PHE A 1 341 ? -14.237 10.762 21.512 1.00 96.25 341 PHE A N 1
ATOM 2713 C CA . PHE A 1 341 ? -12.911 10.236 21.199 1.00 96.25 341 PHE A CA 1
ATOM 2714 C C . PHE A 1 341 ? -12.846 8.714 21.351 1.00 96.25 341 PHE A C 1
ATOM 2716 O O . PHE A 1 341 ? -12.307 8.050 20.468 1.00 96.25 341 PHE A O 1
ATOM 2723 N N . GLN A 1 342 ? -13.435 8.154 22.410 1.00 95.69 342 GLN A N 1
ATOM 2724 C CA . GLN A 1 342 ? -13.545 6.713 22.626 1.00 95.69 342 GLN A CA 1
ATOM 2725 C C . GLN A 1 342 ? -14.257 6.026 21.457 1.00 95.69 342 GLN A C 1
ATOM 2727 O O . GLN A 1 342 ? -13.722 5.063 20.910 1.00 95.69 342 GLN A O 1
ATOM 2732 N N . GLU A 1 343 ? -15.434 6.517 21.058 1.00 91.62 343 GLU A N 1
ATOM 2733 C CA . GLU A 1 343 ? -16.222 5.935 19.962 1.00 91.62 343 GLU A CA 1
ATOM 2734 C C . GLU A 1 343 ? -15.420 5.867 18.658 1.00 91.62 343 GLU A C 1
ATOM 2736 O O . GLU A 1 343 ? -15.390 4.843 17.969 1.00 91.62 343 GLU A O 1
ATOM 2741 N N . VAL A 1 344 ? -14.720 6.956 18.335 1.00 89.50 344 VAL A N 1
ATOM 2742 C CA . VAL A 1 344 ? -13.904 7.026 17.124 1.00 89.50 344 VAL A CA 1
ATOM 2743 C C . VAL A 1 344 ? -12.677 6.121 17.236 1.00 89.50 344 VAL A C 1
ATOM 2745 O O . VAL A 1 344 ? -12.412 5.355 16.312 1.00 89.50 344 VAL A O 1
ATOM 2748 N N . GLN A 1 345 ? -11.952 6.137 18.359 1.00 86.44 345 GLN A N 1
ATOM 2749 C CA . GLN A 1 345 ? -10.787 5.267 18.565 1.00 86.44 345 GLN A CA 1
ATOM 2750 C C . GLN A 1 345 ? -11.154 3.782 18.479 1.00 86.44 345 GLN A C 1
ATOM 2752 O O . GLN A 1 345 ? -10.428 3.017 17.846 1.00 86.44 345 GLN A O 1
ATOM 2757 N N . GLN A 1 346 ? -12.313 3.376 19.005 1.00 84.38 346 GLN A N 1
ATOM 2758 C CA . GLN A 1 346 ? -12.779 1.988 18.928 1.00 84.38 346 GLN A CA 1
ATOM 2759 C C . GLN A 1 346 ? -12.943 1.496 17.478 1.00 84.38 346 GLN A C 1
ATOM 2761 O O . GLN A 1 346 ? -12.815 0.302 17.215 1.00 84.38 346 GLN A O 1
ATOM 2766 N N . THR A 1 347 ? -13.171 2.407 16.525 1.00 78.75 347 THR A N 1
ATOM 2767 C CA . THR A 1 347 ? -13.22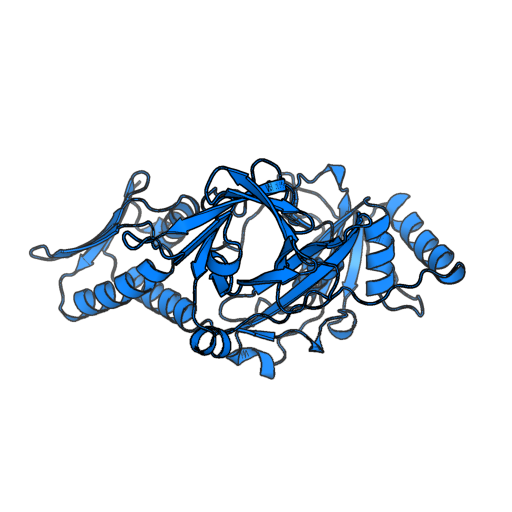9 2.081 15.091 1.00 78.75 347 THR A CA 1
ATOM 2768 C C . THR A 1 347 ? -11.849 1.715 14.529 1.00 78.75 347 THR A C 1
ATOM 2770 O O . THR A 1 347 ? -11.748 0.829 13.683 1.00 78.75 347 THR A O 1
ATOM 2773 N N . PHE A 1 348 ? -10.782 2.366 15.003 1.00 75.44 348 PHE A N 1
ATOM 2774 C CA . PHE A 1 348 ? -9.413 2.180 14.501 1.00 75.44 348 PHE A CA 1
ATOM 2775 C C . PHE A 1 348 ? -8.630 1.096 15.249 1.00 75.44 348 PHE A C 1
ATOM 2777 O O . PHE A 1 348 ? -7.798 0.413 14.656 1.00 75.44 348 PHE A O 1
ATOM 2784 N N . ILE A 1 349 ? -8.904 0.907 16.540 1.00 77.06 349 ILE A N 1
ATOM 2785 C CA . ILE A 1 349 ? -8.269 -0.113 17.383 1.00 77.06 349 ILE A CA 1
ATOM 2786 C C . ILE A 1 349 ? -9.321 -1.033 18.017 1.00 77.06 349 ILE A C 1
ATOM 2788 O O . ILE A 1 349 ? -9.428 -1.097 19.239 1.00 77.06 349 ILE A O 1
ATOM 2792 N N . PRO A 1 350 ? -10.087 -1.802 17.217 1.00 72.50 350 PRO A N 1
ATOM 2793 C CA . PRO A 1 350 ? -11.219 -2.587 17.720 1.00 72.50 350 PRO A CA 1
ATOM 2794 C C . PRO A 1 350 ? -10.830 -3.674 18.733 1.00 72.50 350 PRO A C 1
ATOM 2796 O O . PRO A 1 350 ? -11.682 -4.124 19.491 1.00 72.50 350 PRO A O 1
ATOM 2799 N N . ALA A 1 351 ? -9.561 -4.093 18.752 1.00 69.25 351 ALA A N 1
ATOM 2800 C CA . ALA A 1 351 ? -9.035 -5.055 19.720 1.00 69.25 351 ALA A CA 1
ATOM 2801 C C . ALA A 1 351 ? -8.722 -4.437 21.096 1.00 69.25 351 ALA A C 1
ATOM 2803 O O . ALA A 1 351 ? -8.570 -5.173 22.071 1.00 69.25 351 ALA A O 1
ATOM 2804 N N . ALA A 1 352 ? -8.599 -3.110 21.179 1.00 76.44 352 ALA A N 1
ATOM 2805 C CA . ALA A 1 352 ? -8.323 -2.422 22.427 1.00 76.44 352 ALA A CA 1
ATOM 2806 C C . ALA A 1 352 ? -9.609 -2.239 23.239 1.00 76.44 352 ALA A C 1
ATOM 2808 O O . ALA A 1 352 ? -10.684 -1.983 22.687 1.00 76.44 352 ALA A O 1
ATOM 2809 N N . THR A 1 353 ? -9.482 -2.317 24.560 1.00 89.44 353 THR A N 1
ATOM 2810 C CA . THR A 1 353 ? -10.565 -1.959 25.479 1.00 89.44 353 THR A CA 1
ATOM 2811 C C . THR A 1 353 ? -10.361 -0.516 25.908 1.00 89.44 353 THR A C 1
ATOM 2813 O O . THR A 1 353 ? -9.358 -0.201 26.548 1.00 89.44 353 THR A O 1
ATOM 2816 N N . ILE A 1 354 ? -11.305 0.358 25.559 1.00 95.69 354 ILE A N 1
ATOM 2817 C CA . ILE A 1 354 ? -11.259 1.781 25.901 1.00 95.69 354 ILE A CA 1
ATOM 2818 C C . ILE A 1 354 ? -12.309 2.070 26.973 1.00 95.69 354 ILE A C 1
ATOM 2820 O O . ILE A 1 354 ? -13.463 1.659 26.849 1.00 95.69 354 ILE A O 1
ATOM 2824 N N . SER A 1 355 ? -11.916 2.773 28.033 1.00 97.31 355 SER A N 1
ATOM 2825 C CA . SER A 1 355 ? -12.812 3.139 29.132 1.00 97.31 355 SER A CA 1
ATOM 2826 C C . SER A 1 355 ? -12.532 4.543 29.656 1.00 97.31 355 SER A C 1
ATOM 2828 O O . SER A 1 355 ? -11.402 5.029 29.599 1.00 97.31 355 SER A O 1
ATOM 2830 N N . ILE A 1 356 ? -13.576 5.178 30.190 1.00 98.44 356 ILE A N 1
ATOM 2831 C CA . ILE A 1 356 ? -13.508 6.477 30.859 1.00 98.44 356 ILE A CA 1
ATOM 2832 C C . ILE A 1 356 ? -13.975 6.275 32.297 1.00 98.44 356 ILE A C 1
ATOM 2834 O O . ILE A 1 356 ? -15.132 5.931 32.534 1.00 98.44 356 ILE A O 1
ATOM 2838 N N . THR A 1 357 ? -13.078 6.479 33.259 1.00 98.00 357 THR A N 1
ATOM 2839 C CA . THR A 1 357 ? -13.385 6.354 34.688 1.00 98.00 357 THR A CA 1
ATOM 2840 C C . THR A 1 357 ? -13.379 7.736 35.339 1.00 98.00 357 THR A C 1
ATOM 2842 O O . THR A 1 357 ? -12.325 8.375 35.387 1.00 98.00 357 THR A O 1
ATOM 2845 N N . PRO A 1 358 ? -14.523 8.228 35.843 1.00 96.25 358 PRO A N 1
ATOM 2846 C CA . PRO A 1 358 ? -14.564 9.485 36.571 1.00 96.25 358 PRO A CA 1
ATOM 2847 C C . PRO A 1 358 ? -13.972 9.342 37.978 1.00 96.25 358 PRO A C 1
ATOM 2849 O O . PRO A 1 358 ? -14.232 8.373 38.690 1.00 96.25 358 PRO A O 1
ATOM 2852 N N . ALA A 1 359 ? -13.212 10.350 38.387 1.00 93.25 359 ALA A N 1
ATOM 2853 C CA . ALA A 1 359 ? -12.744 10.595 39.745 1.00 93.25 359 ALA A CA 1
ATOM 2854 C C . ALA A 1 359 ? -13.262 11.962 40.228 1.00 93.25 359 ALA A C 1
ATOM 2856 O O . ALA A 1 359 ? -13.905 12.698 39.479 1.00 93.25 359 ALA A O 1
ATOM 2857 N N . GLU A 1 360 ? -12.999 12.318 41.487 1.00 90.69 360 GLU A N 1
ATOM 2858 C CA . GLU A 1 360 ? -13.556 13.531 42.105 1.00 90.69 360 GLU A CA 1
ATOM 2859 C C . GLU A 1 360 ? -13.200 14.818 41.339 1.00 90.69 360 GLU A C 1
ATOM 2861 O O . GLU A 1 360 ? -14.043 15.695 41.177 1.00 90.69 360 GLU A O 1
ATOM 2866 N N . THR A 1 361 ? -11.979 14.910 40.804 1.00 95.62 361 THR A N 1
ATOM 2867 C CA . THR A 1 361 ? -11.484 16.099 40.084 1.00 95.62 361 THR A CA 1
ATOM 2868 C C . THR A 1 361 ? -10.933 15.799 38.690 1.00 95.62 361 THR A C 1
ATOM 2870 O O . THR A 1 361 ? -10.565 16.722 37.959 1.00 95.62 361 THR A O 1
ATOM 2873 N N . SER A 1 362 ? -10.891 14.529 38.287 1.00 97.06 362 SER A N 1
ATOM 2874 C CA . SER A 1 362 ? -10.332 14.103 37.004 1.00 97.06 362 SER A CA 1
ATOM 2875 C C . SER A 1 362 ? -11.153 13.015 36.315 1.00 97.06 362 SER A C 1
ATOM 2877 O O . SER A 1 362 ? -11.989 12.349 36.917 1.00 97.06 362 SER A O 1
ATOM 2879 N N . LEU A 1 363 ? -10.911 12.852 35.021 1.00 98.31 363 LEU A N 1
ATOM 2880 C CA . LEU A 1 363 ? -11.344 11.739 34.195 1.00 98.31 363 LEU A CA 1
ATOM 2881 C C . LEU A 1 363 ? -10.096 10.951 33.806 1.00 98.31 363 LEU A C 1
ATOM 2883 O O . LEU A 1 363 ? -9.101 11.533 33.366 1.00 98.31 363 LEU A O 1
ATOM 2887 N N . LEU A 1 364 ? -10.162 9.633 33.961 1.00 98.00 364 LEU A N 1
ATOM 2888 C CA . LEU A 1 364 ? -9.141 8.709 33.488 1.00 98.00 364 LEU A CA 1
ATOM 2889 C C . LEU A 1 364 ? -9.625 8.070 32.193 1.00 98.00 364 LEU A C 1
ATOM 2891 O O . LEU A 1 364 ? -10.587 7.305 32.208 1.00 98.00 364 LEU A O 1
ATOM 2895 N N . PHE A 1 365 ? -8.963 8.385 31.085 1.00 98.31 365 PHE A N 1
ATOM 2896 C CA . PHE A 1 365 ? -9.163 7.689 29.818 1.00 98.31 365 PHE A CA 1
ATOM 2897 C C . PHE A 1 365 ? -8.110 6.592 29.709 1.00 98.31 365 PHE A C 1
ATOM 2899 O O . PHE A 1 365 ? -6.916 6.888 29.647 1.00 98.31 365 PHE A O 1
ATOM 2906 N N . THR A 1 366 ? -8.540 5.335 29.701 1.00 98.00 366 THR A N 1
ATOM 2907 C CA . THR A 1 366 ? -7.647 4.175 29.691 1.00 98.00 366 THR A CA 1
ATOM 2908 C C . THR A 1 366 ? -7.884 3.340 28.446 1.00 98.00 366 THR A C 1
ATOM 2910 O O . THR A 1 366 ? -9.016 2.953 28.156 1.00 98.00 366 THR A O 1
ATOM 2913 N N . VAL A 1 367 ? -6.794 3.024 27.751 1.00 96.31 367 VAL A N 1
ATOM 2914 C CA . VAL A 1 367 ? -6.748 2.080 26.635 1.00 96.31 367 VAL A CA 1
ATOM 2915 C C . VAL A 1 367 ? -5.920 0.876 27.065 1.00 96.31 367 VAL A C 1
ATOM 2917 O O . VAL A 1 367 ? -4.756 1.034 27.422 1.00 96.31 367 VAL A O 1
ATOM 2920 N N . GLN A 1 368 ? -6.518 -0.312 27.042 1.00 92.38 368 GLN A N 1
ATOM 2921 C CA . GLN A 1 368 ? -5.857 -1.592 27.320 1.00 92.38 368 GLN A CA 1
ATOM 2922 C C . GLN A 1 368 ? -5.722 -2.412 26.037 1.00 92.38 368 GLN A C 1
ATOM 2924 O O . GLN A 1 368 ? -6.533 -2.253 25.121 1.00 92.38 368 GLN A O 1
ATOM 2929 N N . ASN A 1 369 ? -4.747 -3.325 25.994 1.00 83.19 369 ASN A N 1
ATOM 2930 C CA . ASN A 1 369 ? -4.415 -4.123 24.809 1.00 83.19 369 ASN A CA 1
ATOM 2931 C C . ASN A 1 369 ? -4.059 -3.239 23.593 1.00 83.19 369 ASN A C 1
ATOM 2933 O O . ASN A 1 369 ? -4.452 -3.525 22.459 1.00 83.19 369 ASN A O 1
ATOM 2937 N N . LEU A 1 370 ? -3.359 -2.121 23.827 1.00 82.81 370 LEU A N 1
ATOM 2938 C CA . LEU A 1 370 ? -2.952 -1.177 22.790 1.00 82.81 370 LEU A CA 1
ATOM 2939 C C . LEU A 1 370 ? -1.940 -1.840 21.835 1.00 82.81 370 LEU A C 1
ATOM 2941 O O . LEU A 1 370 ? -0.864 -2.249 22.285 1.00 82.81 370 LEU A O 1
ATOM 2945 N N . PRO A 1 371 ? -2.216 -1.917 20.519 1.00 74.00 371 PRO A N 1
ATOM 2946 C CA . PRO A 1 371 ? -1.293 -2.538 19.574 1.00 74.00 371 PRO A CA 1
ATOM 2947 C C . PRO A 1 371 ? 0.057 -1.797 19.502 1.00 74.00 371 PRO A C 1
ATOM 2949 O O . PRO A 1 371 ? 0.061 -0.565 19.579 1.00 74.00 371 PRO A O 1
ATOM 2952 N N . PRO A 1 372 ? 1.190 -2.492 19.265 1.00 73.06 372 PRO A N 1
ATOM 2953 C CA . PRO A 1 372 ? 2.525 -1.879 19.248 1.00 73.06 372 PRO A CA 1
ATOM 2954 C C . PRO A 1 372 ? 2.660 -0.639 18.352 1.00 73.06 372 PRO A C 1
ATOM 2956 O O . PRO A 1 372 ? 3.241 0.361 18.772 1.00 73.06 372 PRO A O 1
ATOM 2959 N N . ALA A 1 373 ? 2.064 -0.643 17.154 1.00 67.56 373 ALA A N 1
ATOM 2960 C CA . ALA A 1 373 ? 2.092 0.528 16.273 1.00 67.56 373 ALA A CA 1
ATOM 2961 C C . ALA A 1 373 ? 1.438 1.768 16.911 1.00 67.56 373 ALA A C 1
ATOM 2963 O O . ALA A 1 373 ? 1.959 2.876 16.796 1.00 67.56 373 ALA A O 1
ATOM 2964 N N . TYR A 1 374 ? 0.338 1.589 17.647 1.00 80.00 374 TYR A N 1
ATOM 2965 C CA . TYR A 1 374 ? -0.339 2.686 18.341 1.00 80.00 374 TYR A CA 1
ATOM 2966 C C . TYR A 1 374 ? 0.375 3.101 19.631 1.00 80.00 374 TYR A C 1
ATOM 2968 O O . TYR A 1 374 ? 0.282 4.265 20.013 1.00 80.00 374 TYR A O 1
ATOM 2976 N N . GLN A 1 375 ? 1.137 2.203 20.268 1.00 83.75 375 GLN A N 1
ATOM 2977 C CA . GLN A 1 375 ? 2.007 2.567 21.393 1.00 83.75 375 GLN A CA 1
ATOM 2978 C C . GLN A 1 375 ? 3.034 3.618 20.961 1.00 83.75 375 GLN A C 1
ATOM 2980 O O . GLN A 1 375 ? 3.182 4.625 21.644 1.00 83.75 375 GLN A O 1
ATOM 2985 N N . HIS A 1 376 ? 3.683 3.441 19.803 1.00 76.56 376 HIS A N 1
ATOM 2986 C CA . HIS A 1 376 ? 4.627 4.432 19.273 1.00 76.56 376 HIS A CA 1
ATOM 2987 C C . HIS A 1 376 ? 3.944 5.769 18.944 1.00 76.56 376 HIS A C 1
ATOM 2989 O O . HIS A 1 376 ? 4.445 6.827 19.320 1.00 76.56 376 HIS A O 1
ATOM 2995 N N . VAL A 1 377 ? 2.766 5.731 18.308 1.00 81.81 377 VAL A N 1
ATOM 2996 C CA . VAL A 1 377 ? 1.983 6.943 18.003 1.00 81.81 377 VAL A CA 1
ATOM 2997 C C . VAL A 1 377 ? 1.642 7.711 19.275 1.00 81.81 377 VAL A C 1
ATOM 2999 O O . VAL A 1 377 ? 1.832 8.926 19.334 1.00 81.81 377 VAL A O 1
ATOM 3002 N N . TYR A 1 378 ? 1.147 7.019 20.301 1.00 89.12 378 TYR A N 1
ATOM 3003 C CA . TYR A 1 378 ? 0.796 7.645 21.572 1.00 89.12 378 TYR A CA 1
ATOM 3004 C C . TYR A 1 378 ? 2.043 8.129 22.314 1.00 89.12 378 TYR A C 1
ATOM 3006 O O . TYR A 1 378 ? 2.024 9.235 22.854 1.00 89.12 378 TYR A O 1
ATOM 3014 N N . ALA A 1 379 ? 3.138 7.364 22.267 1.00 87.94 379 ALA A N 1
ATOM 3015 C CA . ALA A 1 379 ? 4.416 7.758 22.840 1.00 87.94 379 ALA A CA 1
ATOM 3016 C C . ALA A 1 379 ? 4.900 9.097 22.268 1.00 87.94 379 ALA A C 1
ATOM 3018 O O . ALA A 1 379 ? 5.180 10.022 23.022 1.00 87.94 379 ALA A O 1
ATOM 3019 N N . GLU A 1 380 ? 4.916 9.237 20.942 1.00 84.06 380 GLU A N 1
ATOM 3020 C CA . GLU A 1 380 ? 5.334 10.478 20.285 1.00 84.06 380 GLU A CA 1
ATOM 3021 C C . GLU A 1 380 ? 4.348 11.632 20.492 1.00 84.06 380 GLU A C 1
ATOM 3023 O O . GLU A 1 380 ? 4.766 12.767 20.728 1.00 84.06 380 GLU A O 1
ATOM 3028 N N . THR A 1 381 ? 3.040 11.360 20.434 1.00 87.75 381 THR A N 1
ATOM 3029 C CA . THR A 1 381 ? 1.992 12.391 20.571 1.00 87.75 381 THR A CA 1
ATOM 3030 C C . THR A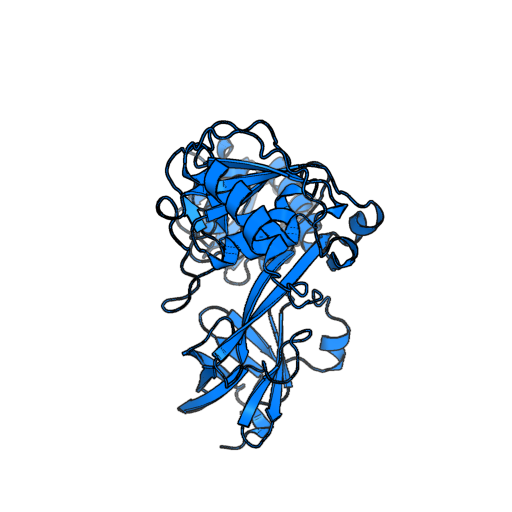 1 381 ? 1.977 13.017 21.970 1.00 87.75 381 THR A C 1
ATOM 3032 O O . THR A 1 381 ? 1.677 14.204 22.125 1.00 87.75 381 THR A O 1
ATOM 3035 N N . TYR A 1 382 ? 2.310 12.230 22.996 1.00 93.19 382 TYR A N 1
ATOM 3036 C CA . TYR A 1 382 ? 2.268 12.636 24.401 1.00 93.19 382 TYR A CA 1
ATOM 3037 C C . TYR A 1 382 ? 3.656 12.700 25.049 1.00 93.19 382 TYR A C 1
ATOM 3039 O O . TYR A 1 382 ? 3.744 12.737 26.272 1.00 93.19 382 TYR A O 1
ATOM 3047 N N . LYS A 1 383 ? 4.745 12.731 24.271 1.00 92.56 383 LYS A N 1
ATOM 3048 C CA . LYS A 1 383 ? 6.123 12.622 24.789 1.00 92.56 383 LYS A CA 1
ATOM 3049 C C . LYS A 1 383 ? 6.517 13.641 25.855 1.00 92.56 383 LYS A C 1
ATOM 3051 O O . LYS A 1 383 ? 7.359 13.349 26.691 1.00 92.56 383 LYS A O 1
ATOM 3056 N N . ASP A 1 384 ? 5.922 14.825 25.835 1.00 93.19 384 ASP A N 1
ATOM 3057 C CA . ASP A 1 384 ? 6.126 15.889 26.822 1.00 93.19 384 ASP A CA 1
ATOM 3058 C C . ASP A 1 384 ? 5.285 15.715 28.099 1.00 93.19 384 ASP A C 1
ATOM 3060 O O . ASP A 1 384 ? 5.554 16.368 29.102 1.00 93.19 384 ASP A O 1
ATOM 3064 N N . LEU A 1 385 ? 4.278 14.838 28.063 1.00 92.69 385 LEU A N 1
ATOM 3065 C CA . LEU A 1 385 ? 3.389 14.510 29.182 1.00 92.69 385 LEU A CA 1
ATOM 3066 C C . LEU A 1 385 ? 3.637 13.115 29.765 1.00 92.69 385 LEU A C 1
ATOM 3068 O O . LEU A 1 385 ? 3.060 12.786 30.805 1.00 92.69 385 LEU A O 1
ATOM 3072 N N . LEU A 1 386 ? 4.441 12.291 29.092 1.00 90.31 386 LEU A N 1
ATOM 3073 C CA . LEU A 1 386 ? 4.868 10.999 29.605 1.00 90.31 386 LEU A CA 1
ATOM 3074 C C . LEU A 1 386 ? 5.877 11.226 30.724 1.00 90.31 386 LEU A C 1
ATOM 3076 O O . LEU A 1 386 ? 6.954 11.784 30.514 1.00 90.31 386 LEU A O 1
ATOM 3080 N N . SER A 1 387 ? 5.502 10.798 31.925 1.00 71.31 387 SER A N 1
ATOM 3081 C CA . SER A 1 387 ? 6.410 10.727 33.065 1.00 71.31 387 SER A CA 1
ATOM 3082 C C . SER A 1 387 ? 7.630 9.879 32.689 1.00 71.31 387 SER A C 1
ATOM 3084 O O . SER A 1 387 ? 7.455 8.766 32.188 1.00 71.31 387 SER A O 1
ATOM 3086 N N . ALA A 1 388 ? 8.835 10.409 32.918 1.00 51.16 388 ALA A N 1
ATOM 3087 C CA . ALA A 1 388 ? 10.085 9.661 32.774 1.00 51.16 388 ALA A CA 1
ATOM 3088 C C . ALA A 1 388 ? 10.192 8.501 33.773 1.00 51.16 388 ALA A C 1
ATOM 3090 O O . ALA A 1 388 ? 9.662 8.648 34.904 1.00 51.16 388 ALA A O 1
#